Protein AF-A0A1F5Z1W3-F1 (afdb_monomer_lite)

Radius of gyration: 27.32 Å; chains: 1; bounding box: 65×61×73 Å

Secondary structure (DSSP, 8-state):
--HHHHHHHHHHHHHHHHHHHHHHGGG---S--EE-S--TTEEE-S---EEEEESPPTT-EEEEEEEEEE-SSS-EEEEEEEEEEEESSS-GGGEEEEEEETTEEE--SSS-S-----EESS-SS--EEEEEE-TT-EEEEEEEEEE-TT--S--TT-EEEEEEEEEEEEPPPTTGGGS---SPPEE--SS--EEE--SS--EEE--SSS-EEE--SSS-EEE--SS--EEE--BS--EEE--SS--EEEEEESS-EEEEEES--EEEEEESS-EEEEEES--EEEEEESS-EEEEEES--EEEEEESS-EEE--SS--EEEEEEES-EEEEEES--EEEEEEE--EEEEEES--EEEEEEE--EEE-SSTTSEE-

Foldseek 3Di:
DDPVVVVVVVVVVVVVVVVVCVVVQVPDDDFFFAFFFADDQKDWPDDQPKDKDALDDQFDKDKDKTKIWGQAQFKFWKWKAKEWPDWDPPQLQQKAKWKDWPPDIFDFDPDDSGPSPRHDPQFGGGIGTGDIAGHGDMTMMMIMITGHNPDDPPRHPIITIMTMRMGTGGTDDVVLVVFDTGHHAAEAGQEAEEEEADQEEHEYENAHYAYEYERHHYAYEYADYHYAYEHEYEAYAYEEHQAHEAYEEELHHEAYEYHNYADAYEYADAYYAYEYELAHEAYEEEQHAEAYEEENHPYAYEYACAYYAYEYEYEQEEYEEANHHDAYEYEQEHEEYEYEQHAEEYEEENYHYNYAYEPPHYNYHYHDPDVVRYDD

Sequence (376 aa):
MSGNFKKLVLIIIFLLLIQFLKSSLFRASKTVRAVGDLSVDWGVEEGKPVFEINNFAPGDADSRYVRIKNNASNIRPVGFRGILRKDSGSLSERLLLTVSSEGVDYYGGSGDKTLVQFFTDGTGPDGIPLFNLASGEEKTVVFKVVFDPDAGNDYQNTSVVFDLNIGIAITVPEECLSVNFKSDPIFGTQNNDRIRGTNGNDLIFAFEGDDRVDSGNGNDCVVGGPGNDKLYNSNGNDLIYGNEGNDILSGSNGSDIIYAGPGNDRITASNGNDKVYGQEGNDFIHGGNGEDELTGGSGSDEILGSNGNDLITGDGHNDILEGGNGNDRIYGGPSDDILEGGNGRDYLDGGDGTDTISGNLGLDTCFSEIKSGCEL

pLDDT: mean 80.74, std 19.12, range [31.02, 98.94]

Organism: NCBI:txid1798376

Structure (mmCIF, N/CA/C/O backbone):
data_AF-A0A1F5Z1W3-F1
#
_entry.id   AF-A0A1F5Z1W3-F1
#
loop_
_atom_site.group_PDB
_atom_site.id
_atom_site.type_symbol
_atom_site.label_atom_id
_atom_site.label_alt_id
_atom_site.label_comp_id
_atom_site.label_asym_id
_atom_site.label_entity_id
_atom_site.label_seq_id
_atom_site.pdbx_PDB_ins_code
_atom_site.Cartn_x
_atom_site.Cartn_y
_atom_site.Cartn_z
_atom_site.occupancy
_atom_site.B_iso_or_equiv
_atom_site.auth_seq_id
_atom_site.auth_comp_id
_atom_site.auth_asym_id
_atom_site.auth_atom_id
_atom_site.pdbx_PDB_model_num
ATOM 1 N N . MET A 1 1 ? -37.051 46.522 29.891 1.00 49.16 1 MET A N 1
ATOM 2 C CA . MET A 1 1 ? -36.671 45.716 28.709 1.00 49.16 1 MET A CA 1
ATOM 3 C C . MET A 1 1 ? -36.479 44.287 29.182 1.00 49.16 1 MET A C 1
ATOM 5 O O . MET A 1 1 ? -35.626 44.045 30.026 1.00 49.16 1 MET A O 1
ATOM 9 N N . SER A 1 2 ? -37.412 43.414 28.806 1.00 44.69 2 SER A N 1
ATOM 10 C CA . SER A 1 2 ? -37.693 42.134 29.466 1.00 44.69 2 SER A CA 1
ATOM 11 C C . SER A 1 2 ? -36.597 41.089 29.236 1.00 44.69 2 SER A C 1
ATOM 13 O O . SER A 1 2 ? -35.924 41.094 28.206 1.00 44.69 2 SER A O 1
ATOM 15 N N . GLY A 1 3 ? -36.441 40.161 30.189 1.00 47.22 3 GLY A N 1
ATOM 16 C CA . GLY A 1 3 ? -35.460 39.067 30.141 1.00 47.22 3 GLY A CA 1
ATOM 17 C C . GLY A 1 3 ? -35.534 38.184 28.886 1.00 47.22 3 GLY A C 1
ATOM 18 O O . GLY A 1 3 ? -34.550 37.532 28.546 1.00 47.22 3 GLY A O 1
ATOM 19 N N . ASN A 1 4 ? -36.642 38.240 28.141 1.00 50.62 4 ASN A N 1
ATOM 20 C CA . ASN A 1 4 ? -36.797 37.563 26.854 1.00 50.62 4 ASN A CA 1
ATOM 21 C C . ASN A 1 4 ? -35.903 38.151 25.753 1.00 50.62 4 ASN A C 1
ATOM 23 O O . ASN A 1 4 ? -35.425 37.400 24.911 1.00 50.62 4 ASN A O 1
ATOM 27 N N . PHE A 1 5 ? -35.601 39.454 25.781 1.00 49.78 5 PHE A N 1
ATOM 28 C CA . PHE A 1 5 ? -34.716 40.067 24.783 1.00 49.78 5 PHE A CA 1
ATOM 29 C C . PHE A 1 5 ? -33.251 39.659 25.001 1.00 49.78 5 PHE A C 1
ATOM 31 O O . PHE A 1 5 ? -32.537 39.386 24.045 1.00 49.78 5 PHE A O 1
ATOM 38 N N . LYS A 1 6 ? -32.818 39.518 26.264 1.00 52.41 6 LYS A N 1
ATOM 39 C CA . LYS A 1 6 ? -31.478 38.996 26.590 1.00 52.41 6 LYS A CA 1
ATOM 40 C C . LYS A 1 6 ? -31.324 37.519 26.214 1.00 52.41 6 LYS A C 1
ATOM 42 O O . LYS A 1 6 ? -30.287 37.160 25.673 1.00 52.41 6 LYS A O 1
ATOM 47 N N . LYS A 1 7 ? -32.352 36.686 26.440 1.00 48.47 7 LYS A N 1
ATOM 48 C CA . LYS A 1 7 ? -32.355 35.279 25.995 1.00 48.47 7 LYS A CA 1
ATOM 49 C C . LYS A 1 7 ? -32.294 35.157 24.471 1.00 48.47 7 LYS A C 1
ATOM 51 O O . LYS A 1 7 ? -31.506 34.370 23.967 1.00 48.47 7 LYS A O 1
ATOM 56 N N . LEU A 1 8 ? -33.067 35.966 23.745 1.00 51.88 8 LEU A N 1
ATOM 57 C CA . LEU A 1 8 ? -33.081 35.938 22.281 1.00 51.88 8 LEU A CA 1
ATOM 58 C C . LEU A 1 8 ? -31.732 36.368 21.680 1.00 51.88 8 LEU A C 1
ATOM 60 O O . LEU A 1 8 ? -31.246 35.734 20.751 1.00 51.88 8 LEU A O 1
ATOM 64 N N . VAL A 1 9 ? -31.092 37.396 22.248 1.00 60.84 9 VAL A N 1
ATOM 65 C CA . VAL A 1 9 ? -29.753 37.842 21.823 1.00 60.84 9 VAL A CA 1
ATOM 66 C C . VAL A 1 9 ? -28.691 36.776 22.111 1.00 60.84 9 VAL A C 1
ATOM 68 O O . VAL A 1 9 ? -27.834 36.541 21.265 1.00 60.84 9 VAL A O 1
ATOM 71 N N . LEU A 1 10 ? -28.771 36.080 23.250 1.00 50.66 10 LEU A N 1
ATOM 72 C CA . LEU A 1 10 ? -27.841 34.996 23.580 1.00 50.66 10 LEU A CA 1
ATOM 73 C C . LEU A 1 10 ? -28.002 33.790 22.637 1.00 50.66 10 LEU A C 1
ATOM 75 O O . LEU A 1 10 ? -27.006 33.233 22.193 1.00 50.66 10 LEU A O 1
ATOM 79 N N . ILE A 1 11 ? -29.242 33.443 22.270 1.00 51.66 11 ILE A N 1
ATOM 80 C CA . ILE A 1 11 ? -29.548 32.364 21.315 1.00 51.66 11 ILE A CA 1
ATOM 81 C C . ILE A 1 11 ? -29.044 32.707 19.909 1.00 51.66 11 ILE A C 1
ATOM 83 O O . ILE A 1 11 ? -28.482 31.849 19.238 1.00 51.66 11 ILE A O 1
ATOM 87 N N . ILE A 1 12 ? -29.193 33.958 19.462 1.00 55.19 12 ILE A N 1
ATOM 88 C CA . ILE A 1 12 ? -28.692 34.395 18.149 1.00 55.19 12 ILE A CA 1
ATOM 89 C C . ILE A 1 12 ? -27.158 34.380 18.116 1.00 55.19 12 ILE A C 1
ATOM 91 O O . ILE A 1 12 ? -26.582 33.926 17.131 1.00 55.19 12 ILE A O 1
ATOM 95 N N . ILE A 1 13 ? -26.493 34.813 19.193 1.00 52.12 13 ILE A N 1
ATOM 96 C CA . ILE A 1 13 ? -25.028 34.735 19.313 1.00 52.12 13 ILE A CA 1
ATOM 97 C C . ILE A 1 13 ? -24.566 33.272 19.320 1.00 52.12 13 ILE A C 1
ATOM 99 O O . ILE A 1 13 ? -23.600 32.950 18.640 1.00 52.12 13 ILE A O 1
ATOM 103 N N . PHE A 1 14 ? -25.279 32.382 20.015 1.00 48.31 14 PHE A N 1
ATOM 104 C CA . PHE A 1 14 ? -24.984 30.948 20.059 1.00 48.31 14 PHE A CA 1
ATOM 105 C C . PHE A 1 14 ? -25.177 30.263 18.695 1.00 48.31 14 PHE A C 1
ATOM 107 O O . PHE A 1 14 ? -24.308 29.522 18.249 1.00 48.31 14 PHE A O 1
ATOM 114 N N . LEU A 1 15 ? -26.260 30.574 17.976 1.00 46.16 15 LEU A N 1
ATOM 115 C CA . LEU A 1 15 ? -26.515 30.055 16.627 1.00 46.16 15 LEU A CA 1
ATOM 116 C C . LEU A 1 15 ? -25.493 30.566 15.604 1.00 46.16 15 LEU A C 1
ATOM 118 O O . LEU A 1 15 ? -25.040 29.790 14.766 1.00 46.16 15 LEU A O 1
ATOM 122 N N . LEU A 1 16 ? -25.089 31.838 15.691 1.00 42.97 16 LEU A N 1
ATOM 123 C CA . LEU A 1 16 ? -24.018 32.394 14.858 1.00 42.97 16 LEU A CA 1
ATOM 124 C C . LEU A 1 16 ? -22.660 31.766 15.189 1.00 42.97 16 LEU A C 1
ATOM 126 O O . LEU A 1 16 ? -21.883 31.522 14.271 1.00 42.97 16 LEU A O 1
ATOM 130 N N . LEU A 1 17 ? -22.396 31.443 16.461 1.00 43.19 17 LEU A N 1
ATOM 131 C CA . LEU A 1 17 ? -21.196 30.712 16.872 1.00 43.19 17 LEU A CA 1
ATOM 132 C C . LEU A 1 17 ? -21.183 29.298 16.278 1.00 43.19 17 LEU A C 1
ATOM 134 O O . LEU A 1 17 ? -20.173 28.902 15.714 1.00 43.19 17 LEU A O 1
ATOM 138 N N . ILE A 1 18 ? -22.311 28.579 16.310 1.00 46.28 18 ILE A N 1
ATOM 139 C CA . ILE A 1 18 ? -22.461 27.253 15.683 1.00 46.28 18 ILE A CA 1
ATOM 140 C C . ILE A 1 18 ? -22.257 27.335 14.167 1.00 46.28 18 ILE A C 1
ATOM 142 O O . ILE A 1 18 ? -21.617 26.467 13.578 1.00 46.28 18 ILE A O 1
ATOM 146 N N . GLN A 1 19 ? -22.788 28.369 13.512 1.00 43.06 19 GLN A N 1
ATOM 147 C CA . GLN A 1 19 ? -22.653 28.543 12.065 1.00 43.06 19 GLN A CA 1
ATOM 148 C C . GLN A 1 19 ? -21.209 28.896 11.668 1.00 43.06 19 GLN A C 1
ATOM 150 O O . GLN A 1 19 ? -20.708 28.391 10.664 1.00 43.06 19 GLN A O 1
ATOM 155 N N . PHE A 1 20 ? -20.521 29.692 12.493 1.00 35.94 20 PHE A N 1
ATOM 156 C CA . PHE A 1 20 ? -19.106 30.023 12.325 1.00 35.94 20 PHE A CA 1
ATOM 157 C C . PHE A 1 20 ? -18.206 28.806 12.603 1.00 35.94 20 PHE A C 1
ATOM 159 O O . PHE A 1 20 ? -17.330 28.509 11.793 1.00 35.94 20 PHE A O 1
ATOM 166 N N . LEU A 1 21 ? -18.499 28.031 13.656 1.00 40.66 21 LEU A N 1
ATOM 167 C CA . LEU A 1 21 ? -17.835 26.765 13.985 1.00 40.66 21 LEU A CA 1
ATOM 168 C C . LEU A 1 21 ? -18.012 25.733 12.866 1.00 40.66 21 LEU A C 1
ATOM 170 O O . LEU A 1 21 ? -17.027 25.148 12.431 1.00 40.66 21 LEU A O 1
ATOM 174 N N . LYS A 1 22 ? -19.224 25.573 12.310 1.00 36.84 22 LYS A N 1
ATOM 175 C CA . LYS A 1 22 ? -19.475 24.701 11.143 1.00 36.84 22 LYS A CA 1
ATOM 176 C C . LYS A 1 22 ? -18.624 25.078 9.929 1.00 36.84 22 LYS A C 1
ATOM 178 O O . LYS A 1 22 ? -18.205 24.192 9.195 1.00 36.84 22 LYS A O 1
ATOM 183 N N . SER A 1 23 ? -18.356 26.370 9.722 1.00 36.53 23 SER A N 1
ATOM 184 C CA . SER A 1 23 ? -17.522 26.841 8.607 1.00 36.53 23 SER A CA 1
ATOM 185 C C . SER A 1 23 ? -16.013 26.712 8.863 1.00 36.53 23 SER A C 1
ATOM 187 O O . SER A 1 23 ? -15.255 26.539 7.911 1.00 36.53 23 SER A O 1
ATOM 189 N N . SER A 1 24 ? -15.567 26.737 10.127 1.00 31.02 24 SER A N 1
ATOM 190 C CA . SER A 1 24 ? -14.160 26.529 10.507 1.00 31.02 24 SER A CA 1
ATOM 191 C C . SER A 1 24 ? -13.788 25.058 10.743 1.00 31.02 24 SER A C 1
ATOM 193 O O . SER A 1 24 ? -12.611 24.714 10.676 1.00 31.02 24 SER A O 1
ATOM 195 N N . LEU A 1 25 ? -14.776 24.188 10.982 1.00 36.56 25 LEU A N 1
ATOM 196 C CA . LEU A 1 25 ? -14.629 22.742 11.211 1.00 36.56 25 LEU A CA 1
ATOM 197 C C . LEU A 1 25 ? -14.168 21.959 9.974 1.00 36.56 25 LEU A C 1
ATOM 199 O O . LEU A 1 25 ? -13.672 20.847 10.105 1.00 36.56 25 LEU A O 1
ATOM 203 N N . PHE A 1 26 ? -14.251 22.545 8.778 1.00 34.34 26 PHE A N 1
ATOM 204 C CA . PHE A 1 26 ? -13.816 21.892 7.539 1.00 34.34 26 PHE A CA 1
ATOM 205 C C . PHE A 1 26 ? -12.289 21.904 7.324 1.00 34.34 26 PHE A C 1
ATOM 207 O O . PHE A 1 26 ? -11.817 21.543 6.249 1.00 34.34 26 PHE A O 1
ATOM 214 N N . ARG A 1 27 ? -11.498 22.350 8.314 1.00 31.77 27 ARG A N 1
ATOM 215 C CA . ARG A 1 27 ? -10.037 22.517 8.184 1.00 31.77 27 ARG A CA 1
ATOM 216 C C . ARG A 1 27 ? -9.165 21.769 9.197 1.00 31.77 27 ARG A C 1
ATOM 218 O O . ARG A 1 27 ? -7.957 21.970 9.176 1.00 31.77 27 ARG A O 1
ATOM 225 N N . ALA A 1 28 ? -9.719 20.877 10.017 1.00 31.80 28 ALA A N 1
ATOM 226 C CA . ALA A 1 28 ? -8.924 19.957 10.838 1.00 31.80 28 ALA A CA 1
ATOM 227 C C . ALA A 1 28 ? -8.952 18.547 10.222 1.00 31.80 28 ALA A C 1
ATOM 229 O O . ALA A 1 28 ? -9.679 17.671 10.679 1.00 31.80 28 ALA A O 1
ATOM 230 N N . SER A 1 29 ? -8.207 18.357 9.130 1.00 38.69 29 SER A N 1
ATOM 231 C CA . SER A 1 29 ? -7.931 17.027 8.578 1.00 38.69 29 SER A CA 1
ATOM 232 C C . SER A 1 29 ? -6.686 16.429 9.243 1.00 38.69 29 SER A C 1
ATOM 234 O O . SER A 1 29 ? -5.698 17.141 9.424 1.00 38.69 29 SER A O 1
ATOM 236 N N . LYS A 1 30 ? -6.756 15.108 9.470 1.00 43.78 30 LYS A N 1
ATOM 237 C CA . LYS A 1 30 ? -5.705 14.140 9.854 1.00 43.78 30 LYS A CA 1
ATOM 238 C C . LYS A 1 30 ? -5.378 14.127 11.359 1.00 43.78 30 LYS A C 1
ATOM 240 O O . LYS A 1 30 ? -5.184 15.170 11.962 1.00 43.78 30 LYS A O 1
ATOM 245 N N . THR A 1 31 ? -5.353 12.984 12.048 1.00 49.66 31 THR A N 1
ATOM 246 C CA . THR A 1 31 ? -4.465 11.856 11.710 1.00 49.66 31 THR A CA 1
ATOM 247 C C . THR A 1 31 ? -4.848 10.498 12.316 1.00 49.66 31 THR A C 1
ATOM 249 O O . THR A 1 31 ? -4.054 9.591 12.200 1.00 49.66 31 THR A O 1
ATOM 252 N N . VAL A 1 32 ? -6.013 10.262 12.921 1.00 50.72 32 VAL A N 1
ATOM 253 C CA . VAL A 1 32 ? -6.391 8.878 13.297 1.00 50.72 32 VAL A CA 1
ATOM 254 C C . VAL A 1 32 ? -7.818 8.620 12.882 1.00 50.72 32 VAL A C 1
ATOM 256 O O . VAL A 1 32 ? -8.718 9.369 13.256 1.00 50.72 32 VAL A O 1
ATOM 259 N N . ARG A 1 33 ? -7.992 7.596 12.050 1.00 62.53 33 ARG A N 1
ATOM 260 C CA . ARG A 1 33 ? -9.279 7.266 11.440 1.00 62.53 33 ARG A CA 1
ATOM 261 C C . ARG A 1 33 ? -9.605 5.789 11.475 1.00 62.53 33 ARG A C 1
ATOM 263 O O . ARG A 1 33 ? -10.687 5.483 11.029 1.00 62.53 33 ARG A O 1
ATOM 270 N N . ALA A 1 34 ? -8.736 4.915 11.986 1.00 60.06 34 ALA A N 1
ATOM 271 C CA . ALA A 1 34 ? -9.057 3.504 12.193 1.00 60.06 34 ALA A CA 1
ATOM 272 C C . ALA A 1 34 ? -8.856 3.100 13.659 1.00 60.06 34 ALA A C 1
ATOM 274 O O . ALA A 1 34 ? -7.758 3.251 14.196 1.00 60.06 34 ALA A O 1
ATOM 275 N N . VAL A 1 35 ? -9.911 2.574 14.289 1.00 62.81 35 VAL A N 1
ATOM 276 C CA . VAL A 1 35 ? -9.838 1.792 15.532 1.00 62.81 35 VAL A CA 1
ATOM 277 C C . VAL A 1 35 ? -10.519 0.450 15.280 1.00 62.81 35 VAL A C 1
ATOM 279 O O . VAL A 1 35 ? -11.744 0.352 15.266 1.00 62.81 35 VAL A O 1
ATOM 282 N N . GLY A 1 36 ? -9.709 -0.577 15.050 1.00 60.19 36 GLY A N 1
ATOM 283 C CA . GLY A 1 36 ? -10.170 -1.959 14.909 1.00 60.19 36 GLY A CA 1
ATOM 284 C C . GLY A 1 36 ? -10.469 -2.620 16.255 1.00 60.19 36 GLY A C 1
ATOM 285 O O . GLY A 1 36 ? -10.078 -2.127 17.319 1.00 60.19 36 GLY A O 1
ATOM 286 N N . ASP A 1 37 ? -11.183 -3.743 16.198 1.00 58.16 37 ASP A N 1
ATOM 287 C CA . ASP A 1 37 ? -11.401 -4.601 17.362 1.00 58.16 37 ASP A CA 1
ATOM 288 C C . ASP A 1 37 ? -10.051 -5.112 17.888 1.00 58.16 37 ASP A C 1
ATOM 290 O O . ASP A 1 37 ? -9.154 -5.409 17.103 1.00 58.16 37 ASP A O 1
ATOM 294 N N . LEU A 1 38 ? -9.916 -5.185 19.219 1.00 54.84 38 LEU A N 1
ATOM 295 C CA . LEU A 1 38 ? -8.720 -5.637 19.942 1.00 54.84 38 LEU A CA 1
ATOM 296 C C . LEU A 1 38 ? -8.054 -6.852 19.268 1.00 54.84 38 LEU A C 1
ATOM 298 O O . LEU A 1 38 ? -8.466 -7.994 19.485 1.00 54.84 38 LEU A O 1
ATOM 302 N N . SER A 1 39 ? -7.025 -6.592 18.456 1.00 51.41 39 SER A N 1
ATOM 303 C CA . SER A 1 39 ? -6.182 -7.621 17.861 1.00 51.41 39 SER A CA 1
ATOM 304 C C . SER A 1 39 ? -5.153 -8.111 18.883 1.00 51.41 39 SER A C 1
ATOM 306 O O . SER A 1 39 ? -4.924 -7.514 19.937 1.00 51.41 39 SER A O 1
ATOM 308 N N . VAL A 1 40 ? -4.595 -9.275 18.586 1.00 52.38 40 VAL A N 1
ATOM 309 C CA . VAL A 1 40 ? -4.032 -10.289 19.490 1.00 52.38 40 VAL A CA 1
ATOM 310 C C . VAL A 1 40 ? -2.828 -9.820 20.338 1.00 52.38 40 VAL A C 1
ATOM 312 O O . VAL A 1 40 ? -2.505 -10.456 21.341 1.00 52.38 40 VAL A O 1
ATOM 315 N N . ASP A 1 41 ? -2.227 -8.668 20.022 1.00 55.44 41 ASP A N 1
ATOM 316 C CA . ASP A 1 41 ? -1.130 -8.041 20.784 1.00 55.44 41 ASP A CA 1
ATOM 317 C C . ASP A 1 41 ? -1.587 -7.192 21.985 1.00 55.44 41 ASP A C 1
ATOM 319 O O . ASP A 1 41 ? -0.773 -6.597 22.697 1.00 55.44 41 ASP A O 1
ATOM 323 N N . TRP A 1 42 ? -2.886 -7.153 22.267 1.00 60.25 42 TRP A N 1
ATOM 324 C CA . TRP A 1 42 ? -3.448 -6.401 23.384 1.00 60.25 42 TRP A CA 1
ATOM 325 C C . TRP A 1 42 ? -4.040 -7.323 24.444 1.00 60.25 42 TRP A C 1
ATOM 327 O O . TRP A 1 42 ? -4.917 -8.144 24.180 1.00 60.25 42 TRP A O 1
ATOM 337 N N . GLY A 1 43 ? -3.589 -7.153 25.686 1.00 51.81 43 GLY A N 1
ATOM 338 C CA . GLY A 1 43 ? -4.249 -7.741 26.846 1.00 51.81 43 GLY A CA 1
ATOM 339 C C . GLY A 1 43 ? -5.268 -6.752 27.401 1.00 51.81 43 GLY A C 1
ATOM 340 O O . GLY A 1 43 ? -4.869 -5.763 28.012 1.00 51.81 43 GLY A O 1
ATOM 341 N N . VAL A 1 44 ? -6.566 -7.007 27.216 1.00 52.88 44 VAL A N 1
ATOM 342 C CA . VAL A 1 44 ? -7.602 -6.416 28.079 1.00 52.88 44 VAL A CA 1
ATOM 343 C C . VAL A 1 44 ? -7.965 -7.455 29.120 1.00 52.88 44 VAL A C 1
ATOM 345 O O . VAL A 1 44 ? -8.603 -8.462 28.820 1.00 52.88 44 VAL A O 1
ATOM 348 N N . GLU A 1 45 ? -7.518 -7.222 30.351 1.00 52.06 45 GLU A N 1
ATOM 349 C CA . GLU A 1 45 ? -7.747 -8.156 31.455 1.00 52.06 45 GLU A CA 1
ATOM 350 C C . GLU A 1 45 ? -9.184 -8.075 32.005 1.00 52.06 45 GLU A C 1
ATOM 352 O O . GLU A 1 45 ? -9.640 -9.031 32.628 1.00 52.06 45 GLU A O 1
ATOM 357 N N . GLU A 1 46 ? -9.939 -6.995 31.739 1.00 49.59 46 GLU A N 1
ATOM 358 C CA . GLU A 1 46 ? -11.322 -6.848 32.222 1.00 49.59 46 GLU A CA 1
ATOM 359 C C . GLU A 1 46 ? -12.231 -6.001 31.306 1.00 49.59 46 GLU A C 1
ATOM 361 O O . GLU A 1 46 ? -11.966 -4.826 31.064 1.00 49.59 46 GLU A O 1
ATOM 366 N N . GLY A 1 47 ? -13.339 -6.627 30.869 1.00 53.47 47 GLY A N 1
ATOM 367 C CA . GLY A 1 47 ? -14.597 -6.025 30.401 1.00 53.47 47 GLY A CA 1
ATOM 368 C C . GLY A 1 47 ? -14.555 -5.213 29.102 1.00 53.47 47 GLY A C 1
ATOM 369 O O . GLY A 1 47 ? -14.056 -4.095 29.084 1.00 53.47 47 GLY A O 1
ATOM 370 N N . LYS A 1 48 ? -15.224 -5.690 28.035 1.00 61.84 48 LYS A N 1
ATOM 371 C CA . LYS A 1 48 ? -15.678 -4.776 26.971 1.00 61.84 48 LYS A CA 1
ATOM 372 C C . LYS A 1 48 ? -16.568 -3.716 27.646 1.00 61.84 48 LYS A C 1
ATOM 374 O O . LYS A 1 48 ? -17.541 -4.114 28.294 1.00 61.84 48 LYS A O 1
ATOM 379 N N . PRO A 1 49 ? -16.245 -2.414 27.584 1.00 67.94 49 PRO A N 1
ATOM 380 C CA . PRO A 1 49 ? -17.024 -1.364 28.243 1.00 67.94 49 PRO A CA 1
ATOM 381 C C . PRO A 1 49 ? -18.378 -1.181 27.539 1.00 67.94 49 PRO A C 1
ATOM 383 O O . PRO A 1 49 ? -18.567 -0.288 26.715 1.00 67.94 49 PRO A O 1
ATOM 386 N N . VAL A 1 50 ? -19.321 -2.064 27.864 1.00 74.69 50 VAL A N 1
ATOM 387 C CA . VAL A 1 50 ? -20.720 -1.977 27.447 1.00 74.69 50 VAL A CA 1
ATOM 388 C C . VAL A 1 50 ? -21.464 -1.107 28.454 1.00 74.69 50 VAL A C 1
ATOM 390 O O . VAL A 1 50 ? -21.397 -1.325 29.675 1.00 74.69 50 VAL A O 1
ATOM 393 N N . PHE A 1 51 ? -22.182 -0.116 27.938 1.00 72.94 51 PHE A N 1
ATOM 394 C CA . PHE A 1 51 ? -23.046 0.758 28.717 1.00 72.94 51 PHE A CA 1
ATOM 395 C C . PHE A 1 51 ? -24.502 0.453 28.389 1.00 72.94 51 PHE A C 1
ATOM 397 O O . PHE A 1 51 ? -24.929 0.575 27.244 1.00 72.94 51 PHE A O 1
ATOM 404 N N . GLU A 1 52 ? -25.269 0.092 29.416 1.00 78.81 52 GLU A N 1
ATOM 405 C CA . GLU A 1 52 ? -26.722 -0.043 29.351 1.00 78.81 52 GLU A CA 1
ATOM 406 C C . GLU A 1 52 ? -27.351 1.035 30.234 1.00 78.81 52 GLU A C 1
ATOM 408 O O . GLU A 1 52 ? -27.452 0.900 31.455 1.00 78.81 52 GLU A O 1
ATOM 413 N N . ILE A 1 53 ? -27.747 2.140 29.612 1.00 71.94 53 ILE A N 1
ATOM 414 C CA . ILE A 1 53 ? -28.260 3.324 30.296 1.00 71.94 53 ILE A CA 1
ATOM 415 C C . ILE A 1 53 ? -29.778 3.291 30.222 1.00 71.94 53 ILE A C 1
ATOM 417 O O . ILE A 1 53 ? -30.353 3.432 29.144 1.00 71.94 53 ILE A O 1
ATOM 421 N N . ASN A 1 54 ? -30.429 3.117 31.372 1.00 73.50 54 ASN A N 1
ATOM 422 C CA . ASN A 1 54 ? -31.883 3.042 31.483 1.00 73.50 54 ASN A CA 1
ATOM 423 C C . ASN A 1 54 ? -32.390 4.116 32.449 1.00 73.50 54 ASN A C 1
ATOM 425 O O . ASN A 1 54 ? -32.074 4.064 33.635 1.00 73.50 54 ASN A O 1
ATOM 429 N N . ASN A 1 55 ? -33.222 5.039 31.956 1.00 67.69 55 ASN A N 1
ATOM 430 C CA . ASN A 1 55 ? -33.887 6.073 32.764 1.00 67.69 55 ASN A CA 1
ATOM 431 C C . ASN A 1 55 ? -32.941 6.943 33.627 1.00 67.69 55 ASN A C 1
ATOM 433 O O . ASN A 1 55 ? -33.285 7.248 34.769 1.00 67.69 55 ASN A O 1
ATOM 437 N N . PHE A 1 56 ? -31.765 7.334 33.117 1.00 69.88 56 PHE A N 1
ATOM 438 C CA . PHE A 1 56 ? -30.890 8.276 33.833 1.00 69.88 56 PHE A CA 1
ATOM 439 C C . PHE A 1 56 ? -31.610 9.610 34.056 1.00 69.88 56 PHE A C 1
ATOM 441 O O . PHE A 1 56 ? -32.234 10.157 33.144 1.00 69.88 56 PHE A O 1
ATOM 448 N N . ALA A 1 57 ? -31.514 10.134 35.273 1.00 72.38 57 ALA A N 1
ATOM 449 C CA . ALA A 1 57 ? -31.891 11.496 35.601 1.00 72.38 57 ALA A CA 1
ATOM 450 C C . ALA A 1 57 ? -30.765 12.477 35.209 1.00 72.38 57 ALA A C 1
ATOM 452 O O . ALA A 1 57 ? -29.603 12.076 35.099 1.00 72.38 57 ALA A O 1
ATOM 453 N N . PRO A 1 58 ? -31.071 13.773 35.006 1.00 72.06 58 PRO A N 1
ATOM 454 C CA . PRO A 1 58 ? -30.059 14.793 34.740 1.00 72.06 58 PRO A CA 1
ATOM 455 C C . PRO A 1 58 ? -28.936 14.770 35.785 1.00 72.06 58 PRO A C 1
ATOM 457 O O . PRO A 1 58 ? -29.191 14.892 36.984 1.00 72.06 58 PRO A O 1
ATOM 460 N N . GLY A 1 59 ? -27.693 14.613 35.321 1.00 69.19 59 GLY A N 1
ATOM 461 C CA . GLY A 1 59 ? -26.503 14.519 36.168 1.00 69.19 59 GLY A CA 1
ATOM 462 C C . GLY A 1 59 ? -26.143 13.113 36.662 1.00 69.19 59 GLY A C 1
ATOM 463 O O . GLY A 1 59 ? -25.073 12.963 37.260 1.00 69.19 59 GLY A O 1
ATOM 464 N N . ASP A 1 60 ? -26.964 12.091 36.401 1.00 78.56 60 ASP A N 1
ATOM 465 C CA . ASP A 1 60 ? -26.586 10.701 36.665 1.00 78.56 60 ASP A CA 1
ATOM 466 C C . ASP A 1 60 ? -25.349 10.323 35.848 1.00 78.56 60 ASP A C 1
ATOM 468 O O . ASP A 1 60 ? -25.152 10.778 34.716 1.00 78.56 60 ASP A O 1
ATOM 472 N N . ALA A 1 61 ? -24.502 9.478 36.432 1.00 80.25 61 ALA A N 1
ATOM 473 C CA . ALA A 1 61 ? -23.271 9.042 35.804 1.00 80.25 61 ALA A CA 1
ATOM 474 C C . ALA A 1 61 ? -23.014 7.555 36.033 1.00 80.25 61 ALA A C 1
ATOM 476 O O . ALA A 1 61 ? -23.298 7.022 37.105 1.00 80.25 61 ALA A O 1
ATOM 477 N N . ASP A 1 62 ? -22.399 6.919 35.044 1.00 81.75 62 ASP A N 1
ATOM 478 C CA . ASP A 1 62 ? -21.903 5.549 35.129 1.00 81.75 62 ASP A CA 1
ATOM 479 C C . ASP A 1 62 ? -20.462 5.495 34.620 1.00 81.75 62 ASP A C 1
ATOM 481 O O . ASP A 1 62 ? -20.013 6.361 33.865 1.00 81.75 62 ASP A O 1
ATOM 485 N N . SER A 1 63 ? -19.681 4.534 35.099 1.00 84.38 63 SER A N 1
ATOM 486 C CA . SER A 1 63 ? -18.265 4.424 34.758 1.00 84.38 63 SER A CA 1
ATOM 487 C C . SER A 1 63 ? -17.831 2.981 34.555 1.00 84.38 63 SER A C 1
ATOM 489 O O . SER A 1 63 ? -18.274 2.062 35.248 1.00 84.38 63 SER A O 1
ATOM 491 N N . ARG A 1 64 ? -16.931 2.784 33.596 1.00 84.12 64 ARG A N 1
ATOM 492 C CA . ARG A 1 64 ? -16.236 1.521 33.346 1.00 84.12 64 ARG A CA 1
ATOM 493 C C . ARG A 1 64 ? -14.740 1.760 33.434 1.00 84.12 64 ARG A C 1
ATOM 495 O O . ARG A 1 64 ? -14.246 2.795 32.994 1.00 84.12 64 ARG A O 1
ATOM 502 N N . TYR A 1 65 ? -14.043 0.793 34.008 1.00 82.69 65 TYR A N 1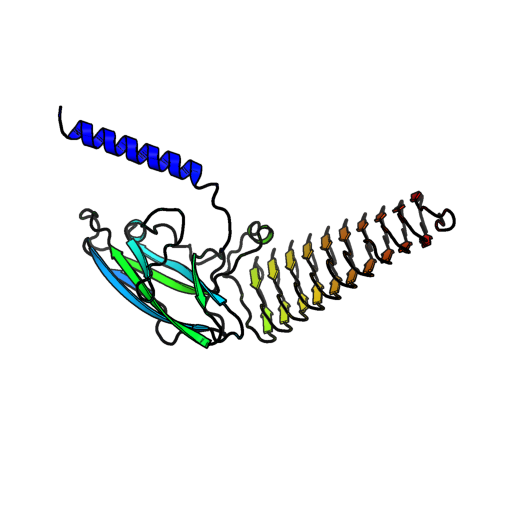
ATOM 503 C CA . TYR A 1 65 ? -12.593 0.781 34.118 1.00 82.69 65 TYR A CA 1
ATOM 504 C C . TYR A 1 65 ? -12.094 -0.302 33.182 1.00 82.69 65 TYR A C 1
ATOM 506 O O . TYR A 1 65 ? -12.547 -1.439 33.280 1.00 82.69 65 TYR A O 1
ATOM 514 N N . VAL A 1 66 ? -11.197 0.058 32.275 1.00 81.12 66 VAL A N 1
ATOM 515 C CA . VAL A 1 66 ? -10.605 -0.881 31.329 1.00 81.12 66 VAL A CA 1
ATOM 516 C C . VAL A 1 66 ? -9.104 -0.828 31.505 1.00 81.12 66 VAL A C 1
ATOM 518 O O . VAL A 1 66 ? -8.491 0.235 31.385 1.00 81.12 66 VAL A O 1
ATOM 521 N N . ARG A 1 67 ? -8.512 -1.978 31.813 1.00 80.00 67 ARG A N 1
ATOM 522 C CA . ARG A 1 67 ? -7.063 -2.125 31.850 1.00 80.00 67 ARG A CA 1
ATOM 523 C C . ARG A 1 67 ? -6.573 -2.540 30.472 1.00 80.00 67 ARG A C 1
ATOM 525 O O . ARG A 1 67 ? -7.102 -3.486 29.895 1.00 80.00 67 ARG A O 1
ATOM 532 N N . ILE A 1 68 ? -5.599 -1.804 29.958 1.00 81.62 68 ILE A N 1
ATOM 533 C CA . ILE A 1 68 ? -5.049 -1.975 28.619 1.00 81.62 68 ILE A CA 1
ATOM 534 C C . ILE A 1 68 ? -3.548 -2.180 28.763 1.00 81.62 68 ILE A C 1
ATOM 536 O O . ILE A 1 68 ? -2.868 -1.337 29.352 1.00 81.62 68 ILE A O 1
ATOM 540 N N . LYS A 1 69 ? -3.037 -3.268 28.192 1.00 82.81 69 LYS A N 1
ATOM 541 C CA . LYS A 1 69 ? -1.607 -3.555 28.119 1.00 82.81 69 LYS A CA 1
ATOM 542 C C . LYS A 1 69 ? -1.155 -3.707 26.675 1.00 82.81 69 LYS A C 1
ATOM 544 O O . LYS A 1 69 ? -1.783 -4.441 25.911 1.00 82.81 69 LYS A O 1
ATOM 549 N N . ASN A 1 70 ? -0.042 -3.061 26.341 1.00 84.81 70 ASN A N 1
ATOM 550 C CA . ASN A 1 70 ? 0.630 -3.242 25.062 1.00 84.81 70 ASN A CA 1
ATOM 551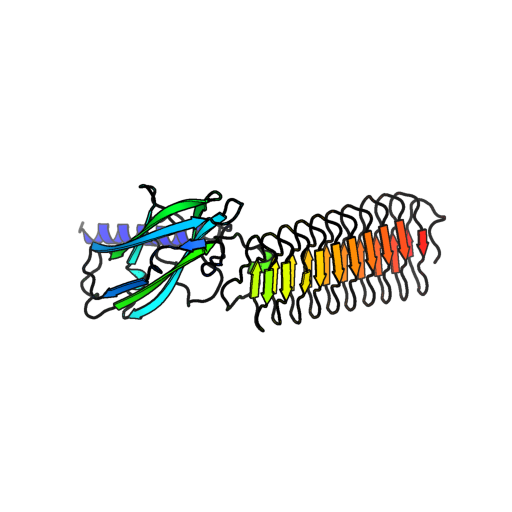 C C . ASN A 1 70 ? 1.583 -4.451 25.141 1.00 84.81 70 ASN A C 1
ATOM 553 O O . ASN A 1 70 ? 2.618 -4.373 25.806 1.00 84.81 70 ASN A O 1
ATOM 557 N N . ASN A 1 71 ? 1.242 -5.570 24.491 1.00 80.75 71 ASN A N 1
ATOM 558 C CA . ASN A 1 71 ? 2.137 -6.732 24.384 1.00 80.75 71 ASN A CA 1
ATOM 559 C C . ASN A 1 71 ? 3.007 -6.706 23.114 1.00 80.75 71 ASN A C 1
ATOM 561 O O . ASN A 1 71 ? 3.825 -7.611 22.934 1.00 80.75 71 ASN A O 1
ATOM 565 N N . ALA A 1 72 ? 2.871 -5.687 22.262 1.00 78.88 72 ALA A N 1
ATOM 566 C CA . ALA A 1 72 ? 3.784 -5.478 21.149 1.00 78.88 72 ALA A CA 1
ATOM 567 C C . ALA A 1 72 ? 5.169 -5.037 21.654 1.00 78.88 72 ALA A C 1
ATOM 569 O O . ALA A 1 72 ? 5.328 -4.457 22.734 1.00 78.88 72 ALA A O 1
ATOM 570 N N . SER A 1 73 ? 6.188 -5.303 20.850 1.00 81.88 73 SER A N 1
ATOM 571 C CA . SER A 1 73 ? 7.5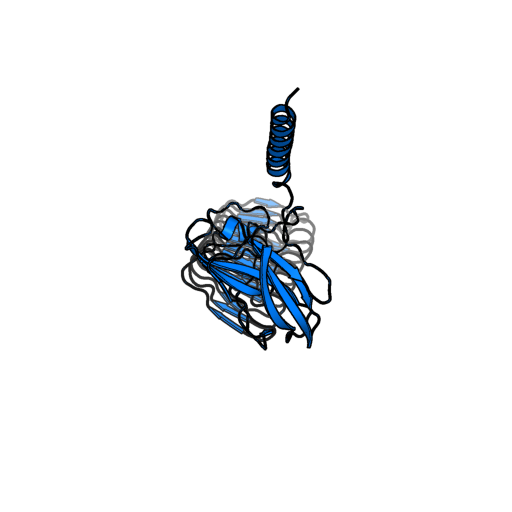84 -4.912 21.067 1.00 81.88 73 SER A CA 1
ATOM 572 C C . SER A 1 73 ? 7.824 -3.410 20.881 1.00 81.88 73 SER A C 1
ATOM 574 O O . SER A 1 73 ? 8.807 -2.877 21.397 1.00 81.88 73 SER A O 1
ATOM 576 N N . ASN A 1 74 ? 6.887 -2.716 20.233 1.00 82.12 74 ASN A N 1
ATOM 577 C CA . ASN A 1 74 ? 6.965 -1.298 19.899 1.00 82.12 74 ASN A CA 1
ATOM 578 C C . ASN A 1 74 ? 5.901 -0.459 20.616 1.00 82.12 74 ASN A C 1
ATOM 580 O O . ASN A 1 74 ? 4.971 -0.975 21.237 1.00 82.12 74 ASN A O 1
ATOM 584 N N . ILE A 1 75 ? 6.040 0.866 20.534 1.00 84.25 75 ILE A N 1
ATOM 585 C CA . ILE A 1 75 ? 5.032 1.807 21.032 1.00 84.25 75 ILE A CA 1
ATOM 586 C C . ILE A 1 75 ? 3.771 1.684 20.174 1.00 84.25 75 ILE A C 1
ATOM 588 O O . ILE A 1 75 ? 3.856 1.770 18.951 1.00 84.25 75 ILE A O 1
ATOM 592 N N . ARG A 1 76 ? 2.597 1.557 20.803 1.00 81.25 76 ARG A N 1
ATOM 593 C CA . ARG A 1 76 ? 1.319 1.495 20.087 1.00 81.25 76 ARG A CA 1
ATOM 594 C C . ARG A 1 76 ? 0.351 2.602 20.524 1.00 81.25 76 ARG A C 1
ATOM 596 O O . ARG A 1 76 ? 0.135 2.786 21.726 1.00 81.25 76 ARG A O 1
ATOM 603 N N . PRO A 1 77 ? -0.240 3.345 19.574 1.00 80.56 77 PRO A N 1
ATOM 604 C CA . PRO A 1 77 ? -1.318 4.285 19.857 1.00 80.56 77 PRO A CA 1
ATOM 605 C C . PRO A 1 77 ? -2.598 3.540 20.245 1.00 80.56 77 PRO A C 1
ATOM 607 O O . PRO A 1 77 ? -3.042 2.628 19.551 1.00 80.56 77 PRO A O 1
ATOM 610 N N . VAL A 1 78 ? -3.214 3.959 21.344 1.00 78.88 78 VAL A N 1
ATOM 611 C CA . VAL A 1 78 ? -4.513 3.478 21.819 1.00 78.88 78 VAL A CA 1
ATOM 612 C C . VAL A 1 78 ? -5.591 4.432 21.345 1.00 78.88 78 VAL A C 1
ATOM 614 O O . VAL A 1 78 ? -5.480 5.648 21.525 1.00 78.88 78 VAL A O 1
ATOM 617 N N . GLY A 1 79 ? -6.667 3.877 20.807 1.00 78.31 79 GLY A N 1
ATOM 618 C CA . GLY A 1 79 ? -7.881 4.613 20.512 1.00 78.31 79 GLY A CA 1
ATOM 619 C C . GLY A 1 79 ? -9.135 3.894 20.960 1.00 78.31 79 GLY A C 1
ATOM 620 O O . GLY A 1 79 ? -9.099 2.765 21.451 1.00 78.31 79 GLY A O 1
ATOM 621 N N . PHE A 1 80 ? -10.258 4.577 20.782 1.00 77.00 80 PHE A N 1
ATOM 622 C CA . PHE A 1 80 ? -11.571 3.997 21.008 1.00 77.00 80 PHE A CA 1
ATOM 623 C C . PHE A 1 80 ? -12.592 4.448 19.962 1.00 77.00 80 PHE A C 1
ATOM 625 O O . PHE A 1 80 ? -12.461 5.514 19.358 1.00 77.00 80 PHE A O 1
ATOM 632 N N . ARG A 1 81 ? -13.638 3.643 19.788 1.00 76.94 81 ARG A N 1
ATOM 633 C CA . ARG A 1 81 ? -14.790 3.897 18.919 1.00 76.94 81 ARG A CA 1
ATOM 634 C C . ARG A 1 81 ? -16.075 3.507 19.642 1.00 76.94 81 ARG A C 1
ATOM 636 O O . ARG A 1 81 ? -16.132 2.452 20.268 1.00 76.94 81 ARG A O 1
ATOM 643 N N . GLY A 1 82 ? -17.105 4.347 19.560 1.00 74.38 82 GLY A N 1
ATOM 644 C CA . GLY A 1 82 ? -18.426 4.039 20.102 1.00 74.38 82 GLY A CA 1
ATOM 645 C C . GLY A 1 82 ? -19.302 3.334 19.071 1.00 74.38 82 GLY A C 1
ATOM 646 O O . GLY A 1 82 ? -19.460 3.812 17.954 1.00 74.38 82 GLY A O 1
ATOM 647 N N . ILE A 1 83 ? -19.919 2.219 19.446 1.00 72.75 83 ILE A N 1
ATOM 648 C CA . ILE A 1 83 ? -20.876 1.502 18.600 1.00 72.75 83 ILE A CA 1
ATOM 649 C C . ILE A 1 83 ? -22.239 1.561 19.264 1.00 72.75 83 ILE A C 1
ATOM 651 O O . ILE A 1 83 ? -22.469 0.945 20.307 1.00 72.75 83 ILE A O 1
ATOM 655 N N . LEU A 1 84 ? -23.165 2.292 18.650 1.00 72.94 84 LEU A N 1
ATOM 656 C CA . LEU A 1 84 ? -24.525 2.400 19.155 1.00 72.94 84 LEU A CA 1
ATOM 657 C C . LEU A 1 84 ? -25.319 1.150 18.775 1.00 72.94 84 LEU A C 1
ATOM 659 O O . LEU A 1 84 ? -25.561 0.876 17.604 1.00 72.94 84 LEU A O 1
ATOM 663 N N . ARG A 1 85 ? -25.748 0.383 19.778 1.00 75.88 85 ARG A N 1
ATOM 664 C CA . ARG A 1 85 ? -26.552 -0.836 19.586 1.00 75.88 85 ARG A CA 1
ATOM 665 C C . ARG A 1 85 ? -28.040 -0.544 19.607 1.00 75.88 85 ARG A C 1
ATOM 667 O O . ARG A 1 85 ? -28.820 -1.185 18.906 1.00 75.88 85 ARG A O 1
ATOM 674 N N . LYS A 1 86 ? -28.442 0.399 20.454 1.00 73.56 86 LYS A N 1
ATOM 675 C CA . LYS A 1 86 ? -29.832 0.795 20.631 1.00 73.56 86 LYS A CA 1
ATOM 676 C C . LYS A 1 86 ? -29.887 2.234 21.104 1.00 73.56 86 LYS A C 1
ATOM 678 O O . LYS A 1 86 ? -29.244 2.576 22.090 1.00 73.56 86 LYS A O 1
ATOM 683 N N . ASP A 1 87 ? -30.739 3.025 20.471 1.00 69.62 87 ASP A N 1
ATOM 684 C CA . ASP A 1 87 ? -31.154 4.323 20.987 1.00 69.62 87 ASP A CA 1
ATOM 685 C C . ASP A 1 87 ? -32.664 4.461 20.833 1.00 69.62 87 ASP A C 1
ATOM 687 O O . ASP A 1 87 ? -33.202 4.478 19.724 1.00 69.62 87 ASP A O 1
ATOM 691 N N . SER A 1 88 ? -33.370 4.505 21.958 1.00 67.38 88 SER A N 1
ATOM 692 C CA . SER A 1 88 ? -34.790 4.834 21.971 1.00 67.38 88 SER A CA 1
ATOM 693 C C . SER A 1 88 ? -34.968 6.276 22.431 1.00 67.38 88 SER A C 1
ATOM 695 O O . SER A 1 88 ? -34.692 6.574 23.590 1.00 67.38 88 SER A O 1
ATOM 697 N N . GLY A 1 89 ? -35.506 7.136 21.565 1.00 61.97 89 GLY A N 1
ATOM 698 C CA . GLY A 1 89 ? -35.818 8.524 21.923 1.00 61.97 89 GLY A CA 1
ATOM 699 C C . GLY A 1 89 ? -34.666 9.522 21.754 1.00 61.97 89 GLY A C 1
ATOM 700 O O . GLY A 1 89 ? -34.739 10.593 22.348 1.00 61.97 89 GLY A O 1
ATOM 701 N N . SER A 1 90 ? -33.644 9.199 20.948 1.00 63.22 90 SER A N 1
ATOM 702 C CA . SER A 1 90 ? -32.514 10.091 20.614 1.00 63.22 90 SER A CA 1
ATOM 703 C C . SER A 1 90 ? -31.703 10.545 21.834 1.00 63.22 90 SER A C 1
ATOM 705 O O . SER A 1 90 ? -31.282 11.696 21.937 1.00 63.22 90 SER A O 1
ATOM 707 N N . LEU A 1 91 ? -31.499 9.650 22.799 1.00 62.28 91 LEU A N 1
ATOM 708 C CA . LEU A 1 91 ? -30.735 9.955 24.011 1.00 62.28 91 LEU A CA 1
ATOM 709 C C . LEU A 1 91 ? -29.238 9.941 23.802 1.00 62.28 91 LEU A C 1
ATOM 711 O O . LEU A 1 91 ? -28.536 10.555 24.602 1.00 62.28 91 LEU A O 1
ATOM 715 N N . SER A 1 92 ? -28.748 9.275 22.757 1.00 57.91 92 SER A N 1
ATOM 716 C CA . SER A 1 92 ? -27.323 9.303 22.421 1.00 57.91 92 SER A CA 1
ATOM 717 C C . SER A 1 92 ? -26.807 10.735 22.228 1.00 57.91 92 SER A C 1
ATOM 719 O O . SER A 1 92 ? -25.689 11.033 22.636 1.00 57.91 92 SER A O 1
ATOM 721 N N . GLU A 1 93 ? -27.650 11.651 21.738 1.00 63.94 93 GLU A N 1
ATOM 722 C CA . GLU A 1 93 ? -27.336 13.079 21.567 1.00 63.94 93 GLU A CA 1
ATOM 723 C C . GLU A 1 93 ? -27.202 13.857 22.892 1.00 63.94 93 GLU A C 1
ATOM 725 O O . GLU A 1 93 ? -26.751 15.001 22.896 1.00 63.94 93 GLU A O 1
ATOM 730 N N . ARG A 1 94 ? -27.612 13.263 24.021 1.00 62.38 94 ARG A N 1
ATOM 731 C CA . ARG A 1 94 ? -27.644 13.885 25.360 1.00 62.38 94 ARG A CA 1
ATOM 732 C C . ARG A 1 94 ? -26.684 13.233 26.355 1.00 62.38 94 ARG A C 1
ATOM 734 O O . ARG A 1 94 ? -26.734 13.523 27.552 1.00 62.38 94 ARG A O 1
ATOM 741 N N . LEU A 1 95 ? -25.839 12.322 25.883 1.00 64.31 95 LEU A N 1
ATOM 742 C CA . LEU A 1 95 ? -24.808 11.694 26.695 1.00 64.31 95 LEU A CA 1
ATOM 743 C C . LEU A 1 95 ? -23.499 12.459 26.543 1.00 64.31 95 LEU A C 1
ATOM 745 O O . LEU A 1 95 ? -23.040 12.727 25.436 1.00 64.31 95 LEU A O 1
ATOM 749 N N . LEU A 1 96 ? -22.879 12.771 27.676 1.00 67.75 96 LEU A N 1
ATOM 750 C CA . LEU A 1 96 ? -21.517 13.267 27.726 1.00 67.75 96 LEU A CA 1
ATOM 751 C C . LEU A 1 96 ? -20.585 12.114 28.097 1.00 67.75 96 LEU A C 1
ATOM 753 O O . LEU A 1 96 ? -20.642 11.608 29.218 1.00 67.75 96 LEU A O 1
ATOM 757 N N . LEU A 1 97 ? -19.705 11.722 27.177 1.00 70.56 97 LEU A N 1
ATOM 758 C CA . LEU A 1 97 ? -18.626 10.777 27.460 1.00 70.56 97 LEU A CA 1
ATOM 759 C C . LEU A 1 97 ? -17.344 11.537 27.820 1.00 70.56 97 LEU A C 1
ATOM 761 O O . LEU A 1 97 ? -16.905 12.428 27.096 1.00 70.56 97 LEU A O 1
ATOM 765 N N . THR A 1 98 ? -16.725 11.161 28.933 1.00 71.25 98 THR A N 1
ATOM 766 C CA . THR A 1 98 ? -15.373 11.572 29.318 1.00 71.25 98 THR A CA 1
ATOM 767 C C . THR A 1 98 ? -14.502 10.332 29.442 1.00 71.25 98 THR A C 1
ATOM 769 O O . THR A 1 98 ? -14.907 9.343 30.055 1.00 71.25 98 THR A O 1
ATOM 772 N N . VAL A 1 99 ? -13.302 10.390 28.872 1.00 72.88 99 VAL A N 1
ATOM 773 C CA . VAL A 1 99 ? -12.297 9.331 28.980 1.00 72.88 99 VAL A CA 1
ATOM 774 C C . VAL A 1 99 ? -11.130 9.884 29.774 1.00 72.88 99 VAL A C 1
ATOM 776 O O . VAL A 1 99 ? -10.651 10.967 29.459 1.00 72.88 99 VAL A O 1
ATOM 779 N N . SER A 1 100 ? -10.665 9.186 30.804 1.00 75.38 100 SER A N 1
ATOM 780 C CA . SER A 1 100 ? -9.532 9.657 31.600 1.00 75.38 100 SER A CA 1
ATOM 781 C C . SER A 1 100 ? -8.616 8.532 32.056 1.00 75.38 100 SER A C 1
ATOM 783 O O . SER A 1 100 ? -9.026 7.385 32.198 1.00 75.38 100 SER A O 1
ATOM 785 N N . SER A 1 101 ? -7.346 8.853 32.281 1.00 77.69 101 SER A N 1
ATOM 786 C CA . SER A 1 101 ? -6.376 7.948 32.898 1.00 77.69 101 SER A CA 1
ATOM 787 C C . SER A 1 101 ? -5.469 8.743 33.817 1.00 77.69 101 SER A C 1
ATOM 789 O O . SER A 1 101 ? -4.951 9.780 33.418 1.00 77.69 101 SER A O 1
ATOM 791 N N . GLU A 1 102 ? -5.250 8.250 35.038 1.00 78.00 102 GLU A N 1
ATOM 792 C CA . GLU A 1 102 ? -4.338 8.876 36.017 1.00 78.00 102 GLU A CA 1
ATOM 793 C C . GLU A 1 102 ? -4.630 10.371 36.276 1.00 78.00 102 GLU A C 1
ATOM 795 O O . GLU A 1 102 ? -3.742 11.152 36.606 1.00 78.00 102 GLU A O 1
ATOM 800 N N . GLY A 1 103 ? -5.894 10.784 36.128 1.00 67.00 103 GLY A N 1
ATOM 801 C CA . GLY A 1 103 ? -6.321 12.177 36.290 1.00 67.00 103 GLY A CA 1
ATOM 802 C C . GLY A 1 103 ? -6.098 13.074 35.066 1.00 67.00 103 GLY A C 1
ATOM 803 O O . GLY A 1 103 ? -6.371 14.269 35.149 1.00 67.00 103 GLY A O 1
ATOM 804 N N . VAL A 1 104 ? -5.631 12.522 33.943 1.00 69.12 104 VAL A N 1
ATOM 805 C CA . VAL A 1 104 ? -5.601 13.197 32.640 1.00 69.12 104 VAL A CA 1
ATOM 806 C C . VAL A 1 104 ? -6.869 12.839 31.877 1.00 69.12 104 VAL A C 1
ATOM 808 O O . VAL A 1 104 ? -7.118 11.663 31.615 1.00 69.12 104 VAL A O 1
ATOM 811 N N . ASP A 1 105 ? -7.657 13.848 31.518 1.00 67.38 105 ASP A N 1
ATOM 812 C CA . ASP A 1 105 ? -8.814 13.680 30.644 1.00 67.38 105 ASP A CA 1
ATOM 813 C C . ASP A 1 105 ? -8.374 13.725 29.175 1.00 67.38 105 ASP A C 1
ATOM 815 O O . ASP A 1 105 ? -7.668 14.641 28.744 1.00 67.38 105 ASP A O 1
ATOM 819 N N . TYR A 1 106 ? -8.824 12.744 28.404 1.00 63.25 106 TYR A N 1
ATOM 820 C CA . TYR A 1 106 ? -8.627 12.638 26.969 1.00 63.25 106 TYR A CA 1
ATOM 821 C C . TYR A 1 106 ? -9.908 13.077 26.258 1.00 63.25 106 TYR A C 1
ATOM 823 O O . TYR A 1 106 ? -10.987 12.523 26.478 1.00 63.25 106 TYR A O 1
ATOM 831 N N . TYR A 1 107 ? -9.779 14.083 25.398 1.00 57.16 107 TYR A N 1
ATOM 832 C CA . TYR A 1 107 ? -10.882 14.645 24.623 1.00 57.16 107 TYR A CA 1
ATOM 833 C C . TYR A 1 107 ? -10.639 14.363 23.136 1.00 57.16 107 TYR A C 1
ATOM 835 O O . TYR A 1 107 ? -9.623 14.784 22.586 1.00 57.16 107 TYR A O 1
ATOM 843 N N . GLY A 1 108 ? -11.559 13.644 22.490 1.00 41.72 108 GLY A N 1
ATOM 844 C CA . GLY A 1 108 ? -11.544 13.410 21.046 1.00 41.72 108 GLY A CA 1
ATOM 845 C C . GLY A 1 108 ? -12.312 14.483 20.279 1.00 41.72 108 GLY A C 1
ATOM 846 O O . GLY A 1 108 ? -13.493 14.691 20.538 1.00 41.72 108 GLY A O 1
ATOM 847 N N . GLY A 1 109 ? -11.668 15.126 19.303 1.00 37.22 109 GLY A N 1
ATOM 848 C CA . GLY A 1 109 ? -12.318 16.021 18.338 1.00 37.22 109 GLY A CA 1
ATOM 849 C C . GLY A 1 109 ? -12.348 17.515 18.698 1.00 37.22 109 GLY A C 1
ATOM 850 O O . GLY A 1 109 ? -12.049 17.937 19.810 1.00 37.22 109 GLY A O 1
ATOM 851 N N . SER A 1 110 ? -12.665 18.326 17.682 1.00 31.33 110 SER A N 1
ATOM 852 C CA . SER A 1 110 ? -12.592 19.794 17.640 1.00 31.33 110 SER A CA 1
ATOM 853 C C . SER A 1 110 ? -13.264 20.507 18.826 1.00 31.33 110 SER A C 1
ATOM 855 O O . SER A 1 110 ? -14.450 20.824 18.783 1.00 31.33 110 SER A O 1
ATOM 857 N N . GLY A 1 111 ? -12.466 20.884 19.823 1.00 31.53 111 GLY A N 1
ATOM 858 C CA . GLY A 1 111 ? -12.625 22.132 20.578 1.00 31.53 111 GLY A CA 1
ATOM 859 C C . GLY A 1 111 ? -13.797 22.265 21.555 1.00 31.53 111 GLY A C 1
ATOM 860 O O . GLY A 1 111 ? -13.760 23.196 22.356 1.00 31.53 111 GLY A O 1
ATOM 861 N N . ASP A 1 112 ? -14.777 21.362 21.564 1.00 33.50 112 ASP A N 1
ATOM 862 C CA . ASP A 1 112 ? -15.871 21.384 22.535 1.00 33.50 112 ASP A CA 1
ATOM 863 C C . ASP A 1 112 ? -15.730 20.267 23.572 1.00 33.50 112 ASP A C 1
ATOM 865 O O . ASP A 1 112 ? -15.435 19.113 23.270 1.00 33.50 112 ASP A O 1
ATOM 869 N N . LYS A 1 113 ? -15.981 20.628 24.835 1.00 37.25 113 LYS A N 1
ATOM 870 C CA . LYS A 1 113 ? -15.946 19.759 26.026 1.00 37.25 113 LYS A CA 1
ATOM 871 C C . LYS A 1 113 ? -17.090 18.730 26.050 1.00 37.25 113 LYS A C 1
ATOM 873 O O . LYS A 1 113 ? -17.530 18.325 27.124 1.00 37.25 113 LYS A O 1
ATOM 878 N N . THR A 1 114 ? -17.635 18.376 24.890 1.00 38.06 114 THR A N 1
ATOM 879 C CA . THR A 1 114 ? -18.872 17.611 24.737 1.00 38.06 114 THR A CA 1
ATOM 880 C C . THR A 1 114 ? -18.754 16.722 23.502 1.00 38.06 114 THR A C 1
ATOM 882 O O . THR A 1 114 ? -18.964 17.158 22.374 1.00 38.06 114 THR A O 1
ATOM 885 N N . LEU A 1 115 ? -18.356 15.467 23.719 1.00 48.88 115 LEU A N 1
ATOM 886 C CA . LEU A 1 115 ? -18.200 14.464 22.668 1.00 48.88 115 LEU A CA 1
ATOM 887 C C . LEU A 1 115 ? -19.580 13.898 22.272 1.00 48.88 115 LEU A C 1
ATOM 889 O O . LEU A 1 115 ? -20.052 12.955 22.897 1.00 48.88 115 LEU A O 1
ATOM 893 N N . VAL A 1 116 ? -20.229 14.467 21.249 1.00 42.16 116 VAL A N 1
ATOM 894 C CA . VAL A 1 116 ? -21.577 14.049 20.782 1.00 42.16 116 VAL A CA 1
ATOM 895 C C . VAL A 1 116 ? -21.525 13.124 19.543 1.00 42.16 116 VAL A C 1
ATOM 897 O O . VAL A 1 116 ? -22.536 12.553 19.154 1.00 42.16 116 VAL A O 1
ATOM 900 N N . GLN A 1 117 ? -20.359 12.917 18.914 1.00 48.97 117 GLN A N 1
ATOM 901 C CA . GLN A 1 117 ? -20.282 12.402 17.533 1.00 48.97 117 GLN A CA 1
ATOM 902 C C . GLN A 1 117 ? -19.360 11.176 17.344 1.00 48.97 117 GLN A C 1
ATOM 904 O O . GLN A 1 117 ? -18.535 11.166 16.438 1.00 48.97 117 GLN A O 1
ATOM 909 N N . PHE A 1 118 ? -19.486 10.145 18.193 1.00 57.31 118 PHE A N 1
ATOM 910 C CA . PHE A 1 118 ? -18.618 8.939 18.143 1.00 57.31 118 PHE A CA 1
ATOM 911 C C . PHE A 1 118 ? -19.342 7.625 17.922 1.00 57.31 118 PHE A C 1
ATOM 913 O O . PHE A 1 118 ? -18.698 6.581 17.883 1.00 57.31 118 PHE A O 1
ATOM 920 N N . PHE A 1 119 ? -20.664 7.673 17.812 1.00 55.47 119 PHE A N 1
ATOM 921 C CA . PHE A 1 119 ? -21.468 6.506 17.517 1.00 55.47 119 PHE A CA 1
ATOM 922 C C . PHE A 1 119 ? -21.527 6.307 16.007 1.00 55.47 119 PHE A C 1
ATOM 924 O O . PHE A 1 119 ? -22.184 7.080 15.310 1.00 55.47 119 PHE A O 1
ATOM 931 N N . THR A 1 120 ? -20.827 5.290 15.512 1.00 60.91 120 THR A N 1
ATOM 932 C CA . THR A 1 120 ? -20.962 4.847 14.121 1.00 60.91 120 THR A CA 1
ATOM 933 C C . THR A 1 120 ? -22.104 3.837 14.005 1.00 60.91 120 THR A C 1
ATOM 935 O O . THR A 1 120 ? -22.643 3.360 15.011 1.00 60.91 120 THR A O 1
ATOM 938 N N . ASP A 1 121 ? -22.481 3.486 12.777 1.00 56.41 121 ASP A N 1
ATOM 939 C CA . ASP A 1 121 ? -23.450 2.417 12.492 1.00 56.41 121 ASP A CA 1
ATOM 940 C C . ASP A 1 121 ? -22.913 1.003 12.810 1.00 56.41 121 ASP A C 1
ATOM 942 O O . ASP A 1 121 ? -23.579 0.003 12.538 1.00 56.41 121 ASP A O 1
ATOM 946 N N . GLY A 1 122 ? -21.731 0.922 13.430 1.00 56.56 122 GLY A N 1
ATOM 947 C CA . GLY A 1 122 ? -21.013 -0.314 13.707 1.00 56.56 122 GLY A CA 1
ATOM 948 C C . GLY A 1 122 ? -20.107 -0.764 12.566 1.00 56.56 122 GLY A C 1
ATOM 949 O O . GLY A 1 122 ? -19.598 -1.876 12.643 1.00 56.56 122 GLY A O 1
ATOM 950 N N . THR A 1 123 ? -19.913 0.067 11.538 1.00 56.47 123 THR A N 1
ATOM 951 C CA . THR A 1 123 ? -19.000 -0.189 10.423 1.00 56.47 123 THR A CA 1
ATOM 952 C C . THR A 1 123 ? -18.082 1.004 10.157 1.00 56.47 123 THR A C 1
ATOM 954 O O . THR A 1 123 ? -18.360 2.126 10.589 1.00 56.47 123 THR A O 1
ATOM 957 N N . GLY A 1 124 ? -16.970 0.756 9.463 1.00 60.50 124 GLY A N 1
ATOM 958 C CA . GLY A 1 124 ? -16.037 1.790 9.027 1.00 60.50 124 GLY A CA 1
ATOM 959 C C . GLY A 1 124 ? -14.957 2.130 10.060 1.00 60.50 124 GLY A C 1
ATOM 960 O O . GLY A 1 124 ? -15.092 1.844 11.250 1.00 60.50 124 GLY A O 1
ATOM 961 N N . PRO A 1 125 ? -13.845 2.735 9.624 1.00 66.06 125 PRO A N 1
ATOM 962 C CA . PRO A 1 125 ? -12.638 2.781 10.437 1.00 66.06 125 PRO A CA 1
ATOM 963 C C . PRO A 1 125 ? -12.750 3.780 11.615 1.00 66.06 125 PRO A C 1
ATOM 965 O O . PRO A 1 125 ? -12.110 3.584 12.647 1.00 66.06 125 PRO A O 1
ATOM 968 N N . ASP A 1 126 ? -13.587 4.818 11.520 1.00 70.31 126 ASP A N 1
ATOM 969 C CA . ASP A 1 126 ? -13.498 6.027 12.355 1.00 70.31 126 ASP A CA 1
ATOM 970 C C . ASP A 1 126 ? -13.395 5.784 13.876 1.00 70.31 126 ASP A C 1
ATOM 972 O O . ASP A 1 126 ? -14.247 5.146 14.496 1.00 70.31 126 ASP A O 1
ATOM 976 N N . GLY A 1 127 ? -12.379 6.377 14.512 1.00 70.62 127 GLY A N 1
ATOM 977 C CA . GLY A 1 127 ? -12.182 6.320 15.961 1.00 70.62 127 GLY A CA 1
ATOM 978 C C . GLY A 1 127 ? -11.356 7.487 16.508 1.00 70.62 127 GLY A C 1
ATOM 979 O O . GLY A 1 127 ? -10.845 8.318 15.760 1.00 70.62 127 GLY A O 1
ATOM 980 N N . ILE A 1 128 ? -11.251 7.574 17.835 1.00 73.31 128 ILE A N 1
ATOM 981 C CA . ILE A 1 128 ? -10.530 8.639 18.544 1.00 73.31 128 ILE A CA 1
ATOM 982 C C . ILE A 1 128 ? -9.202 8.111 19.088 1.00 73.31 128 ILE A C 1
ATOM 984 O O . ILE A 1 128 ? -9.229 7.149 19.857 1.00 73.31 128 ILE A O 1
ATOM 988 N N . PRO A 1 129 ? -8.067 8.783 18.828 1.00 72.81 129 PRO A N 1
ATOM 989 C CA . PRO A 1 129 ? -6.821 8.508 19.530 1.00 72.81 129 PRO A CA 1
ATOM 990 C C . PRO A 1 129 ? -6.842 9.072 20.953 1.00 72.81 129 PRO A C 1
ATOM 992 O O . PRO A 1 129 ? -7.311 10.184 21.197 1.00 72.81 129 PRO A O 1
ATOM 995 N N . LEU A 1 130 ? -6.278 8.321 21.893 1.00 74.94 130 LEU A N 1
ATOM 996 C CA . LEU A 1 130 ? -6.169 8.707 23.296 1.00 74.94 130 LEU A CA 1
ATOM 997 C C . LEU A 1 130 ? -4.719 9.026 23.670 1.00 74.94 130 LEU A C 1
ATOM 999 O O . LEU A 1 130 ? -4.387 10.163 24.000 1.00 74.94 130 LEU A O 1
ATOM 1003 N N . PHE A 1 131 ? -3.857 8.013 23.643 1.00 77.81 131 PHE A N 1
ATOM 1004 C CA . PHE A 1 131 ? -2.460 8.089 24.070 1.00 77.81 131 PHE A CA 1
ATOM 1005 C C . PHE A 1 131 ? -1.652 6.939 23.471 1.00 77.81 131 PHE A C 1
ATOM 1007 O O . PHE A 1 131 ? -2.217 5.968 22.980 1.00 77.81 131 PHE A O 1
ATOM 1014 N N . ASN A 1 132 ? -0.329 7.030 23.561 1.00 83.56 132 ASN A N 1
ATOM 1015 C CA . ASN A 1 132 ? 0.578 5.947 23.193 1.00 83.56 132 ASN A CA 1
ATOM 1016 C C . ASN A 1 132 ? 0.953 5.125 24.430 1.00 83.56 132 ASN A C 1
ATOM 1018 O O . ASN A 1 132 ? 1.139 5.701 25.502 1.00 83.56 132 ASN A O 1
ATOM 1022 N N . LEU A 1 133 ? 1.100 3.811 24.263 1.00 84.50 133 LEU A N 1
ATOM 1023 C CA . LEU A 1 133 ? 1.656 2.906 25.271 1.00 84.50 133 LEU A CA 1
ATOM 1024 C C . LEU A 1 133 ? 2.976 2.322 24.789 1.00 84.50 133 LEU A C 1
ATOM 1026 O O . LEU A 1 133 ? 3.049 1.787 23.683 1.00 84.50 133 LEU A O 1
ATOM 1030 N N . ALA A 1 134 ? 4.012 2.397 25.621 1.00 88.88 134 ALA A N 1
ATOM 1031 C CA . ALA A 1 134 ? 5.278 1.719 25.375 1.00 88.88 134 ALA A CA 1
ATOM 1032 C C . ALA A 1 134 ? 5.136 0.192 25.482 1.00 88.88 134 ALA A C 1
ATOM 1034 O O . ALA A 1 134 ? 4.154 -0.321 26.021 1.00 88.88 134 ALA A O 1
ATOM 1035 N N . SER A 1 135 ? 6.119 -0.546 24.961 1.00 88.06 135 SER A N 1
ATOM 1036 C CA . SER A 1 135 ? 6.125 -2.010 25.038 1.00 88.06 135 SER A CA 1
ATOM 1037 C C . SER A 1 135 ? 6.062 -2.495 26.488 1.00 88.06 135 SER A C 1
ATOM 1039 O O . SER A 1 135 ? 6.817 -2.031 27.347 1.00 88.06 135 SER A O 1
ATOM 1041 N N . GLY A 1 136 ? 5.142 -3.418 26.767 1.00 85.62 136 GLY A N 1
ATOM 1042 C CA . GLY A 1 136 ? 4.911 -3.972 28.099 1.00 85.62 136 GLY A CA 1
ATOM 1043 C C . GLY A 1 136 ? 4.237 -3.014 29.085 1.00 85.62 136 GLY A C 1
ATOM 1044 O O . GLY A 1 136 ? 3.935 -3.440 30.202 1.00 85.62 136 GLY A O 1
ATOM 1045 N N . GLU A 1 137 ? 3.993 -1.756 28.700 1.00 88.94 137 GLU A N 1
ATOM 1046 C CA . GLU A 1 137 ? 3.290 -0.778 29.526 1.00 88.94 137 GLU A CA 1
ATOM 1047 C C . GLU A 1 137 ? 1.817 -1.165 29.672 1.00 88.94 137 GLU A C 1
ATOM 1049 O O . GLU A 1 137 ? 1.173 -1.665 28.745 1.00 88.94 137 GLU A O 1
ATOM 1054 N N . GLU A 1 138 ? 1.284 -0.906 30.861 1.00 87.44 138 GLU A N 1
ATOM 1055 C CA . GLU A 1 138 ? -0.098 -1.169 31.214 1.00 87.44 138 GLU A CA 1
ATOM 1056 C C . GLU A 1 138 ? -0.722 0.069 31.850 1.00 87.44 138 GLU A C 1
ATOM 1058 O O . GLU A 1 138 ? -0.120 0.717 32.709 1.00 87.44 138 GLU A O 1
ATOM 1063 N N . LYS A 1 139 ? -1.951 0.387 31.441 1.00 85.69 139 LYS A N 1
ATOM 1064 C CA . LYS A 1 139 ? -2.668 1.571 31.903 1.00 85.69 139 LYS A CA 1
ATOM 1065 C C . LYS A 1 139 ? -4.145 1.275 32.126 1.00 85.69 139 LYS A C 1
ATOM 1067 O O . LYS A 1 139 ? -4.767 0.534 31.371 1.00 85.69 139 LYS A O 1
ATOM 1072 N N . THR A 1 140 ? -4.721 1.853 33.180 1.00 85.50 140 THR A N 1
ATOM 1073 C CA . THR A 1 140 ? -6.165 1.757 33.453 1.00 85.50 140 THR A CA 1
ATOM 1074 C C . THR A 1 140 ? -6.866 3.024 32.984 1.00 85.50 140 THR A C 1
ATOM 1076 O O . THR A 1 140 ? -6.629 4.103 33.526 1.00 85.50 140 THR A O 1
ATOM 1079 N N . VAL A 1 141 ? -7.762 2.876 32.012 1.00 82.44 141 VAL A N 1
ATOM 1080 C CA . VAL A 1 141 ? -8.590 3.948 31.457 1.00 82.44 141 VAL A CA 1
ATOM 1081 C C . VAL A 1 141 ? -9.980 3.898 32.077 1.00 82.44 141 VAL A C 1
ATOM 1083 O O . VAL A 1 141 ? -10.581 2.833 32.216 1.00 82.44 141 VAL A O 1
ATOM 1086 N N . VAL A 1 142 ? -10.501 5.062 32.445 1.00 83.31 142 VAL A N 1
ATOM 1087 C CA . VAL A 1 142 ? -11.849 5.247 32.970 1.00 83.31 142 VAL A CA 1
ATOM 1088 C C . VAL A 1 142 ? -12.710 5.877 31.888 1.00 83.31 142 VAL A C 1
ATOM 1090 O O . VAL A 1 142 ? -12.468 7.004 31.462 1.00 83.31 142 VAL A O 1
ATOM 1093 N N . PHE A 1 143 ? -13.746 5.161 31.473 1.00 80.62 143 PHE A N 1
ATOM 1094 C CA . PHE A 1 143 ? -14.804 5.686 30.621 1.00 80.62 143 PHE A CA 1
ATOM 1095 C C . PHE A 1 143 ? -15.961 6.087 31.518 1.00 80.62 143 PHE A C 1
ATOM 1097 O O . PHE A 1 143 ? -16.579 5.227 32.145 1.00 80.62 143 PHE A O 1
ATOM 1104 N N . LYS A 1 144 ? -16.242 7.385 31.608 1.00 79.94 144 LYS A N 1
ATOM 1105 C CA . LYS A 1 144 ? -17.337 7.933 32.402 1.00 79.94 144 LYS A CA 1
ATOM 1106 C C . LYS A 1 144 ? -18.377 8.550 31.487 1.00 79.94 144 LYS A C 1
ATOM 1108 O O . LYS A 1 144 ? -18.070 9.452 30.714 1.00 79.94 144 LYS A O 1
ATOM 1113 N N . VAL A 1 145 ? -19.614 8.110 31.636 1.00 76.50 145 VAL A N 1
ATOM 1114 C CA . VAL A 1 145 ? -20.763 8.671 30.931 1.00 76.50 145 VAL A CA 1
ATOM 1115 C C . VAL A 1 145 ? -21.576 9.472 31.926 1.00 76.50 145 VAL A C 1
ATOM 1117 O O . VAL A 1 145 ? -21.852 8.986 33.020 1.00 76.50 145 VAL A O 1
ATOM 1120 N N . VAL A 1 146 ? -21.942 10.693 31.559 1.00 71.75 146 VAL A N 1
ATOM 1121 C CA . VAL A 1 146 ? -22.803 11.577 32.346 1.00 71.75 146 VAL A CA 1
ATOM 1122 C C . VAL A 1 146 ? -24.003 11.954 31.492 1.00 71.75 146 VAL A C 1
ATOM 1124 O O . VAL A 1 146 ? -23.843 12.327 30.330 1.00 71.75 146 VAL A O 1
ATOM 1127 N N . PHE A 1 147 ? -25.204 11.856 32.051 1.00 68.50 147 PHE A N 1
ATOM 1128 C CA . PHE A 1 147 ? -26.400 12.352 31.384 1.00 68.50 147 PHE A CA 1
ATOM 1129 C C . PHE A 1 147 ? -26.486 13.871 31.513 1.00 68.50 147 PHE A C 1
ATOM 1131 O O . PHE A 1 147 ? -26.266 14.396 32.609 1.00 68.50 147 PHE A O 1
ATOM 1138 N N . ASP A 1 148 ? -26.795 14.555 30.406 1.00 67.00 148 ASP A N 1
ATOM 1139 C CA . ASP A 1 148 ? -26.859 16.017 30.337 1.00 67.00 148 ASP A CA 1
ATOM 1140 C C . ASP A 1 148 ? -27.612 16.600 31.555 1.00 67.00 148 ASP A C 1
ATOM 1142 O O . ASP A 1 148 ? -28.811 16.346 31.727 1.00 67.00 148 ASP A O 1
ATOM 1146 N N . PRO A 1 149 ? -26.921 17.355 32.434 1.00 64.25 149 PRO A N 1
ATOM 1147 C CA . PRO A 1 149 ? -27.517 17.897 33.650 1.00 64.25 149 PRO A CA 1
ATOM 1148 C C . PRO A 1 149 ? -28.592 18.955 33.369 1.00 64.25 149 PRO A C 1
ATOM 1150 O O . PRO A 1 149 ? -29.403 19.233 34.253 1.00 64.25 149 PRO A O 1
ATOM 1153 N N . ASP A 1 150 ? -28.628 19.514 32.157 1.00 64.50 150 ASP A N 1
ATOM 1154 C CA . ASP A 1 150 ? -29.612 20.507 31.728 1.00 64.50 150 ASP A CA 1
ATOM 1155 C C . ASP A 1 150 ? -30.783 19.883 30.936 1.00 64.50 150 ASP A C 1
ATOM 1157 O O . ASP A 1 150 ? -31.679 20.600 30.470 1.00 64.50 150 ASP A O 1
ATOM 1161 N N . ALA A 1 151 ? -30.834 18.550 30.807 1.00 62.34 151 ALA A N 1
ATOM 1162 C CA . ALA A 1 151 ? -31.907 17.860 30.098 1.00 62.34 151 ALA A CA 1
ATOM 1163 C C . ALA A 1 151 ? -33.280 18.044 30.786 1.00 62.34 151 ALA A C 1
ATOM 1165 O O . ALA A 1 151 ? -33.470 17.752 31.967 1.00 62.34 151 ALA A O 1
ATOM 1166 N N . GLY A 1 152 ? -34.287 18.491 30.022 1.00 61.69 152 GLY A N 1
ATOM 1167 C CA . GLY A 1 152 ? -35.694 18.529 30.461 1.00 61.69 152 GLY A CA 1
ATOM 1168 C C . GLY A 1 152 ? -36.338 17.133 30.535 1.00 61.69 152 GLY A C 1
ATOM 1169 O O . GLY A 1 152 ? -35.777 16.187 30.002 1.00 61.69 152 GLY A O 1
ATOM 1170 N N . ASN A 1 153 ? -37.528 17.006 31.143 1.00 60.50 153 ASN A N 1
ATOM 1171 C CA . ASN A 1 153 ? -38.200 15.752 31.577 1.00 60.50 153 ASN A CA 1
ATOM 1172 C C . ASN A 1 153 ? -38.554 14.673 30.511 1.00 60.50 153 ASN A C 1
ATOM 1174 O O . ASN A 1 153 ? -39.301 13.746 30.823 1.00 60.50 153 ASN A O 1
ATOM 1178 N N . ASP A 1 154 ? -38.038 14.742 29.284 1.00 57.22 154 ASP A N 1
ATOM 1179 C CA . ASP A 1 154 ? -38.386 13.843 28.165 1.00 57.22 154 ASP A CA 1
ATOM 1180 C C . ASP A 1 154 ? -37.632 12.486 28.170 1.00 57.22 154 ASP A C 1
ATOM 1182 O O . ASP A 1 154 ? -37.603 11.788 27.162 1.00 57.22 154 ASP A O 1
ATOM 1186 N N . TYR A 1 155 ? -37.009 12.094 29.288 1.00 58.66 155 TYR A N 1
ATOM 1187 C CA . TYR A 1 155 ? -36.114 10.923 29.426 1.00 58.66 155 TYR A CA 1
ATOM 1188 C C . TYR A 1 155 ? -36.744 9.723 30.166 1.00 58.66 155 TYR A C 1
ATOM 1190 O O . TYR A 1 155 ? -36.045 8.838 30.661 1.00 58.66 155 TYR A O 1
ATOM 1198 N N . GLN A 1 156 ? -38.074 9.691 30.303 1.00 59.34 156 GLN A N 1
ATOM 1199 C CA . GLN A 1 156 ? -38.769 8.561 30.928 1.00 59.34 156 GLN A CA 1
ATOM 1200 C C . GLN A 1 156 ? -39.102 7.467 29.904 1.00 59.34 156 GLN A C 1
ATOM 1202 O O . GLN A 1 156 ? -39.659 7.758 28.848 1.00 59.34 156 GLN A O 1
ATOM 1207 N N . ASN A 1 157 ? -38.848 6.201 30.261 1.00 62.25 157 ASN A N 1
ATOM 1208 C CA . ASN A 1 157 ? -39.043 4.995 29.433 1.00 62.25 157 ASN A CA 1
ATOM 1209 C C . ASN A 1 157 ? -38.085 4.869 28.254 1.00 62.25 157 ASN A C 1
ATOM 1211 O O . ASN A 1 157 ? -38.451 4.395 27.176 1.00 62.25 157 ASN A O 1
ATOM 1215 N N . THR A 1 158 ? -36.847 5.275 28.470 1.00 63.06 158 THR A N 1
ATOM 1216 C CA . THR A 1 158 ? -35.870 5.332 27.405 1.00 63.06 158 THR A CA 1
ATOM 1217 C C . THR A 1 158 ? -34.565 4.649 27.792 1.00 63.06 158 THR A C 1
ATOM 1219 O O . THR A 1 158 ? -34.129 4.702 28.945 1.00 63.06 158 THR A O 1
ATOM 1222 N N . SER A 1 159 ? -33.952 3.995 26.811 1.00 68.88 159 SER A N 1
ATOM 1223 C CA . SER A 1 159 ? -32.738 3.203 26.957 1.00 68.88 159 SER A CA 1
ATOM 1224 C C . SER A 1 159 ? -31.742 3.507 25.842 1.00 68.88 159 SER A C 1
ATOM 1226 O O . SER A 1 159 ? -32.135 3.514 24.670 1.00 68.88 159 SER A O 1
ATOM 1228 N N . VAL A 1 160 ? -30.467 3.641 26.196 1.00 68.88 160 VAL A N 1
ATOM 1229 C CA . VAL A 1 160 ? -29.353 3.619 25.242 1.00 68.88 160 VAL A CA 1
ATOM 1230 C C . VAL A 1 160 ? -28.443 2.455 25.590 1.00 68.88 160 VAL A C 1
ATOM 1232 O O . VAL A 1 160 ? -28.090 2.270 26.755 1.00 68.88 160 VAL A O 1
ATOM 1235 N N . VAL A 1 161 ? -28.075 1.674 24.579 1.00 73.25 161 VAL A N 1
ATOM 1236 C CA . VAL A 1 161 ? -27.054 0.633 24.699 1.00 73.25 161 VAL A CA 1
ATOM 1237 C C . VAL A 1 161 ? -25.969 0.915 23.682 1.00 73.25 161 VAL A C 1
ATOM 1239 O O . VAL A 1 161 ? -26.260 1.039 22.489 1.00 73.25 161 VAL A O 1
ATOM 1242 N N . PHE A 1 162 ? -24.730 1.008 24.147 1.00 71.19 162 PHE A N 1
ATOM 1243 C CA . PHE A 1 162 ? -23.575 1.143 23.276 1.00 71.19 162 PHE A CA 1
ATOM 1244 C C . PHE A 1 162 ? -22.362 0.405 23.827 1.00 71.19 162 PHE A C 1
ATOM 1246 O O . PHE A 1 162 ? -22.199 0.253 25.040 1.00 71.19 162 PHE A O 1
ATOM 1253 N N . ASP A 1 163 ? -21.502 -0.002 22.903 1.00 75.62 163 ASP A N 1
ATOM 1254 C CA . ASP A 1 163 ? -20.205 -0.593 23.196 1.00 75.62 163 ASP A CA 1
ATOM 1255 C C . ASP A 1 163 ? -19.124 0.454 22.935 1.00 75.62 163 ASP A C 1
ATOM 1257 O O . ASP A 1 163 ? -19.229 1.217 21.972 1.00 75.62 163 ASP A O 1
ATOM 1261 N N . LEU A 1 164 ? -18.074 0.493 23.756 1.00 75.88 164 LEU A N 1
ATOM 1262 C CA . LEU A 1 164 ? -16.829 1.141 23.345 1.00 75.88 164 LEU A CA 1
ATOM 1263 C C . LEU A 1 164 ? -15.838 0.063 22.916 1.00 75.88 164 LEU A C 1
ATOM 1265 O O . LEU A 1 164 ? -15.354 -0.727 23.728 1.00 75.88 164 LEU A O 1
ATOM 1269 N N . ASN A 1 165 ? -15.537 0.050 21.625 1.00 75.00 165 ASN A N 1
ATOM 1270 C CA . ASN A 1 165 ? -14.408 -0.694 21.107 1.00 75.00 165 ASN A CA 1
ATOM 1271 C C . ASN A 1 165 ? -13.147 0.089 21.441 1.00 75.00 165 ASN A C 1
ATOM 1273 O O . ASN A 1 165 ? -13.078 1.292 21.208 1.00 75.00 165 ASN A O 1
ATOM 1277 N N . ILE A 1 166 ? -12.165 -0.595 22.004 1.00 75.25 166 ILE A N 1
ATOM 1278 C CA . ILE A 1 166 ? -10.846 -0.048 22.300 1.00 75.25 166 ILE A CA 1
ATOM 1279 C C . ILE A 1 166 ? -9.872 -0.843 21.448 1.00 75.25 166 ILE A C 1
ATOM 1281 O O . ILE A 1 166 ? -10.040 -2.050 21.311 1.00 75.25 166 ILE A O 1
ATOM 1285 N N . GLY A 1 167 ? -8.876 -0.188 20.875 1.00 74.62 167 GLY A N 1
ATOM 1286 C CA . GLY A 1 167 ? -7.933 -0.868 20.002 1.00 74.62 167 GLY A CA 1
ATOM 1287 C C . GLY A 1 167 ? -6.778 0.023 19.595 1.00 74.62 167 GLY A C 1
ATOM 1288 O O . GLY A 1 167 ? -6.544 1.079 20.192 1.00 74.62 167 GLY A O 1
ATOM 1289 N N . ILE A 1 168 ? -6.066 -0.413 18.561 1.00 75.06 168 ILE A N 1
ATOM 1290 C CA . ILE A 1 168 ? -4.982 0.365 17.968 1.00 75.06 168 ILE A CA 1
ATOM 1291 C C . ILE A 1 168 ? -5.595 1.538 17.209 1.00 75.06 168 ILE A C 1
ATOM 1293 O O . ILE A 1 168 ? -6.461 1.347 16.359 1.00 75.06 168 ILE A O 1
ATOM 1297 N N . ALA A 1 169 ? -5.134 2.744 17.527 1.00 75.94 169 ALA A N 1
ATOM 1298 C CA . ALA A 1 169 ? -5.475 3.969 16.818 1.00 75.94 169 ALA A CA 1
ATOM 1299 C C . ALA A 1 169 ? -4.462 4.224 15.704 1.00 75.94 169 ALA A C 1
ATOM 1301 O O . ALA A 1 169 ? -3.376 4.731 15.961 1.00 75.94 169 ALA A O 1
ATOM 1302 N N . ILE A 1 170 ? -4.816 3.931 14.462 1.00 76.38 170 ILE A N 1
ATOM 1303 C CA . ILE A 1 170 ? -3.902 4.128 13.334 1.00 76.38 170 ILE A CA 1
ATOM 1304 C C . ILE A 1 170 ? -4.269 5.341 12.475 1.00 76.38 170 ILE A C 1
ATOM 1306 O O . ILE A 1 170 ? -5.440 5.705 12.284 1.00 76.38 170 ILE A O 1
ATOM 1310 N N . THR A 1 171 ? -3.223 5.951 11.925 1.00 79.50 171 THR A N 1
ATOM 1311 C CA . THR A 1 171 ? -3.336 6.891 10.816 1.00 79.50 171 THR A CA 1
ATOM 1312 C C . THR A 1 171 ? -3.576 6.099 9.543 1.00 79.50 171 THR A C 1
ATOM 1314 O O . THR A 1 171 ? -2.746 5.284 9.161 1.00 79.50 171 THR A O 1
ATOM 1317 N N . VAL A 1 172 ? -4.703 6.350 8.887 1.00 81.81 172 VAL A N 1
ATOM 1318 C CA . VAL A 1 172 ? -5.005 5.762 7.580 1.00 81.81 172 VAL A CA 1
ATOM 1319 C C . VAL A 1 172 ? -4.419 6.675 6.495 1.00 81.81 172 VAL A C 1
ATOM 1321 O O . VAL A 1 172 ? -4.652 7.890 6.591 1.00 81.81 172 VAL A O 1
ATOM 1324 N N . PRO A 1 173 ? -3.679 6.144 5.499 1.00 85.00 173 PRO A N 1
ATOM 1325 C CA . PRO A 1 173 ? -3.229 6.921 4.342 1.00 85.00 173 PRO A CA 1
ATOM 1326 C C . PRO A 1 173 ? -4.403 7.656 3.686 1.00 85.00 173 PRO A C 1
ATOM 1328 O O . PRO A 1 173 ? -5.526 7.148 3.666 1.00 85.00 173 PRO A O 1
ATOM 1331 N N . GLU A 1 174 ? -4.193 8.879 3.194 1.00 83.94 174 GLU A N 1
ATOM 1332 C CA . GLU A 1 174 ? -5.317 9.679 2.687 1.00 83.94 174 GLU A CA 1
ATOM 1333 C C . GLU A 1 174 ? -5.961 9.071 1.448 1.00 83.94 174 GLU A C 1
ATOM 1335 O O . GLU A 1 174 ? -7.174 9.189 1.273 1.00 83.94 174 GLU A O 1
ATOM 1340 N N . GLU A 1 175 ? -5.169 8.393 0.629 1.00 86.88 175 GLU A N 1
ATOM 1341 C CA . GLU A 1 175 ? -5.612 7.695 -0.565 1.00 86.88 175 GLU A CA 1
ATOM 1342 C C . GLU A 1 175 ? -6.580 6.560 -0.194 1.00 86.88 175 GLU A C 1
ATOM 1344 O O . GLU A 1 175 ? -7.644 6.436 -0.807 1.00 86.88 175 GLU A O 1
ATOM 1349 N N . CYS A 1 176 ? -6.318 5.837 0.902 1.00 86.06 176 CYS A N 1
ATOM 1350 C CA . CYS A 1 176 ? -7.226 4.809 1.417 1.00 86.06 176 CYS A CA 1
ATOM 1351 C C . CYS A 1 176 ? -8.576 5.389 1.852 1.00 86.06 176 CYS A C 1
ATOM 1353 O O . CYS A 1 176 ? -9.599 4.724 1.741 1.00 86.06 176 CYS A O 1
ATOM 1355 N N . LEU A 1 177 ? -8.633 6.647 2.303 1.00 80.81 177 LEU A N 1
ATOM 1356 C CA . LEU A 1 177 ? -9.891 7.281 2.732 1.00 80.81 177 LEU A CA 1
ATOM 1357 C C . LEU A 1 177 ? -10.841 7.612 1.577 1.00 80.81 177 LEU A C 1
ATOM 1359 O O . LEU A 1 177 ? -11.989 7.989 1.823 1.00 80.81 177 LEU A O 1
ATOM 1363 N N . SER A 1 178 ? -10.377 7.509 0.331 1.00 81.69 178 SER A N 1
ATOM 1364 C CA . SER A 1 178 ? -11.244 7.618 -0.843 1.00 81.69 178 SER A CA 1
ATOM 1365 C C . SER A 1 178 ? -12.124 6.377 -1.041 1.00 81.69 178 SER A C 1
ATOM 1367 O O . SER A 1 178 ? -13.154 6.447 -1.718 1.00 81.69 178 SER A O 1
ATOM 1369 N N . VAL A 1 179 ? -11.760 5.261 -0.404 1.00 83.75 179 VAL A N 1
ATOM 1370 C CA . VAL A 1 179 ? -12.478 3.992 -0.457 1.00 83.75 179 VAL A CA 1
ATOM 1371 C C . VAL A 1 179 ? -13.555 3.943 0.627 1.00 83.75 179 VAL A C 1
ATOM 1373 O O . VAL A 1 179 ? -13.359 4.326 1.779 1.00 83.75 179 VAL A O 1
ATOM 1376 N N . ASN A 1 180 ? -14.736 3.446 0.257 1.00 85.62 180 ASN A N 1
ATOM 1377 C CA . ASN A 1 180 ? -15.833 3.234 1.197 1.00 85.62 180 ASN A CA 1
ATOM 1378 C C . ASN A 1 180 ? -15.733 1.842 1.837 1.00 85.62 180 ASN A C 1
ATOM 1380 O O . ASN A 1 180 ? -16.202 0.865 1.244 1.00 85.62 180 ASN A O 1
ATOM 1384 N N . PHE A 1 181 ? -15.143 1.762 3.028 1.00 84.00 181 PHE A N 1
ATOM 1385 C CA . PHE A 1 181 ? -15.053 0.530 3.815 1.00 84.00 181 PHE A CA 1
ATOM 1386 C C . PHE A 1 181 ? -16.341 0.290 4.607 1.00 84.00 181 PHE A C 1
ATOM 1388 O O . PHE A 1 181 ? -16.770 1.135 5.394 1.00 84.00 181 PHE A O 1
ATOM 1395 N N . LYS A 1 182 ? -16.958 -0.879 4.407 1.00 79.94 182 LYS A N 1
ATOM 1396 C CA . LYS A 1 182 ? -18.158 -1.317 5.150 1.00 79.94 182 LYS A CA 1
ATOM 1397 C C . LYS A 1 182 ? -17.840 -2.306 6.270 1.00 79.94 182 LYS A C 1
ATOM 1399 O O . LYS A 1 182 ? -18.732 -2.669 7.031 1.00 79.94 182 LYS A O 1
ATOM 1404 N N . SER A 1 183 ? -16.609 -2.787 6.327 1.00 79.38 183 SER A N 1
ATOM 1405 C CA . SER A 1 183 ? -16.069 -3.658 7.365 1.00 79.38 183 SER A CA 1
ATOM 1406 C C . SER A 1 183 ? -15.222 -2.841 8.339 1.00 79.38 183 SER A C 1
ATOM 1408 O O . SER A 1 183 ? -14.822 -1.707 8.063 1.00 79.38 183 SER A O 1
ATOM 1410 N N . ASP A 1 184 ? -14.986 -3.422 9.511 1.00 77.94 184 ASP A N 1
ATOM 1411 C CA . ASP A 1 184 ? -13.950 -2.930 10.409 1.00 77.94 184 ASP A CA 1
ATOM 1412 C C . ASP A 1 184 ? -12.563 -3.204 9.813 1.00 77.94 184 ASP A C 1
ATOM 1414 O O . ASP A 1 184 ? -12.409 -4.186 9.082 1.00 77.94 184 ASP A O 1
ATOM 1418 N N . PRO A 1 185 ? -11.548 -2.384 10.144 1.00 84.00 185 PRO A N 1
ATOM 1419 C CA . PRO A 1 185 ? -10.179 -2.658 9.737 1.00 84.00 185 PRO A CA 1
ATOM 1420 C C . PRO A 1 185 ? -9.711 -4.035 10.216 1.00 84.00 185 PRO A C 1
ATOM 1422 O O . PRO A 1 185 ? -10.002 -4.443 11.345 1.00 84.00 185 PRO A O 1
ATOM 1425 N N . ILE A 1 186 ? -8.944 -4.720 9.375 1.00 87.94 186 ILE A N 1
ATOM 1426 C CA . ILE A 1 186 ? -8.300 -5.990 9.698 1.00 87.94 186 ILE A CA 1
ATOM 1427 C C . ILE A 1 186 ? -6.864 -5.696 10.115 1.00 87.94 186 ILE A C 1
ATOM 1429 O O . ILE A 1 186 ? -6.119 -5.041 9.391 1.00 87.94 186 ILE A O 1
ATOM 1433 N N . PHE A 1 187 ? -6.476 -6.193 11.284 1.00 87.88 187 PHE A N 1
ATOM 1434 C CA . PHE A 1 187 ? -5.155 -5.964 11.852 1.00 87.88 187 PHE A CA 1
ATOM 1435 C C . PHE A 1 187 ? -4.415 -7.274 12.086 1.00 87.88 187 PHE A C 1
ATOM 1437 O O . PHE A 1 187 ? -4.975 -8.193 12.692 1.00 87.88 187 PHE A O 1
ATOM 1444 N N . GLY A 1 188 ? -3.159 -7.321 11.652 1.00 88.62 188 GLY A N 1
ATOM 1445 C CA . GLY A 1 188 ? -2.188 -8.313 12.084 1.00 88.62 188 GLY A CA 1
ATOM 1446 C C . GLY A 1 188 ? -1.624 -8.006 13.472 1.00 88.62 188 GLY A C 1
ATOM 1447 O O . GLY A 1 188 ? -2.242 -7.325 14.309 1.00 88.62 188 GLY A O 1
ATOM 1448 N N . THR A 1 189 ? -0.452 -8.560 13.715 1.00 86.31 189 THR A N 1
ATOM 1449 C CA . THR A 1 189 ? 0.332 -8.546 14.943 1.00 86.31 189 THR A CA 1
ATOM 1450 C C . THR A 1 189 ? 1.770 -8.153 14.615 1.00 86.31 189 THR A C 1
ATOM 1452 O O . THR A 1 189 ? 2.101 -7.808 13.494 1.00 86.31 189 THR A O 1
ATOM 1455 N N . GLN A 1 190 ? 2.645 -8.172 15.609 1.00 87.31 190 GLN A N 1
ATOM 1456 C CA . GLN A 1 190 ? 4.089 -8.009 15.408 1.00 87.31 190 GLN A CA 1
ATOM 1457 C C . GLN A 1 190 ? 4.815 -9.261 14.867 1.00 87.31 190 GLN A C 1
ATOM 1459 O O . GLN A 1 190 ? 6.048 -9.295 14.845 1.00 87.31 190 GLN A O 1
ATOM 1464 N N . ASN A 1 191 ? 4.091 -10.356 14.626 1.00 90.50 191 ASN A N 1
ATOM 1465 C CA . ASN A 1 191 ? 4.657 -11.617 14.153 1.00 90.50 191 ASN A CA 1
ATOM 1466 C C . ASN A 1 191 ? 4.171 -11.879 12.736 1.00 90.50 191 ASN A C 1
ATOM 1468 O O . ASN A 1 191 ? 3.097 -11.441 12.377 1.00 90.50 191 ASN A O 1
ATOM 1472 N N . ASN A 1 192 ? 4.870 -12.766 12.034 1.00 95.31 192 ASN A N 1
ATOM 1473 C CA . ASN A 1 192 ? 4.474 -13.239 10.713 1.00 95.31 192 ASN A CA 1
ATOM 1474 C C . ASN A 1 192 ? 3.039 -13.795 10.704 1.00 95.31 192 ASN A C 1
ATOM 1476 O O . ASN A 1 192 ? 2.768 -14.910 11.180 1.00 95.31 192 ASN A O 1
ATOM 1480 N N . ASP A 1 193 ? 2.139 -13.038 10.102 1.00 94.19 193 ASP A N 1
ATOM 1481 C CA . ASP A 1 193 ? 0.718 -13.286 10.057 1.00 94.19 193 ASP A CA 1
ATOM 1482 C C . ASP A 1 193 ? 0.262 -13.836 8.710 1.00 94.19 193 ASP A C 1
ATOM 1484 O O . ASP A 1 193 ? 0.893 -13.725 7.656 1.00 94.19 193 ASP A O 1
ATOM 1488 N N . ARG A 1 194 ? -0.905 -14.478 8.748 1.00 97.19 194 ARG A N 1
ATOM 1489 C CA . ARG A 1 194 ? -1.642 -14.846 7.544 1.00 97.19 194 ARG A CA 1
ATOM 1490 C C . ARG A 1 194 ? -3.014 -14.204 7.595 1.00 97.19 194 ARG A C 1
ATOM 1492 O O . ARG A 1 194 ? -3.921 -14.725 8.246 1.00 97.19 194 ARG A O 1
ATOM 1499 N N . ILE A 1 195 ? -3.164 -13.119 6.855 1.00 96.00 195 ILE A N 1
ATOM 1500 C CA . ILE A 1 195 ? -4.366 -12.297 6.834 1.00 96.00 195 ILE A CA 1
ATOM 1501 C C . ILE A 1 195 ? -5.162 -12.607 5.571 1.00 96.00 195 ILE A C 1
ATOM 1503 O O . ILE A 1 195 ? -4.608 -12.798 4.488 1.00 96.00 195 ILE A O 1
ATOM 1507 N N . ARG A 1 196 ? -6.482 -12.695 5.722 1.00 96.44 196 ARG A N 1
ATOM 1508 C CA . ARG A 1 196 ? -7.411 -12.808 4.603 1.00 96.44 196 ARG A CA 1
ATOM 1509 C C . ARG A 1 196 ? -8.546 -11.809 4.788 1.00 96.44 196 ARG A C 1
ATOM 1511 O O . ARG A 1 196 ? -9.218 -11.866 5.819 1.00 96.44 196 ARG A O 1
ATOM 1518 N N . GLY A 1 197 ? -8.746 -10.952 3.795 1.00 94.38 197 GLY A N 1
ATOM 1519 C CA . GLY A 1 197 ? -9.898 -10.068 3.704 1.00 94.38 197 GLY A CA 1
ATOM 1520 C C . GLY A 1 197 ? -11.135 -10.777 3.154 1.00 94.38 197 GLY A C 1
ATOM 1521 O O . GLY A 1 197 ? -11.288 -12.005 3.230 1.00 94.38 197 GLY A O 1
ATOM 1522 N N . THR A 1 198 ? -12.081 -9.989 2.678 1.00 94.12 198 THR A N 1
ATOM 1523 C CA . THR A 1 198 ? -13.438 -10.387 2.328 1.00 94.12 198 THR A CA 1
ATOM 1524 C C . THR A 1 198 ? -13.674 -10.259 0.818 1.00 94.12 198 THR A C 1
ATOM 1526 O O . THR A 1 198 ? -12.775 -10.441 0.011 1.00 94.12 198 THR A O 1
ATOM 1529 N N . ASN A 1 199 ? -14.930 -10.101 0.398 1.00 94.31 199 ASN A N 1
ATOM 1530 C CA . ASN A 1 199 ? -15.265 -9.819 -1.005 1.00 94.31 199 ASN A CA 1
ATOM 1531 C C . ASN A 1 199 ? -15.741 -8.372 -1.197 1.00 94.31 199 ASN A C 1
ATOM 1533 O O . ASN A 1 199 ? -16.327 -8.055 -2.233 1.00 94.31 199 ASN A O 1
ATOM 1537 N N . GLY A 1 200 ? -15.634 -7.544 -0.163 1.00 94.50 200 GLY A N 1
ATOM 1538 C CA . GLY A 1 200 ? -15.872 -6.115 -0.258 1.00 94.50 200 GLY A CA 1
ATOM 1539 C C . GLY A 1 200 ? -14.633 -5.371 0.204 1.00 94.50 200 GLY A C 1
ATOM 1540 O O . GLY A 1 200 ? -13.763 -5.968 0.808 1.00 94.50 200 GLY A O 1
ATOM 1541 N N . ASN A 1 201 ? -14.632 -4.065 -0.037 1.00 94.06 201 ASN A N 1
ATOM 1542 C CA . ASN A 1 201 ? -13.532 -3.173 0.301 1.00 94.06 201 ASN A CA 1
ATOM 1543 C C . ASN A 1 201 ? -13.070 -3.340 1.754 1.00 94.06 201 ASN A C 1
ATOM 1545 O O . ASN A 1 201 ? -13.830 -3.012 2.679 1.00 94.06 201 ASN A O 1
ATOM 1549 N N . ASP A 1 202 ? -11.825 -3.754 1.934 1.00 93.25 202 ASP A N 1
ATOM 1550 C CA . ASP A 1 202 ? -11.196 -3.963 3.226 1.00 93.25 202 ASP A CA 1
ATOM 1551 C C . ASP A 1 202 ? -10.024 -3.009 3.453 1.00 93.25 202 ASP A C 1
ATOM 1553 O O . ASP A 1 202 ? -9.280 -2.641 2.546 1.00 93.25 202 ASP A O 1
ATOM 1557 N N . LEU A 1 203 ? -9.871 -2.597 4.710 1.00 92.31 203 LEU A N 1
ATOM 1558 C CA . LEU A 1 203 ? -8.737 -1.813 5.177 1.00 92.31 203 LEU A CA 1
ATOM 1559 C C . LEU A 1 203 ? -7.866 -2.714 6.051 1.00 92.31 203 LEU A C 1
ATOM 1561 O O . LEU A 1 203 ? -8.289 -3.094 7.144 1.00 92.31 203 LEU A O 1
ATOM 1565 N N . ILE A 1 204 ? -6.673 -3.059 5.580 1.00 93.62 204 ILE A N 1
ATOM 1566 C CA . ILE A 1 204 ? -5.806 -4.064 6.196 1.00 93.62 204 ILE A CA 1
ATOM 1567 C C . ILE A 1 204 ? -4.478 -3.432 6.615 1.00 93.62 204 ILE A C 1
ATOM 1569 O O . ILE A 1 204 ? -3.836 -2.761 5.815 1.00 93.62 204 ILE A O 1
ATOM 1573 N N . PHE A 1 205 ? -4.056 -3.683 7.855 1.00 92.88 205 PHE A N 1
ATOM 1574 C CA . PHE A 1 205 ? -2.710 -3.367 8.344 1.00 92.88 205 PHE A CA 1
ATOM 1575 C C . PHE A 1 205 ? -2.077 -4.637 8.902 1.00 92.88 205 PHE A C 1
ATOM 1577 O O . PHE A 1 205 ? -2.577 -5.167 9.897 1.00 92.88 205 PHE A O 1
ATOM 1584 N N . ALA A 1 206 ? -1.017 -5.129 8.268 1.00 94.19 206 ALA A N 1
ATOM 1585 C CA . ALA A 1 206 ? -0.347 -6.359 8.679 1.00 94.19 206 ALA A CA 1
ATOM 1586 C C . ALA A 1 206 ? 0.579 -6.124 9.891 1.00 94.19 206 ALA A C 1
ATOM 1588 O O . ALA A 1 206 ? 0.481 -6.856 10.870 1.00 94.19 206 ALA A O 1
ATOM 1589 N N . PHE A 1 207 ? 1.207 -4.946 9.937 1.00 91.56 207 PHE A N 1
ATOM 1590 C CA . PHE A 1 207 ? 2.126 -4.460 10.968 1.00 91.56 207 PHE A CA 1
ATOM 1591 C C . PHE A 1 207 ? 3.548 -4.986 10.814 1.00 91.56 207 PHE A C 1
ATOM 1593 O O . PHE A 1 207 ? 4.191 -4.596 9.857 1.00 91.56 207 PHE A O 1
ATOM 1600 N N . GLU A 1 208 ? 4.107 -5.647 11.827 1.00 91.69 208 GLU A N 1
ATOM 1601 C CA . GLU A 1 208 ? 5.510 -6.053 11.790 1.00 91.69 208 GLU A CA 1
ATOM 1602 C C . GLU A 1 208 ? 5.602 -7.561 11.583 1.00 91.69 208 GLU A C 1
ATOM 1604 O O . GLU A 1 208 ? 4.780 -8.307 12.106 1.00 91.69 208 GLU A O 1
ATOM 1609 N N . GLY A 1 209 ? 6.688 -8.012 10.964 1.00 94.50 209 GLY A N 1
ATOM 1610 C CA . GLY A 1 209 ? 6.906 -9.427 10.672 1.00 94.50 209 GLY A CA 1
ATOM 1611 C C . GLY A 1 209 ? 6.784 -9.693 9.180 1.00 94.50 209 GLY A C 1
ATOM 1612 O O . GLY A 1 209 ? 6.387 -8.823 8.430 1.00 94.50 209 GLY A O 1
ATOM 1613 N N . ASP A 1 210 ? 7.190 -10.884 8.735 1.00 98.19 210 ASP A N 1
ATOM 1614 C CA . ASP A 1 210 ? 7.049 -11.238 7.317 1.00 98.19 210 ASP A CA 1
ATOM 1615 C C . ASP A 1 210 ? 5.641 -11.805 7.079 1.00 98.19 210 ASP A C 1
ATOM 1617 O O . ASP A 1 210 ? 5.380 -12.998 7.322 1.00 98.19 210 ASP A O 1
ATOM 1621 N N . ASP A 1 211 ? 4.732 -10.957 6.620 1.00 98.31 211 ASP A N 1
ATOM 1622 C CA . ASP A 1 211 ? 3.310 -11.237 6.555 1.00 98.31 211 ASP A CA 1
ATOM 1623 C C . ASP A 1 211 ? 2.875 -11.804 5.208 1.00 98.31 211 ASP A C 1
ATOM 1625 O O . ASP A 1 211 ? 3.500 -11.665 4.154 1.00 98.31 211 ASP A O 1
ATOM 1629 N N . ARG A 1 212 ? 1.741 -12.504 5.224 1.00 98.56 212 ARG A N 1
ATOM 1630 C CA . ARG A 1 212 ? 1.036 -12.897 4.007 1.00 98.56 212 ARG A CA 1
ATOM 1631 C C . ARG A 1 212 ? -0.391 -12.388 4.049 1.00 98.56 212 ARG A C 1
ATOM 1633 O O . ARG A 1 212 ? -1.210 -12.930 4.795 1.00 98.56 212 ARG A O 1
ATOM 1640 N N . VAL A 1 213 ? -0.714 -11.476 3.142 1.00 98.50 213 VAL A N 1
ATOM 1641 C CA . VAL A 1 213 ? -2.053 -10.904 2.994 1.00 98.50 213 VAL A CA 1
ATOM 1642 C C . VAL A 1 213 ? -2.698 -11.380 1.692 1.00 98.50 213 VAL A C 1
ATOM 1644 O O . VAL A 1 213 ? -2.063 -11.436 0.642 1.00 98.50 213 VAL A O 1
ATOM 1647 N N . ASP A 1 214 ? -3.958 -11.793 1.790 1.00 97.94 214 ASP A N 1
ATOM 1648 C CA . ASP A 1 214 ? -4.871 -12.075 0.676 1.00 97.94 214 ASP A CA 1
ATOM 1649 C C . ASP A 1 214 ? -6.087 -11.159 0.865 1.00 97.94 214 ASP A C 1
ATOM 1651 O O . ASP A 1 214 ? -6.948 -11.478 1.690 1.00 97.94 214 ASP A O 1
ATOM 1655 N N . SER A 1 215 ? -6.111 -9.989 0.219 1.00 96.31 215 SER A N 1
ATOM 1656 C CA . SER A 1 215 ? -7.129 -8.957 0.496 1.00 96.31 215 SER A CA 1
ATOM 1657 C C . SER A 1 215 ? -8.531 -9.392 0.059 1.00 96.31 215 SER A C 1
ATOM 1659 O O . SER A 1 215 ? -9.510 -9.111 0.742 1.00 96.31 215 SER A O 1
ATOM 1661 N N . GLY A 1 216 ? -8.606 -10.223 -0.982 1.00 95.94 216 GLY A N 1
ATOM 1662 C CA . GLY A 1 216 ? -9.857 -10.684 -1.558 1.00 95.94 216 GLY A CA 1
ATOM 1663 C C . GLY A 1 216 ? -10.357 -9.750 -2.658 1.00 95.94 216 GLY A C 1
ATOM 1664 O O . GLY A 1 216 ? -9.561 -9.208 -3.411 1.00 95.94 216 GLY A O 1
ATOM 1665 N N . ASN A 1 217 ? -11.678 -9.684 -2.849 1.00 95.88 217 ASN A N 1
ATOM 1666 C CA . ASN A 1 217 ? -12.275 -8.811 -3.871 1.00 95.88 217 ASN A CA 1
ATOM 1667 C C . ASN A 1 217 ? -12.755 -7.504 -3.243 1.00 95.88 217 ASN A C 1
ATOM 1669 O O . ASN A 1 217 ? -13.132 -7.491 -2.077 1.00 95.88 217 ASN A O 1
ATOM 1673 N N . GLY A 1 218 ? -12.993 -6.504 -4.083 1.00 96.12 218 GLY A N 1
ATOM 1674 C CA . GLY A 1 218 ? -13.365 -5.165 -3.644 1.00 96.12 218 GLY A CA 1
ATOM 1675 C C . GLY A 1 218 ? -12.180 -4.238 -3.832 1.00 96.12 218 GLY A C 1
ATOM 1676 O O . GLY A 1 218 ? -11.104 -4.699 -4.152 1.00 96.12 218 GLY A O 1
ATOM 1677 N N . ASN A 1 219 ? -12.407 -2.937 -3.687 1.00 96.56 219 ASN A N 1
ATOM 1678 C CA . ASN A 1 219 ? -11.321 -1.967 -3.698 1.00 96.56 219 ASN A CA 1
ATOM 1679 C C . ASN A 1 219 ? -10.714 -1.949 -2.298 1.00 96.56 219 ASN A C 1
ATOM 1681 O O . ASN A 1 219 ? -11.325 -1.393 -1.380 1.00 96.56 219 ASN A O 1
ATOM 1685 N N . ASP A 1 220 ? -9.563 -2.567 -2.129 1.00 96.88 220 ASP A N 1
ATOM 1686 C CA . ASP A 1 220 ? -8.909 -2.768 -0.849 1.00 96.88 220 ASP A CA 1
ATOM 1687 C C . ASP A 1 220 ? -7.801 -1.735 -0.624 1.00 96.88 220 ASP A C 1
ATOM 1689 O O . ASP A 1 220 ? -7.195 -1.208 -1.554 1.00 96.88 220 ASP A O 1
ATOM 1693 N N . CYS A 1 221 ? -7.527 -1.430 0.641 1.00 96.06 221 CYS A N 1
ATOM 1694 C CA . CYS A 1 221 ? -6.314 -0.732 1.049 1.00 96.06 221 CYS A CA 1
ATOM 1695 C C . CYS A 1 221 ? -5.523 -1.648 1.973 1.00 96.06 221 CYS A C 1
ATOM 1697 O O . CYS A 1 221 ? -5.986 -1.981 3.068 1.00 96.06 221 CYS A O 1
ATOM 1699 N N . VAL A 1 222 ? -4.329 -2.035 1.539 1.00 97.75 222 VAL A N 1
ATOM 1700 C CA . VAL A 1 222 ? -3.453 -2.958 2.255 1.00 97.75 222 VAL A CA 1
ATOM 1701 C C . VAL A 1 222 ? -2.154 -2.252 2.606 1.00 97.75 222 VAL A C 1
ATOM 1703 O O . VAL A 1 222 ? -1.482 -1.699 1.742 1.00 97.75 222 VAL A O 1
ATOM 1706 N N . VAL A 1 223 ? -1.798 -2.296 3.884 1.00 96.62 223 VAL A N 1
ATOM 1707 C CA . VAL A 1 223 ? -0.525 -1.813 4.416 1.00 96.62 223 VAL A CA 1
ATOM 1708 C C . VAL A 1 223 ? 0.199 -3.012 5.020 1.00 96.62 223 VAL A C 1
ATOM 1710 O O . VAL A 1 223 ? -0.294 -3.562 6.006 1.00 96.62 223 VAL A O 1
ATOM 1713 N N . GLY A 1 224 ? 1.319 -3.423 4.423 1.00 96.88 224 GLY A N 1
ATOM 1714 C CA . GLY A 1 224 ? 2.197 -4.478 4.941 1.00 96.88 224 GLY A CA 1
ATOM 1715 C C . GLY A 1 224 ? 2.815 -4.030 6.258 1.00 96.88 224 GLY A C 1
ATOM 1716 O O . GLY A 1 224 ? 2.274 -4.297 7.330 1.00 96.88 224 GLY A O 1
ATOM 1717 N N . GLY A 1 225 ? 3.802 -3.149 6.163 1.00 95.31 225 GLY A N 1
ATOM 1718 C CA . GLY A 1 225 ? 4.505 -2.574 7.303 1.00 95.31 225 GLY A CA 1
ATOM 1719 C C . GLY A 1 225 ? 5.961 -3.030 7.270 1.00 95.31 225 GLY A C 1
ATOM 1720 O O . GLY A 1 225 ? 6.485 -3.248 6.187 1.00 95.31 225 GLY A O 1
ATOM 1721 N N . PRO A 1 226 ? 6.683 -3.060 8.400 1.00 95.94 226 PRO A N 1
ATOM 1722 C CA . PRO A 1 226 ? 8.054 -3.558 8.398 1.00 95.94 226 PRO A CA 1
ATOM 1723 C C . PRO A 1 226 ? 8.133 -5.091 8.328 1.00 95.94 226 PRO A C 1
ATOM 1725 O O . PRO A 1 226 ? 7.662 -5.775 9.239 1.00 95.94 226 PRO A O 1
ATOM 1728 N N . GLY A 1 227 ? 8.871 -5.623 7.360 1.00 97.88 227 GLY A N 1
ATOM 1729 C CA . GLY A 1 227 ? 9.060 -7.059 7.147 1.00 97.88 227 GLY A CA 1
ATOM 1730 C C . GLY A 1 227 ? 9.077 -7.398 5.661 1.00 97.88 227 GLY A C 1
ATOM 1731 O O . GLY A 1 227 ? 8.814 -6.545 4.838 1.00 97.88 227 GLY A O 1
ATOM 1732 N N . ASN A 1 228 ? 9.450 -8.626 5.294 1.00 98.69 228 ASN A N 1
ATOM 1733 C CA . ASN A 1 228 ? 9.416 -9.053 3.889 1.00 98.69 228 ASN A CA 1
ATOM 1734 C C . ASN A 1 228 ? 8.045 -9.6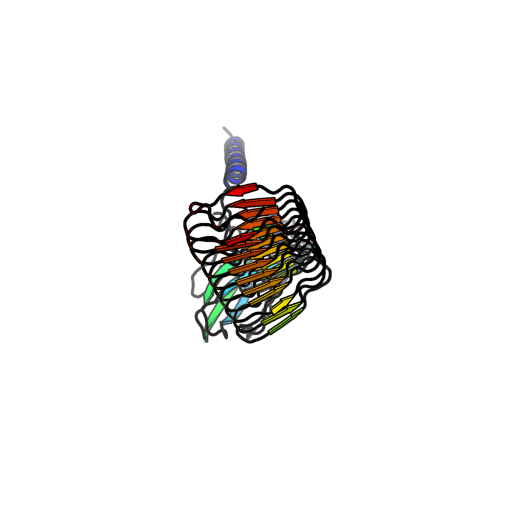58 3.582 1.00 98.69 228 ASN A C 1
ATOM 1736 O O . ASN A 1 228 ? 7.830 -10.874 3.717 1.00 98.69 228 ASN A O 1
ATOM 1740 N N . ASP A 1 229 ? 7.120 -8.808 3.181 1.00 98.81 229 ASP A N 1
ATOM 1741 C CA . ASP A 1 229 ? 5.712 -9.120 3.080 1.00 98.81 229 ASP A CA 1
ATOM 1742 C C . ASP A 1 229 ? 5.335 -9.733 1.736 1.00 98.81 229 ASP A C 1
ATOM 1744 O O . ASP A 1 229 ? 5.996 -9.613 0.703 1.00 98.81 229 ASP A O 1
ATOM 1748 N N . LYS A 1 230 ? 4.222 -10.464 1.741 1.00 98.81 230 LYS A N 1
ATOM 1749 C CA . LYS A 1 230 ? 3.599 -10.994 0.530 1.00 98.81 230 LYS A CA 1
ATOM 1750 C C . LYS A 1 230 ? 2.156 -10.544 0.466 1.00 98.81 230 LYS A C 1
ATOM 1752 O O . LYS A 1 230 ? 1.284 -11.177 1.076 1.00 98.81 230 LYS A O 1
ATOM 1757 N N . LEU A 1 231 ? 1.915 -9.492 -0.301 1.00 98.62 231 LEU A N 1
ATOM 1758 C CA . LEU A 1 231 ? 0.621 -8.837 -0.426 1.00 98.62 231 LEU A CA 1
ATOM 1759 C C . LEU A 1 231 ? -0.005 -9.226 -1.768 1.00 98.62 231 LEU A C 1
ATOM 1761 O O . LEU A 1 231 ? 0.485 -8.854 -2.833 1.00 98.62 231 LEU A O 1
ATOM 1765 N N . TYR A 1 232 ? -1.062 -10.036 -1.713 1.00 97.56 232 TYR A N 1
ATOM 1766 C CA . TYR A 1 232 ? -1.808 -10.463 -2.893 1.00 97.56 232 TYR A CA 1
ATOM 1767 C C . TYR A 1 232 ? -3.220 -9.910 -2.842 1.00 97.56 232 TYR A C 1
ATOM 1769 O O . TYR A 1 232 ? -4.026 -10.347 -2.014 1.00 97.56 232 TYR A O 1
ATOM 1777 N N . ASN A 1 233 ? -3.529 -9.030 -3.780 1.00 94.00 233 ASN A N 1
ATOM 1778 C CA . ASN A 1 233 ? -4.887 -8.563 -3.982 1.00 94.00 233 ASN A CA 1
ATOM 1779 C C . ASN A 1 233 ? -5.584 -9.362 -5.090 1.00 94.00 233 ASN A C 1
ATOM 1781 O O . ASN A 1 233 ? -4.989 -10.279 -5.679 1.00 94.00 233 ASN A O 1
ATOM 1785 N N . SER A 1 234 ? -6.875 -9.101 -5.325 1.00 95.56 234 SER A N 1
ATOM 1786 C CA . SER A 1 234 ? -7.669 -9.840 -6.314 1.00 95.56 234 SER A CA 1
ATOM 1787 C C . SER A 1 234 ? -8.354 -8.950 -7.347 1.00 95.56 234 SER A C 1
ATOM 1789 O O . SER A 1 234 ? -7.721 -8.575 -8.318 1.00 95.56 234 SER A O 1
ATOM 1791 N N . ASN A 1 235 ? -9.666 -8.743 -7.262 1.00 95.81 235 ASN A N 1
ATOM 1792 C CA . ASN A 1 235 ? -10.371 -7.884 -8.207 1.00 95.81 235 ASN A CA 1
ATOM 1793 C C . ASN A 1 235 ? -10.771 -6.614 -7.481 1.00 95.81 235 ASN A C 1
ATOM 1795 O O . ASN A 1 235 ? -11.459 -6.717 -6.467 1.00 95.81 235 ASN A O 1
ATOM 1799 N N . GLY A 1 236 ? -10.516 -5.467 -8.081 1.00 96.94 236 GLY A N 1
ATOM 1800 C CA . GLY A 1 236 ? -10.784 -4.182 -7.464 1.00 96.94 236 GLY A CA 1
ATOM 1801 C C . GLY A 1 236 ? -9.780 -3.161 -7.947 1.00 96.94 236 GLY A C 1
ATOM 1802 O O . GLY A 1 236 ? -8.799 -3.509 -8.574 1.00 96.94 236 GLY A O 1
ATOM 1803 N N . ASN A 1 237 ? -10.066 -1.889 -7.708 1.00 97.50 237 ASN A N 1
ATOM 1804 C CA . ASN A 1 237 ? -9.033 -0.870 -7.831 1.00 97.50 237 ASN A CA 1
ATOM 1805 C C . ASN A 1 237 ? -8.418 -0.706 -6.449 1.00 97.50 237 ASN A C 1
ATOM 1807 O O . ASN A 1 237 ? -9.028 -0.055 -5.587 1.00 97.50 237 ASN A O 1
ATOM 1811 N N . ASP A 1 238 ? -7.268 -1.323 -6.249 1.00 98.00 238 ASP A N 1
ATOM 1812 C CA . ASP A 1 238 ? -6.673 -1.502 -4.943 1.00 98.00 238 ASP A CA 1
ATOM 1813 C C . ASP A 1 238 ? -5.528 -0.527 -4.686 1.00 98.00 238 ASP A C 1
ATOM 1815 O O . ASP A 1 238 ? -4.952 0.088 -5.584 1.00 98.00 238 ASP A O 1
ATOM 1819 N N . LEU A 1 239 ? -5.210 -0.365 -3.409 1.00 97.81 239 LEU A N 1
ATOM 1820 C CA . LEU A 1 239 ? -4.125 0.470 -2.935 1.00 97.81 239 LEU A CA 1
ATOM 1821 C C . LEU A 1 239 ? -3.223 -0.349 -2.014 1.00 97.81 239 LEU A C 1
ATOM 1823 O O . LEU A 1 239 ? -3.656 -0.814 -0.958 1.00 97.81 239 LEU A O 1
ATOM 1827 N N . ILE A 1 240 ? -1.969 -0.521 -2.415 1.00 98.50 240 ILE A N 1
ATOM 1828 C CA . ILE A 1 240 ? -0.996 -1.376 -1.735 1.00 98.50 240 ILE A CA 1
ATOM 1829 C C . ILE A 1 240 ? 0.173 -0.521 -1.251 1.00 98.50 240 ILE A C 1
ATOM 1831 O O . ILE A 1 240 ? 0.749 0.237 -2.025 1.00 98.50 240 ILE A O 1
ATOM 1835 N N . TYR A 1 241 ? 0.533 -0.680 0.021 1.00 98.50 241 TYR A N 1
ATOM 1836 C CA . TYR A 1 241 ? 1.765 -0.165 0.613 1.00 98.50 241 TYR A CA 1
ATOM 1837 C C . TYR A 1 241 ? 2.570 -1.342 1.168 1.00 98.50 241 TYR A C 1
ATOM 1839 O O . TYR A 1 241 ? 2.131 -1.936 2.156 1.00 98.50 241 TYR A O 1
ATOM 1847 N N . GLY A 1 242 ? 3.715 -1.668 0.565 1.00 98.19 242 GLY A N 1
ATOM 1848 C CA . GLY A 1 242 ? 4.664 -2.651 1.111 1.00 98.19 242 GLY A CA 1
ATOM 1849 C C . GLY A 1 242 ? 5.285 -2.137 2.411 1.00 98.19 242 GLY A C 1
ATOM 1850 O O . GLY A 1 242 ? 4.963 -2.616 3.497 1.00 98.19 242 GLY A O 1
ATOM 1851 N N . ASN A 1 243 ? 5.906 -0.959 2.322 1.00 98.00 243 ASN A N 1
ATOM 1852 C CA . ASN A 1 243 ? 6.716 -0.285 3.341 1.00 98.00 243 ASN A CA 1
ATOM 1853 C C . ASN A 1 243 ? 8.133 -0.867 3.436 1.00 98.00 243 ASN A C 1
ATOM 1855 O O . ASN A 1 243 ? 8.817 -0.900 2.430 1.00 98.00 243 ASN A O 1
ATOM 1859 N N . GLU A 1 244 ? 8.655 -1.125 4.637 1.00 98.12 244 GLU A N 1
ATOM 1860 C CA . GLU A 1 244 ? 10.069 -1.480 4.803 1.00 98.12 244 GLU A CA 1
ATOM 1861 C C . GLU A 1 244 ? 10.260 -2.989 4.644 1.00 98.12 244 GLU A C 1
ATOM 1863 O O . GLU A 1 244 ? 9.755 -3.741 5.470 1.00 98.12 244 GLU A O 1
ATOM 1868 N N . GLY A 1 245 ? 11.114 -3.428 3.727 1.00 98.62 245 GLY A N 1
ATOM 1869 C CA . GLY A 1 245 ? 11.440 -4.838 3.528 1.00 98.62 245 GLY A CA 1
ATOM 1870 C C . GLY A 1 245 ? 11.489 -5.204 2.054 1.00 98.62 245 GLY A C 1
ATOM 1871 O O . GLY A 1 245 ? 11.205 -4.384 1.205 1.00 98.62 245 GLY A O 1
ATOM 1872 N N . ASN A 1 246 ? 11.927 -6.426 1.745 1.00 98.81 246 ASN A N 1
ATOM 1873 C CA . ASN A 1 246 ? 11.918 -6.921 0.368 1.00 98.81 246 ASN A CA 1
ATOM 1874 C C . ASN A 1 246 ? 10.594 -7.650 0.116 1.00 98.81 246 ASN A C 1
ATOM 1876 O O . ASN A 1 246 ? 10.459 -8.844 0.433 1.00 98.81 246 ASN A O 1
ATOM 1880 N N . ASP A 1 247 ? 9.636 -6.951 -0.461 1.00 98.88 247 ASP A N 1
ATOM 1881 C CA . ASP A 1 247 ? 8.253 -7.374 -0.562 1.00 98.88 247 ASP A CA 1
ATOM 1882 C C . ASP A 1 247 ? 7.932 -8.077 -1.883 1.00 98.88 247 ASP A C 1
ATOM 1884 O O . ASP A 1 247 ? 8.609 -7.968 -2.908 1.00 98.88 247 ASP A O 1
ATOM 1888 N N . ILE A 1 248 ? 6.851 -8.855 -1.865 1.00 98.88 248 ILE A N 1
ATOM 1889 C CA . ILE A 1 248 ? 6.218 -9.406 -3.064 1.00 98.88 248 ILE A CA 1
ATOM 1890 C C . ILE A 1 248 ? 4.795 -8.868 -3.139 1.00 98.88 248 ILE A C 1
ATOM 1892 O O . ILE A 1 248 ? 3.929 -9.286 -2.365 1.00 98.88 248 ILE A O 1
ATOM 1896 N N . LEU A 1 249 ? 4.549 -8.005 -4.121 1.00 98.81 249 LEU A N 1
ATOM 1897 C CA . LEU A 1 249 ? 3.318 -7.233 -4.262 1.00 98.81 249 LEU A CA 1
ATOM 1898 C C . LEU A 1 249 ? 2.586 -7.608 -5.555 1.00 98.81 249 LEU A C 1
ATOM 1900 O O . LEU A 1 249 ? 3.199 -7.710 -6.620 1.00 98.81 249 LEU A O 1
ATOM 1904 N N . SER A 1 250 ? 1.273 -7.829 -5.475 1.00 98.38 250 SER A N 1
ATOM 1905 C CA . SER A 1 250 ? 0.441 -8.202 -6.625 1.00 98.38 250 SER A CA 1
ATOM 1906 C C . SER A 1 250 ? -0.892 -7.456 -6.621 1.00 98.38 250 SER A C 1
ATOM 1908 O O . SER A 1 250 ? -1.710 -7.718 -5.737 1.00 98.38 250 SER A O 1
ATOM 1910 N N . GLY A 1 251 ? -1.117 -6.608 -7.632 1.00 96.81 251 GLY A N 1
ATOM 1911 C CA . GLY A 1 251 ? -2.371 -5.861 -7.845 1.00 96.81 251 GLY A CA 1
ATOM 1912 C C . GLY A 1 251 ? -3.515 -6.741 -8.363 1.00 96.81 251 GLY A C 1
ATOM 1913 O O . GLY A 1 251 ? -4.584 -6.807 -7.769 1.00 96.81 251 GLY A O 1
ATOM 1914 N N . SER A 1 252 ? -3.208 -7.605 -9.336 1.00 97.31 252 SER A N 1
ATOM 1915 C CA . SER A 1 252 ? -4.126 -8.565 -9.969 1.00 97.31 252 SER A CA 1
ATOM 1916 C C . SER A 1 252 ? -5.079 -7.952 -11.009 1.00 97.31 252 SER A C 1
ATOM 1918 O O . SER A 1 252 ? -4.741 -7.950 -12.188 1.00 97.31 252 SER A O 1
ATOM 1920 N N . ASN A 1 253 ? -6.319 -7.598 -10.677 1.00 97.44 253 ASN A N 1
ATOM 1921 C CA . ASN A 1 253 ? -7.288 -7.116 -11.667 1.00 97.44 253 ASN A CA 1
ATOM 1922 C C . ASN A 1 253 ? -7.920 -5.807 -11.210 1.00 97.44 253 ASN A C 1
ATOM 1924 O O . ASN A 1 253 ? -8.684 -5.819 -10.252 1.00 97.44 253 ASN A O 1
ATOM 1928 N N . GLY A 1 254 ? -7.831 -4.786 -12.047 1.00 98.00 254 GLY A N 1
ATOM 1929 C CA . GLY A 1 254 ? -8.386 -3.459 -11.819 1.00 98.00 254 GLY A CA 1
ATOM 1930 C C . GLY A 1 254 ? -7.271 -2.427 -11.881 1.00 98.00 254 GLY A C 1
ATOM 1931 O O . GLY A 1 254 ? -6.137 -2.774 -12.135 1.00 98.00 254 GLY A O 1
ATOM 1932 N N . SER A 1 255 ? -7.618 -1.147 -11.775 1.00 98.19 255 SER A N 1
ATOM 1933 C CA . SER A 1 255 ? -6.609 -0.083 -11.807 1.00 98.19 255 SER A CA 1
ATOM 1934 C C . SER A 1 255 ? -6.062 0.139 -10.408 1.00 98.19 255 SER A C 1
ATOM 1936 O O . SER A 1 255 ? -6.725 0.800 -9.597 1.00 98.19 255 SER A O 1
ATOM 1938 N N . ASP A 1 256 ? -4.873 -0.384 -10.162 1.00 98.56 256 ASP A N 1
ATOM 1939 C CA . ASP A 1 256 ? -4.238 -0.434 -8.855 1.00 98.56 256 ASP A CA 1
ATOM 1940 C C . ASP A 1 256 ? -3.219 0.692 -8.662 1.00 98.56 256 ASP A C 1
ATOM 1942 O O . ASP A 1 256 ? -2.673 1.266 -9.608 1.00 98.56 256 ASP A O 1
ATOM 1946 N N . ILE A 1 257 ? -2.961 1.029 -7.401 1.00 98.50 257 ILE A N 1
ATOM 1947 C CA . ILE A 1 257 ? -1.864 1.910 -7.001 1.00 98.50 257 ILE A CA 1
ATOM 1948 C C . ILE A 1 257 ? -0.984 1.152 -6.011 1.00 98.50 257 ILE A C 1
ATOM 1950 O O . ILE A 1 257 ? -1.444 0.756 -4.940 1.00 98.50 257 ILE A O 1
ATOM 1954 N N . ILE A 1 258 ? 0.289 0.981 -6.352 1.00 98.81 258 ILE A N 1
ATOM 1955 C CA . ILE A 1 258 ? 1.251 0.210 -5.567 1.00 98.81 258 ILE A CA 1
ATOM 1956 C C . ILE A 1 258 ? 2.424 1.109 -5.180 1.00 98.81 258 ILE A C 1
ATOM 1958 O O . ILE A 1 258 ? 3.099 1.673 -6.039 1.00 98.81 258 ILE A O 1
ATOM 1962 N N . TYR A 1 259 ? 2.658 1.216 -3.878 1.00 98.75 259 TYR A N 1
ATOM 1963 C CA . TYR A 1 259 ? 3.829 1.829 -3.263 1.00 98.75 259 TYR A CA 1
ATOM 1964 C C . TYR A 1 259 ? 4.640 0.716 -2.607 1.00 98.75 259 TYR A C 1
ATOM 1966 O O . TYR A 1 259 ? 4.164 0.121 -1.636 1.00 98.75 259 TYR A O 1
ATOM 1974 N N . ALA A 1 260 ? 5.806 0.388 -3.155 1.00 98.62 260 ALA A N 1
ATOM 1975 C CA . ALA A 1 260 ? 6.596 -0.732 -2.659 1.00 98.62 260 ALA A CA 1
ATOM 1976 C C . ALA A 1 260 ? 7.309 -0.348 -1.361 1.00 98.62 260 ALA A C 1
ATOM 1978 O O . ALA A 1 260 ? 6.919 -0.833 -0.302 1.00 98.62 260 ALA A O 1
ATOM 1979 N N . GLY A 1 261 ? 8.127 0.702 -1.399 1.00 98.56 261 GLY A N 1
ATOM 1980 C CA . GLY A 1 261 ? 8.725 1.300 -0.210 1.00 98.56 261 GLY A CA 1
ATOM 1981 C C . GLY A 1 261 ? 10.230 1.063 -0.181 1.00 98.56 261 GLY A C 1
ATOM 1982 O O . GLY A 1 261 ? 10.850 1.000 -1.235 1.00 98.56 261 GLY A O 1
ATOM 1983 N N . PRO A 1 262 ? 10.867 1.087 1.000 1.00 98.50 262 PRO A N 1
ATOM 1984 C CA . PRO A 1 262 ? 12.278 0.744 1.098 1.00 98.50 262 PRO A CA 1
ATOM 1985 C C . PRO A 1 262 ? 12.541 -0.764 1.114 1.00 98.50 262 PRO A C 1
ATOM 1987 O O . PRO A 1 262 ? 12.204 -1.440 2.081 1.00 98.50 262 PRO A O 1
ATOM 1990 N N . GLY A 1 263 ? 13.309 -1.245 0.147 1.00 98.62 263 GLY A N 1
ATOM 1991 C CA . GLY A 1 263 ? 13.774 -2.616 -0.000 1.00 98.62 263 GLY A CA 1
ATOM 1992 C C . GLY A 1 263 ? 13.888 -2.996 -1.472 1.00 98.62 263 GLY A C 1
ATOM 1993 O O . GLY A 1 263 ? 13.638 -2.196 -2.351 1.00 98.62 263 GLY A O 1
ATOM 1994 N N . ASN A 1 264 ? 14.353 -4.210 -1.750 1.00 98.81 264 ASN A N 1
ATOM 1995 C CA . ASN A 1 264 ? 14.385 -4.734 -3.113 1.00 98.81 264 ASN A CA 1
ATOM 1996 C C . ASN A 1 264 ? 13.090 -5.506 -3.365 1.00 98.81 264 ASN A C 1
ATOM 1998 O O . ASN A 1 264 ? 12.983 -6.681 -2.978 1.00 98.81 264 ASN A O 1
ATOM 2002 N N . ASP A 1 265 ? 12.135 -4.864 -4.015 1.00 98.94 265 ASP A N 1
ATOM 2003 C CA . ASP A 1 265 ? 10.774 -5.352 -4.134 1.00 98.94 265 ASP A CA 1
ATOM 2004 C C . ASP A 1 265 ? 10.527 -6.111 -5.435 1.00 98.94 265 ASP A C 1
ATOM 2006 O O . ASP A 1 265 ? 11.193 -5.953 -6.461 1.00 98.94 265 ASP A O 1
ATOM 2010 N N . ARG A 1 266 ? 9.533 -7.001 -5.401 1.00 98.88 266 ARG A N 1
ATOM 2011 C CA . ARG A 1 266 ? 9.028 -7.695 -6.585 1.00 98.88 266 ARG A CA 1
ATOM 2012 C C . ARG A 1 266 ? 7.550 -7.402 -6.767 1.00 98.88 266 ARG A C 1
ATOM 2014 O O . ARG A 1 266 ? 6.707 -7.951 -6.056 1.00 98.88 266 ARG A O 1
ATOM 2021 N N . ILE A 1 267 ? 7.237 -6.646 -7.807 1.00 98.88 267 ILE A N 1
ATOM 2022 C CA . ILE A 1 267 ? 5.904 -6.115 -8.061 1.00 98.88 267 ILE A CA 1
ATOM 2023 C C . ILE A 1 267 ? 5.325 -6.721 -9.339 1.00 98.88 267 ILE A C 1
ATOM 2025 O O . ILE A 1 267 ? 6.011 -6.931 -10.340 1.00 98.88 267 ILE A O 1
ATOM 2029 N N . THR A 1 268 ? 4.040 -7.058 -9.312 1.00 98.75 268 THR A N 1
ATOM 2030 C CA . THR A 1 268 ? 3.287 -7.478 -10.499 1.00 98.75 268 THR A CA 1
ATOM 2031 C C . THR A 1 268 ? 1.902 -6.837 -10.472 1.00 98.75 268 THR A C 1
ATOM 2033 O O . THR A 1 268 ? 1.028 -7.297 -9.737 1.00 98.75 268 THR A O 1
ATOM 2036 N N . ALA A 1 269 ? 1.692 -5.790 -11.269 1.00 98.44 269 ALA A N 1
ATOM 2037 C CA . ALA A 1 269 ? 0.434 -5.039 -11.273 1.00 98.44 269 ALA A CA 1
ATOM 2038 C C . ALA A 1 269 ? -0.698 -5.843 -11.946 1.00 98.44 269 ALA A C 1
ATOM 2040 O O . ALA A 1 269 ? -1.719 -6.104 -11.318 1.00 98.44 269 ALA A O 1
ATOM 2041 N N . SER A 1 270 ? -0.380 -6.522 -13.054 1.00 98.31 270 SER A N 1
ATOM 2042 C CA . SER A 1 270 ? -1.201 -7.505 -13.781 1.00 98.31 270 SER A CA 1
ATOM 2043 C C . SER A 1 270 ? -2.197 -6.923 -14.787 1.00 98.31 270 SER A C 1
ATOM 2045 O O . SER A 1 270 ? -1.815 -6.796 -15.938 1.00 98.31 270 SER A O 1
ATOM 2047 N N . ASN A 1 271 ? -3.487 -6.758 -14.483 1.00 98.31 271 ASN A N 1
ATOM 2048 C CA . ASN A 1 271 ? -4.468 -6.267 -15.460 1.00 98.31 271 ASN A CA 1
ATOM 2049 C C . ASN A 1 271 ? -5.121 -4.990 -14.959 1.00 98.31 271 ASN A C 1
ATOM 2051 O O . ASN A 1 271 ? -5.785 -5.034 -13.933 1.00 98.31 271 ASN A O 1
ATOM 2055 N N . GLY A 1 272 ? -5.172 -3.970 -15.801 1.00 98.50 272 GLY A N 1
ATOM 2056 C CA . GLY A 1 272 ? -5.747 -2.676 -15.479 1.00 98.50 272 GLY A CA 1
ATOM 2057 C C . GLY A 1 272 ? -4.765 -1.582 -15.846 1.00 98.50 272 GLY A C 1
ATOM 2058 O O . GLY A 1 272 ? -3.667 -1.864 -16.283 1.00 98.50 272 GLY A O 1
ATOM 2059 N N . ASN A 1 273 ? -5.201 -0.329 -15.757 1.00 98.75 273 ASN A N 1
ATOM 2060 C CA . ASN A 1 273 ? -4.270 0.784 -15.917 1.00 98.75 273 ASN A CA 1
ATOM 2061 C C . ASN A 1 273 ? -3.709 1.102 -14.535 1.00 98.75 273 ASN A C 1
ATOM 2063 O O . ASN A 1 273 ? -4.432 1.715 -13.734 1.00 98.75 273 ASN A O 1
ATOM 2067 N N . ASP A 1 274 ? -2.485 0.672 -14.272 1.00 98.88 274 ASP A N 1
ATOM 2068 C CA . ASP A 1 274 ? -1.898 0.643 -12.940 1.00 98.88 274 ASP A CA 1
ATOM 2069 C C . ASP A 1 274 ? -0.915 1.793 -12.713 1.00 98.88 274 ASP A C 1
ATOM 2071 O O . ASP A 1 274 ? -0.369 2.393 -13.641 1.00 98.88 274 ASP A O 1
ATOM 2075 N N . LYS A 1 275 ? -0.696 2.136 -11.443 1.00 98.88 275 LYS A N 1
ATOM 2076 C CA . LYS A 1 275 ? 0.370 3.045 -11.013 1.00 98.88 275 LYS A CA 1
ATOM 2077 C C . LYS A 1 275 ? 1.278 2.333 -10.035 1.00 98.88 275 LYS A C 1
ATOM 2079 O O . LYS A 1 275 ? 0.829 1.946 -8.958 1.00 98.88 275 LYS A O 1
ATOM 2084 N N . VAL A 1 276 ? 2.553 2.214 -10.373 1.00 98.88 276 VAL A N 1
ATOM 2085 C CA . VAL A 1 276 ? 3.531 1.513 -9.543 1.00 98.88 276 VAL A CA 1
ATOM 2086 C C . VAL A 1 276 ? 4.713 2.417 -9.242 1.00 98.88 276 VAL A C 1
ATOM 2088 O O . VAL A 1 276 ? 5.297 3.020 -10.141 1.00 98.88 276 VAL A O 1
ATOM 2091 N N . TYR A 1 277 ? 5.071 2.472 -7.965 1.00 98.88 277 TYR A N 1
ATOM 2092 C CA . TYR A 1 277 ? 6.243 3.158 -7.446 1.00 98.88 277 TYR A CA 1
ATOM 2093 C C . TYR A 1 277 ? 7.091 2.137 -6.676 1.00 98.88 277 TYR A C 1
ATOM 2095 O O . TYR A 1 277 ? 6.646 1.687 -5.618 1.00 98.88 277 TYR A O 1
ATOM 2103 N N . GLY A 1 278 ? 8.270 1.776 -7.192 1.00 98.69 278 GLY A N 1
ATOM 2104 C CA . GLY A 1 278 ? 9.234 0.911 -6.490 1.00 98.69 278 GLY A CA 1
ATOM 2105 C C . GLY A 1 278 ? 9.804 1.594 -5.243 1.00 98.69 278 GLY A C 1
ATOM 2106 O O . GLY A 1 278 ? 9.637 1.123 -4.129 1.00 98.69 278 GLY A O 1
ATOM 2107 N N . GLN A 1 279 ? 10.200 2.857 -5.386 1.00 98.62 279 GLN A N 1
ATOM 2108 C CA . GLN A 1 279 ? 10.729 3.715 -4.322 1.00 98.62 279 GLN A CA 1
ATOM 2109 C C . GLN A 1 279 ? 12.202 3.464 -3.991 1.00 98.62 279 GLN A C 1
ATOM 2111 O O . GLN A 1 279 ? 13.018 3.985 -4.729 1.00 98.62 279 GLN A O 1
ATOM 2116 N N . GLU A 1 280 ? 12.587 2.889 -2.850 1.00 98.56 280 GLU A N 1
ATOM 2117 C CA . GLU A 1 280 ? 14.011 2.800 -2.477 1.00 98.56 280 GLU A CA 1
ATOM 2118 C C . GLU A 1 280 ? 14.505 1.358 -2.542 1.00 98.56 280 GLU A C 1
ATOM 2120 O O . GLU A 1 280 ? 14.185 0.585 -1.659 1.00 98.56 280 GLU A O 1
ATOM 2125 N N . GLY A 1 281 ? 15.423 1.035 -3.442 1.00 98.69 281 GLY A N 1
ATOM 2126 C CA . GLY A 1 281 ? 16.055 -0.273 -3.555 1.00 98.69 281 GLY A CA 1
ATOM 2127 C C . GLY A 1 281 ? 16.126 -0.708 -5.009 1.00 98.69 281 GLY A C 1
ATOM 2128 O O . GLY A 1 281 ? 15.826 0.065 -5.900 1.00 98.69 281 GLY A O 1
ATOM 2129 N N . ASN A 1 282 ? 16.631 -1.916 -5.248 1.00 98.81 282 ASN A N 1
ATOM 2130 C CA . ASN A 1 282 ? 16.693 -2.473 -6.596 1.00 98.81 282 ASN A CA 1
ATOM 2131 C C . ASN A 1 282 ? 15.433 -3.302 -6.838 1.00 98.81 282 ASN A C 1
ATOM 2133 O O . ASN A 1 282 ? 15.362 -4.460 -6.394 1.00 98.81 282 ASN A O 1
ATOM 2137 N N . ASP A 1 283 ? 14.481 -2.727 -7.552 1.00 98.88 283 ASP A N 1
ATOM 2138 C CA . ASP A 1 283 ? 13.142 -3.263 -7.709 1.00 98.88 283 ASP A CA 1
ATOM 2139 C C . ASP A 1 283 ? 12.964 -4.012 -9.027 1.00 98.88 283 ASP A C 1
ATOM 2141 O O . ASP A 1 283 ? 13.568 -3.717 -10.058 1.00 98.88 283 ASP A O 1
ATOM 2145 N N . PHE A 1 284 ? 12.090 -5.015 -8.999 1.00 98.94 284 PHE A N 1
ATOM 2146 C CA . PHE A 1 284 ? 11.558 -5.649 -10.198 1.00 98.94 284 PHE A CA 1
ATOM 2147 C C . PHE A 1 284 ? 10.080 -5.295 -10.339 1.00 98.94 284 PHE A C 1
ATOM 2149 O O . PHE A 1 284 ? 9.260 -5.706 -9.511 1.00 98.94 284 PHE A O 1
ATOM 2156 N N . ILE A 1 285 ? 9.720 -4.618 -11.426 1.00 98.94 285 ILE A N 1
ATOM 2157 C CA . ILE A 1 285 ? 8.363 -4.150 -11.704 1.00 98.94 285 ILE A CA 1
ATOM 2158 C C . ILE A 1 285 ? 7.857 -4.767 -13.007 1.00 98.94 285 ILE A C 1
ATOM 2160 O O . ILE A 1 285 ? 8.488 -4.666 -14.052 1.00 98.94 285 ILE A O 1
ATOM 2164 N N . HIS A 1 286 ? 6.677 -5.383 -12.960 1.00 98.88 286 HIS A N 1
ATOM 2165 C CA . HIS A 1 286 ? 5.972 -5.877 -14.143 1.00 98.88 286 HIS A CA 1
ATOM 2166 C C . HIS A 1 286 ? 4.559 -5.281 -14.182 1.00 98.88 286 HIS A C 1
ATOM 2168 O O . HIS A 1 286 ? 3.735 -5.638 -13.333 1.00 98.88 286 HIS A O 1
ATOM 2174 N N . GLY A 1 287 ? 4.308 -4.379 -15.139 1.00 98.62 287 GLY A N 1
ATOM 2175 C CA . GLY A 1 287 ? 3.030 -3.681 -15.347 1.00 98.62 287 GLY A CA 1
ATOM 2176 C C . GLY A 1 287 ? 1.936 -4.656 -15.760 1.00 98.62 287 GLY A C 1
ATOM 2177 O O . GLY A 1 287 ? 1.089 -5.027 -14.954 1.00 98.62 287 GLY A O 1
ATOM 2178 N N . GLY A 1 288 ? 2.072 -5.256 -16.940 1.00 98.69 288 GLY A N 1
ATOM 2179 C CA . GLY A 1 288 ? 1.217 -6.354 -17.377 1.00 98.69 288 GLY A CA 1
ATOM 2180 C C . GLY A 1 288 ? 0.316 -5.955 -18.537 1.00 98.69 288 GLY A C 1
ATOM 2181 O O . GLY A 1 288 ? 0.764 -5.956 -19.675 1.00 98.69 288 GLY A O 1
ATOM 2182 N N . ASN A 1 289 ? -0.982 -5.778 -18.309 1.00 98.56 289 ASN A N 1
ATOM 2183 C CA . ASN A 1 289 ? -1.961 -5.416 -19.329 1.00 98.56 289 ASN A CA 1
ATOM 2184 C C . ASN A 1 289 ? -2.681 -4.130 -18.937 1.00 98.56 289 ASN A C 1
ATOM 2186 O O . ASN A 1 289 ? -3.493 -4.171 -18.021 1.00 98.56 289 ASN A O 1
ATOM 2190 N N . GLY A 1 290 ? -2.596 -3.102 -19.765 1.00 98.62 290 GLY A N 1
ATOM 2191 C CA . GLY A 1 290 ? -3.278 -1.826 -19.576 1.00 98.62 290 GLY A CA 1
ATOM 2192 C C . GLY A 1 290 ? -2.301 -0.683 -19.791 1.00 98.62 290 GLY A C 1
ATOM 2193 O O . GLY A 1 290 ? -1.148 -0.917 -20.087 1.00 98.62 290 GLY A O 1
ATOM 2194 N N . GLU A 1 291 ? -2.780 0.557 -19.771 1.00 98.81 291 GLU A N 1
ATOM 2195 C CA . GLU A 1 291 ? -1.877 1.711 -19.888 1.00 98.81 291 GLU A CA 1
ATOM 2196 C C . GLU A 1 291 ? -1.318 2.045 -18.502 1.00 98.81 291 GLU A C 1
ATOM 2198 O O . GLU A 1 291 ? -2.022 2.684 -17.707 1.00 98.81 291 GLU A O 1
ATOM 2203 N N . ASP A 1 292 ? -0.087 1.616 -18.232 1.00 98.94 292 ASP A N 1
ATOM 2204 C CA . ASP A 1 292 ? 0.523 1.663 -16.904 1.00 98.94 292 ASP A CA 1
ATOM 2205 C C . ASP A 1 292 ? 1.457 2.871 -16.715 1.00 98.94 292 ASP A C 1
ATOM 2207 O O . ASP A 1 292 ? 2.081 3.378 -17.649 1.00 98.94 292 ASP A O 1
ATOM 2211 N N . GLU A 1 293 ? 1.567 3.355 -15.478 1.00 98.94 293 GLU A N 1
ATOM 2212 C CA . GLU A 1 293 ? 2.559 4.345 -15.042 1.00 98.94 293 GLU A CA 1
ATOM 2213 C C . GLU A 1 293 ? 3.503 3.683 -14.034 1.00 98.94 293 GLU A C 1
ATOM 2215 O O . GLU A 1 293 ? 3.131 3.440 -12.885 1.00 98.94 293 GLU A O 1
ATOM 2220 N N . LEU A 1 294 ? 4.725 3.389 -14.469 1.00 98.94 294 LEU A N 1
ATOM 2221 C CA . LEU A 1 294 ? 5.714 2.613 -13.729 1.00 98.94 294 LEU A CA 1
ATOM 2222 C C . LEU A 1 294 ? 6.929 3.490 -13.423 1.00 98.94 294 LEU A C 1
ATOM 2224 O O . LEU A 1 294 ? 7.558 4.044 -14.326 1.00 98.94 294 LEU A O 1
ATOM 2228 N N . THR A 1 295 ? 7.255 3.636 -12.144 1.00 98.88 295 THR A N 1
ATOM 2229 C CA . THR A 1 295 ? 8.441 4.360 -11.675 1.00 98.88 295 THR A CA 1
ATOM 2230 C C . THR A 1 295 ? 9.278 3.439 -10.803 1.00 98.88 295 THR A C 1
ATOM 2232 O O . THR A 1 295 ? 8.756 2.926 -9.813 1.00 98.88 295 THR A O 1
ATOM 2235 N N . GLY A 1 296 ? 10.552 3.266 -11.155 1.00 98.62 296 GLY A N 1
ATOM 2236 C CA . GLY A 1 296 ? 11.512 2.486 -10.372 1.00 98.62 296 GLY A CA 1
ATOM 2237 C C . GLY A 1 296 ? 11.767 3.151 -9.026 1.00 98.62 296 GLY A C 1
ATOM 2238 O O . GLY A 1 296 ? 11.236 2.732 -8.004 1.00 98.62 296 GLY A O 1
ATOM 2239 N N . GLY A 1 297 ? 12.375 4.333 -9.055 1.00 98.44 297 GLY A N 1
ATOM 2240 C CA . GLY A 1 297 ? 12.779 5.032 -7.841 1.00 98.44 297 GLY A CA 1
ATOM 2241 C C . GLY A 1 297 ? 14.275 4.855 -7.633 1.00 98.44 297 GLY A C 1
ATOM 2242 O O . GLY A 1 297 ? 14.992 4.605 -8.580 1.00 98.44 297 GLY A O 1
ATOM 2243 N N . SER A 1 298 ? 14.787 5.090 -6.430 1.00 98.19 298 SER A N 1
ATOM 2244 C CA . SER A 1 298 ? 16.222 4.996 -6.197 1.00 98.19 298 SER A CA 1
ATOM 2245 C C . SER A 1 298 ? 16.731 3.567 -6.139 1.00 98.19 298 SER A C 1
ATOM 2247 O O . SER A 1 298 ? 16.491 2.897 -5.144 1.00 98.19 298 SER A O 1
ATOM 2249 N N . GLY A 1 299 ? 17.593 3.198 -7.073 1.00 98.44 299 GLY A N 1
ATOM 2250 C CA . GLY A 1 299 ? 18.287 1.918 -7.116 1.00 98.44 299 GLY A CA 1
ATOM 2251 C C . GLY A 1 299 ? 18.406 1.467 -8.561 1.00 98.44 299 GLY A C 1
ATOM 2252 O O . GLY A 1 299 ? 17.997 2.184 -9.454 1.00 98.44 299 GLY A O 1
ATOM 2253 N N . SER A 1 300 ? 19.054 0.331 -8.805 1.00 98.69 300 SER A N 1
ATOM 2254 C CA . SER A 1 300 ? 19.108 -0.223 -10.162 1.00 98.69 300 SER A CA 1
ATOM 2255 C C . SER A 1 300 ? 17.905 -1.124 -10.386 1.00 98.69 300 SER A C 1
ATOM 2257 O O . SER A 1 300 ? 17.903 -2.258 -9.886 1.00 98.69 300 SER A O 1
ATOM 2259 N N . ASP A 1 301 ? 16.942 -0.632 -11.153 1.00 98.88 301 ASP A N 1
ATOM 2260 C CA . ASP A 1 301 ? 15.626 -1.238 -11.312 1.00 98.88 301 ASP A CA 1
ATOM 2261 C C . ASP A 1 301 ? 15.481 -2.007 -12.632 1.00 98.88 301 ASP A C 1
ATOM 2263 O O . ASP A 1 301 ? 16.135 -1.732 -13.641 1.00 98.88 301 ASP A O 1
ATOM 2267 N N . GLU A 1 302 ? 14.597 -3.004 -12.631 1.00 98.88 302 GLU A N 1
ATOM 2268 C CA . GLU A 1 302 ? 14.152 -3.725 -13.825 1.00 98.88 302 GLU A CA 1
ATOM 2269 C C . GLU A 1 302 ? 12.639 -3.539 -13.984 1.00 98.88 302 GLU A C 1
ATOM 2271 O O . GLU A 1 302 ? 11.853 -4.049 -13.181 1.00 98.88 302 GLU A O 1
ATOM 2276 N N . ILE A 1 303 ? 12.218 -2.819 -15.027 1.00 98.94 303 ILE A N 1
ATOM 2277 C CA . ILE A 1 303 ? 10.820 -2.447 -15.262 1.00 98.94 303 ILE A CA 1
ATOM 2278 C C . ILE A 1 303 ? 10.349 -2.962 -16.620 1.00 98.94 303 ILE A C 1
ATOM 2280 O O . ILE A 1 303 ? 10.918 -2.628 -17.656 1.00 98.94 303 ILE A O 1
ATOM 2284 N N . LEU A 1 304 ? 9.264 -3.737 -16.609 1.00 98.88 304 LEU A N 1
ATOM 2285 C CA . LEU A 1 304 ? 8.623 -4.319 -17.787 1.00 98.88 304 LEU A CA 1
ATOM 2286 C C . LEU A 1 304 ? 7.178 -3.799 -17.910 1.00 98.88 304 LEU A C 1
ATOM 2288 O O . LEU A 1 304 ? 6.319 -4.216 -17.128 1.00 98.88 304 LEU A O 1
ATOM 2292 N N . GLY A 1 305 ? 6.887 -2.947 -18.896 1.00 98.75 305 GLY A N 1
ATOM 2293 C CA . GLY A 1 305 ? 5.539 -2.430 -19.201 1.00 98.75 305 GLY A CA 1
ATOM 2294 C C . GLY A 1 305 ? 4.582 -3.525 -19.673 1.00 98.75 305 GLY A C 1
ATOM 2295 O O . GLY A 1 305 ? 3.566 -3.807 -19.042 1.00 98.75 305 GLY A O 1
ATOM 2296 N N . SER A 1 306 ? 5.033 -4.311 -20.651 1.00 98.62 306 SER A N 1
ATOM 2297 C CA . SER A 1 306 ? 4.346 -5.460 -21.255 1.00 98.62 306 SER A CA 1
ATOM 2298 C C . SER A 1 306 ? 3.279 -5.131 -22.294 1.00 98.62 306 SER A C 1
ATOM 2300 O O . SER A 1 306 ? 3.598 -5.188 -23.474 1.00 98.62 306 SER A O 1
ATOM 2302 N N . ASN A 1 307 ? 2.003 -4.952 -21.963 1.00 98.62 307 ASN A N 1
ATOM 2303 C CA . ASN A 1 307 ? 0.961 -4.668 -22.957 1.00 98.62 307 ASN A CA 1
ATOM 2304 C C . ASN A 1 307 ? 0.220 -3.393 -22.592 1.00 98.62 307 ASN A C 1
ATOM 2306 O O . ASN A 1 307 ? -0.518 -3.392 -21.618 1.00 98.62 307 ASN A O 1
ATOM 2310 N N . GLY A 1 308 ? 0.206 -2.424 -23.495 1.00 98.62 308 GLY A N 1
ATOM 2311 C CA . GLY A 1 308 ? -0.478 -1.155 -23.305 1.00 98.62 308 GLY A CA 1
ATOM 2312 C C . GLY A 1 308 ? 0.403 -0.006 -23.745 1.00 98.62 308 GLY A C 1
ATOM 2313 O O . GLY A 1 308 ? 1.468 -0.225 -24.284 1.00 98.62 308 GLY A O 1
ATOM 2314 N N . ASN A 1 309 ? -0.094 1.224 -23.637 1.00 98.81 309 ASN A N 1
ATOM 2315 C CA . ASN A 1 309 ? 0.744 2.393 -23.901 1.00 98.81 309 ASN A CA 1
ATOM 2316 C C . ASN A 1 309 ? 1.300 2.867 -22.560 1.00 98.81 309 ASN A C 1
ATOM 2318 O O . ASN A 1 309 ? 0.626 3.632 -21.861 1.00 98.81 309 ASN A O 1
ATOM 2322 N N . ASP A 1 310 ? 2.498 2.419 -22.225 1.00 98.88 310 ASP A N 1
ATOM 2323 C CA . ASP A 1 310 ? 3.044 2.549 -20.883 1.00 98.88 310 ASP A CA 1
ATOM 2324 C C . ASP A 1 310 ? 3.898 3.810 -20.737 1.00 98.88 310 ASP A C 1
ATOM 2326 O O . ASP A 1 310 ? 4.485 4.340 -21.689 1.00 98.88 310 ASP A O 1
ATOM 2330 N N . LEU A 1 311 ? 3.940 4.339 -19.519 1.00 98.88 311 LEU A N 1
ATOM 2331 C CA . LEU A 1 311 ? 4.872 5.372 -19.093 1.00 98.88 311 LEU A CA 1
ATOM 2332 C C . LEU A 1 311 ? 5.834 4.758 -18.083 1.00 98.88 311 LEU A C 1
ATOM 2334 O O . LEU A 1 311 ? 5.449 4.482 -16.952 1.00 98.88 311 LEU A O 1
ATOM 2338 N N . ILE A 1 312 ? 7.089 4.604 -18.487 1.00 98.94 312 ILE A N 1
ATOM 2339 C CA . ILE A 1 312 ? 8.148 3.991 -17.692 1.00 98.94 312 ILE A CA 1
ATOM 2340 C C . ILE A 1 312 ? 9.200 5.049 -17.373 1.00 98.94 312 ILE A C 1
ATOM 2342 O O . ILE A 1 312 ? 9.671 5.759 -18.263 1.00 98.94 312 ILE A O 1
ATOM 2346 N N . THR A 1 313 ? 9.541 5.178 -16.095 1.00 98.81 313 THR A N 1
ATOM 2347 C CA . THR A 1 313 ? 10.541 6.132 -15.604 1.00 98.81 313 THR A CA 1
ATOM 2348 C C . THR A 1 313 ? 11.517 5.422 -14.668 1.00 98.81 313 THR A C 1
ATOM 2350 O O . THR A 1 313 ? 11.092 4.881 -13.645 1.00 98.81 313 THR A O 1
ATOM 2353 N N . GLY A 1 314 ? 12.798 5.429 -15.029 1.00 98.06 314 GLY A N 1
ATOM 2354 C CA . GLY A 1 314 ? 13.912 5.057 -14.158 1.00 9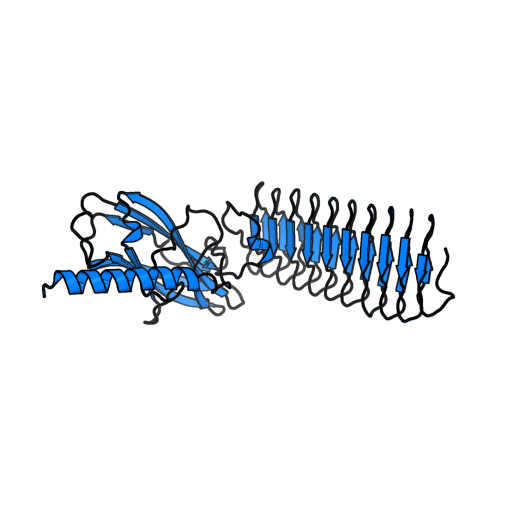8.06 314 GLY A CA 1
ATOM 2355 C C . GLY A 1 314 ? 14.295 6.192 -13.208 1.00 98.06 314 GLY A C 1
ATOM 2356 O O . GLY A 1 314 ? 13.458 7.037 -12.850 1.00 98.06 314 GLY A O 1
ATOM 2357 N N . ASP A 1 315 ? 15.555 6.233 -12.792 1.00 96.44 315 ASP A N 1
ATOM 2358 C CA . ASP A 1 315 ? 16.063 7.259 -11.890 1.00 96.44 315 ASP A CA 1
ATOM 2359 C C . ASP A 1 315 ? 17.504 7.725 -12.202 1.00 96.44 315 ASP A C 1
ATOM 2361 O O . ASP A 1 315 ? 17.853 7.926 -13.356 1.00 96.44 315 ASP A O 1
ATOM 2365 N N . GLY A 1 316 ? 18.299 8.114 -11.195 1.00 95.25 316 GLY A N 1
ATOM 2366 C CA . GLY A 1 316 ? 19.707 8.468 -11.354 1.00 95.25 316 GLY A CA 1
ATOM 2367 C C . GLY A 1 316 ? 20.691 7.295 -11.302 1.00 95.25 316 GLY A C 1
ATOM 2368 O O . GLY A 1 316 ? 21.892 7.563 -11.173 1.00 95.25 316 GLY A O 1
ATOM 2369 N N . HIS A 1 317 ? 20.238 6.044 -11.312 1.00 98.19 317 HIS A N 1
ATOM 2370 C CA . HIS A 1 317 ? 21.054 4.830 -11.328 1.00 98.19 317 HIS A CA 1
ATOM 2371 C C . HIS A 1 317 ? 20.879 4.076 -12.649 1.00 98.19 317 HIS A C 1
ATOM 2373 O O . HIS A 1 317 ? 20.176 4.519 -13.536 1.00 98.19 317 HIS A O 1
ATOM 2379 N N . ASN A 1 318 ? 21.607 2.968 -12.806 1.00 98.38 318 ASN A N 1
ATOM 2380 C CA . ASN A 1 318 ? 21.551 2.187 -14.037 1.00 98.38 318 ASN A CA 1
ATOM 2381 C C . ASN A 1 318 ? 20.323 1.273 -14.028 1.00 98.38 318 ASN A C 1
ATOM 2383 O O . ASN A 1 318 ? 20.319 0.306 -13.252 1.00 98.38 318 ASN A O 1
ATOM 2387 N N . ASP A 1 319 ? 19.392 1.513 -14.942 1.00 98.75 319 ASP A N 1
ATOM 2388 C CA . ASP A 1 319 ? 18.119 0.800 -15.029 1.00 98.75 319 ASP A CA 1
ATOM 2389 C C . ASP A 1 319 ? 17.985 -0.062 -16.293 1.00 98.75 319 ASP A C 1
ATOM 2391 O O . ASP A 1 319 ? 18.673 0.121 -17.305 1.00 98.75 319 ASP A O 1
ATOM 2395 N N . ILE A 1 320 ? 17.075 -1.038 -16.237 1.00 98.81 320 ILE A N 1
ATOM 2396 C CA . ILE A 1 320 ? 16.637 -1.855 -17.375 1.00 98.81 320 ILE A CA 1
ATOM 2397 C C . ILE A 1 320 ? 15.141 -1.636 -17.578 1.00 98.81 320 ILE A C 1
ATOM 2399 O O . ILE A 1 320 ? 14.331 -2.052 -16.753 1.00 98.81 320 ILE A O 1
ATOM 2403 N N . LEU A 1 321 ? 14.772 -1.016 -18.696 1.00 98.81 321 LEU A N 1
ATOM 2404 C CA . LEU A 1 321 ? 13.418 -0.542 -18.965 1.00 98.81 321 LEU A CA 1
ATOM 2405 C C . LEU A 1 321 ? 12.900 -1.108 -20.297 1.00 98.81 321 LEU A C 1
ATOM 2407 O O . LEU A 1 321 ? 13.453 -0.808 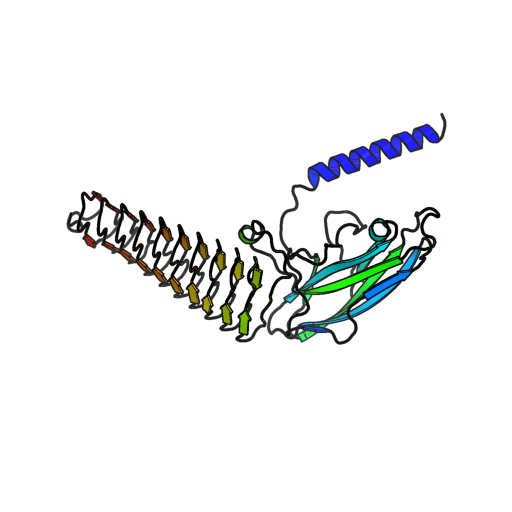-21.355 1.00 98.81 321 LEU A O 1
ATOM 2411 N N . GLU A 1 322 ? 11.822 -1.892 -20.265 1.00 98.75 322 GLU A N 1
ATOM 2412 C CA . GLU A 1 322 ? 11.188 -2.500 -21.446 1.00 98.75 322 GLU A CA 1
ATOM 2413 C C . GLU A 1 322 ? 9.722 -2.055 -21.570 1.00 98.75 322 GLU A C 1
ATOM 2415 O O . GLU A 1 322 ? 8.933 -2.286 -20.656 1.00 98.75 322 GLU A O 1
ATOM 2420 N N . GLY A 1 323 ? 9.343 -1.452 -22.701 1.00 98.56 323 GLY A N 1
ATOM 2421 C CA . GLY A 1 323 ? 7.969 -1.027 -23.005 1.00 98.56 323 GLY A CA 1
ATOM 2422 C C . GLY A 1 323 ? 7.062 -2.213 -23.321 1.00 98.56 323 GLY A C 1
ATOM 2423 O O . GLY A 1 323 ? 6.125 -2.509 -22.587 1.00 98.56 323 GLY A O 1
ATOM 2424 N N . GLY A 1 324 ? 7.411 -2.985 -24.349 1.00 98.50 324 GLY A N 1
ATOM 2425 C CA . GLY A 1 324 ? 6.678 -4.188 -24.733 1.00 98.50 324 GLY A CA 1
ATOM 2426 C C . GLY A 1 324 ? 5.766 -3.940 -25.931 1.00 98.50 324 GLY A C 1
ATOM 2427 O O . GLY A 1 324 ? 6.244 -3.746 -27.040 1.00 98.50 324 GLY A O 1
ATOM 2428 N N . ASN A 1 325 ? 4.453 -4.089 -25.788 1.00 98.44 325 ASN A N 1
ATOM 2429 C CA . ASN A 1 325 ? 3.473 -3.898 -26.855 1.00 98.44 325 ASN A CA 1
ATOM 2430 C C . ASN A 1 325 ? 2.683 -2.612 -26.635 1.00 98.44 325 ASN A C 1
ATOM 2432 O O . ASN A 1 325 ? 1.772 -2.615 -25.816 1.00 98.44 325 ASN A O 1
ATOM 2436 N N . GLY A 1 326 ? 2.838 -1.627 -27.511 1.00 98.38 326 GLY A N 1
ATOM 2437 C CA . GLY A 1 326 ? 2.029 -0.417 -27.505 1.00 98.38 326 GLY A CA 1
ATOM 2438 C C . GLY A 1 326 ? 2.810 0.783 -28.000 1.00 98.38 326 GLY A C 1
ATOM 2439 O O . GLY A 1 326 ? 3.648 0.667 -28.873 1.00 98.38 326 GLY A O 1
ATOM 2440 N N . ASN A 1 327 ? 2.426 1.982 -27.588 1.00 98.56 327 ASN A N 1
ATOM 2441 C CA . ASN A 1 327 ? 3.182 3.188 -27.918 1.00 98.56 327 ASN A CA 1
ATOM 2442 C C . ASN A 1 327 ? 3.713 3.743 -26.611 1.00 98.56 327 ASN A C 1
ATOM 2444 O O . ASN A 1 327 ? 3.026 4.534 -25.949 1.00 98.56 327 ASN A O 1
ATOM 2448 N N . ASP A 1 328 ? 4.911 3.308 -26.261 1.00 98.81 328 ASP A N 1
ATOM 2449 C CA . ASP A 1 328 ? 5.441 3.470 -24.920 1.00 98.81 328 ASP A CA 1
ATOM 2450 C C . ASP A 1 328 ? 6.251 4.757 -24.801 1.00 98.81 328 ASP A C 1
ATOM 2452 O O . ASP A 1 328 ? 6.762 5.321 -25.777 1.00 98.81 328 ASP A O 1
ATOM 2456 N N . ARG A 1 329 ? 6.331 5.281 -23.581 1.00 98.75 329 ARG A N 1
ATOM 2457 C CA . ARG A 1 329 ? 7.213 6.392 -23.227 1.00 98.75 329 ARG A CA 1
ATOM 2458 C C . ARG A 1 329 ? 8.153 5.926 -22.139 1.00 98.75 329 ARG A C 1
ATOM 2460 O O . ARG A 1 329 ? 7.710 5.691 -21.021 1.00 98.75 329 ARG A O 1
ATOM 2467 N N . ILE A 1 330 ? 9.432 5.851 -22.466 1.00 98.75 330 ILE A N 1
ATOM 2468 C CA . ILE A 1 330 ? 10.465 5.349 -21.571 1.00 98.75 330 ILE A CA 1
ATOM 2469 C C . ILE A 1 330 ? 11.488 6.452 -21.334 1.00 98.75 330 ILE A C 1
ATOM 2471 O O . ILE A 1 330 ? 12.037 7.012 -22.286 1.00 98.75 330 ILE A O 1
ATOM 2475 N N . TYR A 1 331 ? 11.716 6.760 -20.063 1.00 98.50 331 TYR A N 1
ATOM 2476 C CA . TYR A 1 331 ? 12.700 7.725 -19.593 1.00 98.50 331 TYR A CA 1
ATOM 2477 C C . TYR A 1 331 ? 13.691 6.993 -18.683 1.00 98.50 331 TYR A C 1
ATOM 2479 O O . TYR A 1 331 ? 13.268 6.501 -17.641 1.00 98.50 331 TYR A O 1
ATOM 2487 N N . GLY A 1 332 ? 14.961 6.914 -19.089 1.00 97.75 332 GLY A N 1
ATOM 2488 C CA . GLY A 1 332 ? 16.054 6.343 -18.289 1.00 97.75 332 GLY A CA 1
ATOM 2489 C C . GLY A 1 332 ? 16.381 7.264 -17.125 1.00 97.75 332 GLY A C 1
ATOM 2490 O O . GLY A 1 332 ? 15.874 7.085 -16.026 1.00 97.75 332 GLY A O 1
ATOM 2491 N N . GLY A 1 333 ? 17.051 8.372 -17.430 1.00 96.81 333 GLY A N 1
ATOM 2492 C CA . GLY A 1 333 ? 17.395 9.391 -16.450 1.00 96.81 333 GLY A CA 1
ATOM 2493 C C . GLY A 1 333 ? 18.890 9.673 -16.507 1.00 96.81 333 GLY A C 1
ATOM 2494 O O . GLY A 1 333 ? 19.483 9.682 -17.580 1.00 96.81 333 GLY A O 1
ATOM 2495 N N . PRO A 1 334 ? 19.516 10.088 -15.404 1.00 95.88 334 PRO A N 1
ATOM 2496 C CA . PRO A 1 334 ? 20.967 10.068 -15.315 1.00 95.88 334 PRO A CA 1
ATOM 2497 C C . PRO A 1 334 ? 21.511 8.645 -15.126 1.00 95.88 334 PRO A C 1
ATOM 2499 O O . PRO A 1 334 ? 20.973 7.908 -14.316 1.00 95.88 334 PRO A O 1
ATOM 2502 N N . SER A 1 335 ? 22.704 8.389 -15.667 1.00 96.25 335 SER A N 1
ATOM 2503 C CA . SER A 1 335 ? 23.500 7.148 -15.588 1.00 96.25 335 SER A CA 1
ATOM 2504 C C . SER A 1 335 ? 23.368 6.251 -16.826 1.00 96.25 335 SER A C 1
ATOM 2506 O O . SER A 1 335 ? 22.986 6.720 -17.887 1.00 96.25 335 SER A O 1
ATOM 2508 N N . ASP A 1 336 ? 23.915 5.032 -16.773 1.00 96.31 336 ASP A N 1
ATOM 2509 C CA . ASP A 1 336 ? 24.041 4.179 -17.959 1.00 96.31 336 ASP A CA 1
ATOM 2510 C C . ASP A 1 336 ? 22.868 3.187 -18.007 1.00 96.31 336 ASP A C 1
ATOM 2512 O O . ASP A 1 336 ? 22.933 2.132 -17.363 1.00 96.31 336 ASP A O 1
ATOM 2516 N N . ASP A 1 337 ? 21.842 3.506 -18.799 1.00 97.50 337 ASP A N 1
ATOM 2517 C CA . ASP A 1 337 ? 20.587 2.744 -18.847 1.00 97.50 337 ASP A CA 1
ATOM 2518 C C . ASP A 1 337 ? 20.463 1.805 -20.054 1.00 97.50 337 ASP A C 1
ATOM 2520 O O . ASP A 1 337 ? 21.125 1.957 -21.090 1.00 97.50 337 ASP A O 1
ATOM 2524 N N . ILE A 1 338 ? 19.570 0.819 -19.940 1.00 97.50 338 ILE A N 1
ATOM 2525 C CA . ILE A 1 338 ? 19.138 -0.052 -21.037 1.00 97.50 338 ILE A CA 1
ATOM 2526 C C . ILE A 1 338 ? 17.645 0.164 -21.283 1.00 97.50 338 ILE A C 1
ATOM 2528 O O . ILE A 1 338 ? 16.826 -0.155 -20.428 1.00 97.50 338 ILE A O 1
ATOM 2532 N N . LEU A 1 339 ? 17.291 0.670 -22.465 1.00 98.06 339 LEU A N 1
ATOM 2533 C CA . LEU A 1 339 ? 15.913 0.945 -22.871 1.00 98.06 339 LEU A CA 1
ATOM 2534 C C . LEU A 1 339 ? 15.529 0.098 -24.091 1.00 98.06 339 LEU A C 1
ATOM 2536 O O . LEU A 1 339 ? 16.209 0.124 -25.121 1.00 98.06 339 LEU A O 1
ATOM 2540 N N . GLU A 1 340 ? 14.393 -0.586 -24.009 1.00 98.06 340 GLU A N 1
ATOM 2541 C CA . GLU A 1 340 ? 13.802 -1.370 -25.091 1.00 98.06 340 GLU A CA 1
ATOM 2542 C C . GLU A 1 340 ? 12.346 -0.937 -25.329 1.00 98.06 340 GLU A C 1
ATOM 2544 O O . GLU A 1 340 ? 11.506 -1.085 -24.452 1.00 98.06 340 GLU A O 1
ATOM 2549 N N . GLY A 1 341 ? 12.037 -0.386 -26.508 1.00 97.50 341 GLY A N 1
ATOM 2550 C CA . GLY A 1 341 ? 10.681 0.061 -26.868 1.00 97.50 341 GLY A CA 1
ATOM 2551 C C . GLY A 1 341 ? 9.735 -1.114 -27.086 1.00 97.50 341 GLY A C 1
ATOM 2552 O O . GLY A 1 341 ? 8.801 -1.316 -26.320 1.00 97.50 341 GLY A O 1
ATOM 2553 N N . GLY A 1 342 ? 10.048 -1.961 -28.068 1.00 97.38 342 GLY A N 1
ATOM 2554 C CA . GLY A 1 342 ? 9.279 -3.172 -28.343 1.00 97.38 342 GLY A CA 1
ATOM 2555 C C . GLY A 1 342 ? 8.463 -3.045 -29.626 1.00 97.38 342 GLY A C 1
ATOM 2556 O O . GLY A 1 342 ? 9.023 -2.863 -30.703 1.00 97.38 342 GLY A O 1
ATOM 2557 N N . ASN A 1 343 ? 7.159 -3.283 -29.563 1.00 97.38 343 ASN A N 1
ATOM 2558 C CA . ASN A 1 343 ? 6.244 -3.183 -30.691 1.00 97.38 343 ASN A CA 1
ATOM 2559 C C . ASN A 1 343 ? 5.436 -1.891 -30.604 1.00 97.38 343 ASN A C 1
ATOM 2561 O O . ASN A 1 343 ? 4.539 -1.819 -29.775 1.00 97.38 343 ASN A O 1
ATOM 2565 N N . GLY A 1 344 ? 5.557 -1.016 -31.599 1.00 96.88 344 GLY A N 1
ATOM 2566 C CA . GLY A 1 344 ? 4.589 0.042 -31.873 1.00 96.88 344 GLY A CA 1
ATOM 2567 C C . GLY A 1 344 ? 5.225 1.367 -32.257 1.00 96.88 344 GLY A C 1
ATOM 2568 O O . GLY A 1 344 ? 5.801 1.472 -33.335 1.00 96.88 344 GLY A O 1
ATOM 2569 N N . ARG A 1 345 ? 4.964 2.439 -31.518 1.00 97.56 345 ARG A N 1
ATOM 2570 C CA . ARG A 1 345 ? 5.614 3.735 -31.767 1.00 97.56 345 ARG A CA 1
ATOM 2571 C C . ARG A 1 345 ? 6.065 4.277 -30.436 1.00 97.56 345 ARG A C 1
ATOM 2573 O O . ARG A 1 345 ? 5.287 4.941 -29.749 1.00 97.56 345 ARG A O 1
ATOM 2580 N N . ASP A 1 346 ? 7.341 4.097 -30.181 1.00 98.25 346 ASP A N 1
ATOM 2581 C CA . ASP A 1 346 ? 7.885 4.351 -28.866 1.00 98.25 346 ASP A CA 1
ATOM 2582 C C . ASP A 1 346 ? 8.632 5.677 -28.835 1.00 98.25 346 ASP A C 1
ATOM 2584 O O . ASP A 1 346 ? 9.164 6.180 -29.836 1.00 98.25 346 ASP A O 1
ATOM 2588 N N . TYR A 1 347 ? 8.616 6.287 -27.660 1.00 97.88 347 TYR A N 1
ATOM 2589 C CA . TYR A 1 347 ? 9.434 7.428 -27.308 1.00 97.88 347 TYR A CA 1
ATOM 2590 C C . TYR A 1 347 ? 10.418 6.972 -26.238 1.00 97.88 347 TYR A C 1
ATOM 2592 O O . TYR A 1 347 ? 10.007 6.613 -25.140 1.00 97.88 347 TYR A O 1
ATOM 2600 N N . LEU A 1 348 ? 11.705 7.011 -26.562 1.00 97.75 348 LEU A N 1
ATOM 2601 C CA . LEU A 1 348 ? 12.787 6.539 -25.708 1.00 97.75 348 LEU A CA 1
ATOM 2602 C C . LEU A 1 348 ? 13.722 7.711 -25.416 1.00 97.75 348 LEU A C 1
ATOM 2604 O O . LEU A 1 348 ? 14.228 8.343 -26.341 1.00 97.75 348 LEU A O 1
ATOM 2608 N N . ASP A 1 349 ? 13.952 8.022 -24.152 1.00 97.06 349 ASP A N 1
ATOM 2609 C CA . ASP A 1 349 ? 14.850 9.094 -23.729 1.00 97.06 349 ASP A CA 1
ATOM 2610 C C . ASP A 1 349 ? 15.784 8.551 -22.656 1.00 97.06 349 ASP A C 1
ATOM 2612 O O . ASP A 1 349 ? 15.373 8.364 -21.515 1.00 97.06 349 ASP A O 1
ATOM 2616 N N . GLY A 1 350 ? 17.020 8.246 -23.051 1.00 95.56 350 GLY A N 1
ATOM 2617 C CA . GLY A 1 350 ? 18.026 7.705 -22.139 1.00 95.56 350 GLY A CA 1
ATOM 2618 C C . GLY A 1 350 ? 18.449 8.716 -21.079 1.00 95.56 350 GLY A C 1
ATOM 2619 O O . GLY A 1 350 ? 18.649 8.338 -19.942 1.00 95.56 350 GLY A O 1
ATOM 2620 N N . GLY A 1 351 ? 18.456 10.012 -21.410 1.00 95.12 351 GLY A N 1
ATOM 2621 C CA . GLY A 1 351 ? 18.927 11.064 -20.513 1.00 95.12 351 GLY A CA 1
ATOM 2622 C C . GLY A 1 351 ? 20.446 11.280 -20.558 1.00 95.12 351 GLY A C 1
ATOM 2623 O O . GLY A 1 351 ? 21.036 11.343 -21.644 1.00 95.12 351 GLY A O 1
ATOM 2624 N N . ASP A 1 352 ? 21.042 11.535 -19.390 1.00 93.50 352 ASP A N 1
ATOM 2625 C CA . ASP A 1 352 ? 22.476 11.826 -19.234 1.00 93.50 352 ASP A CA 1
ATOM 2626 C C . ASP A 1 352 ? 23.219 10.509 -18.990 1.00 93.50 352 ASP A C 1
ATOM 2628 O O . ASP A 1 352 ? 22.896 9.825 -18.032 1.00 93.50 352 ASP A O 1
ATOM 2632 N N . GLY A 1 353 ? 24.288 10.204 -19.728 1.00 92.62 353 GLY A N 1
ATOM 2633 C CA . GLY A 1 353 ? 25.030 8.949 -19.539 1.00 92.62 353 GLY A CA 1
ATOM 2634 C C . GLY A 1 353 ? 25.280 8.175 -20.829 1.00 92.62 353 GLY A C 1
ATOM 2635 O O . GLY A 1 353 ? 25.203 8.718 -21.936 1.00 92.62 353 GLY A O 1
ATOM 2636 N N . THR A 1 354 ? 25.717 6.922 -20.691 1.00 94.00 354 THR A N 1
ATOM 2637 C CA . THR A 1 354 ? 26.009 6.020 -21.813 1.00 94.00 354 THR A CA 1
ATOM 2638 C C . THR A 1 354 ? 24.924 4.959 -21.946 1.00 94.00 354 THR A C 1
ATOM 2640 O O . THR A 1 354 ? 25.102 3.814 -21.534 1.00 94.00 354 THR A O 1
ATOM 2643 N N . ASP A 1 355 ? 23.840 5.335 -22.612 1.00 95.00 355 ASP A N 1
ATOM 2644 C CA . ASP A 1 355 ? 22.655 4.484 -22.736 1.00 95.00 355 ASP A CA 1
ATOM 2645 C C . ASP A 1 355 ? 22.765 3.470 -23.879 1.00 95.00 355 ASP A C 1
ATOM 2647 O O . ASP A 1 355 ? 23.384 3.714 -24.925 1.00 95.00 355 ASP A O 1
ATOM 2651 N N . THR A 1 356 ? 22.083 2.340 -23.709 1.00 95.06 356 THR A N 1
ATOM 2652 C CA . THR A 1 356 ? 21.772 1.378 -24.770 1.00 95.06 356 THR A CA 1
ATOM 2653 C C . THR A 1 356 ? 20.273 1.417 -25.045 1.00 95.06 356 THR A C 1
ATOM 2655 O O . THR A 1 356 ? 19.484 1.034 -24.195 1.00 95.06 356 THR A O 1
ATOM 2658 N N . ILE A 1 357 ? 19.871 1.857 -26.235 1.00 95.44 357 ILE A N 1
ATOM 2659 C CA . ILE A 1 357 ? 18.476 2.119 -26.602 1.00 95.44 357 ILE A CA 1
ATOM 2660 C C . ILE A 1 357 ? 18.116 1.364 -27.888 1.00 95.44 357 ILE A C 1
ATOM 2662 O O . ILE A 1 357 ? 18.693 1.607 -28.951 1.00 95.44 357 ILE A O 1
ATOM 2666 N N . SER A 1 358 ? 17.112 0.494 -27.811 1.00 95.31 358 SER A N 1
ATOM 2667 C CA . SER A 1 358 ? 16.545 -0.221 -28.959 1.00 95.31 358 SER A CA 1
ATOM 2668 C C . SER A 1 358 ? 15.061 0.100 -29.119 1.00 95.31 358 SER A C 1
ATOM 2670 O O . SER A 1 358 ? 14.271 -0.177 -28.224 1.00 95.31 358 SER A O 1
ATOM 2672 N N . GLY A 1 359 ? 14.659 0.648 -30.269 1.00 91.88 359 GLY A N 1
ATOM 2673 C CA . GLY A 1 359 ? 13.242 0.841 -30.617 1.00 91.88 359 GLY A CA 1
ATOM 2674 C C . GLY A 1 359 ? 12.517 -0.465 -30.950 1.00 91.88 359 GLY A C 1
ATOM 2675 O O . GLY A 1 359 ? 11.354 -0.635 -30.610 1.00 91.88 359 GLY A O 1
ATOM 2676 N N . ASN A 1 360 ? 13.235 -1.433 -31.531 1.00 92.75 360 ASN A N 1
ATOM 2677 C CA . ASN A 1 360 ? 12.694 -2.670 -32.102 1.00 92.75 360 ASN A CA 1
ATOM 2678 C C . ASN A 1 360 ? 11.682 -2.452 -33.249 1.00 92.75 360 ASN A C 1
ATOM 2680 O O . ASN A 1 360 ? 12.048 -1.985 -34.326 1.00 92.75 360 ASN A O 1
ATOM 2684 N N . LEU A 1 361 ? 10.455 -2.962 -33.125 1.00 91.12 361 LEU A N 1
ATOM 2685 C CA . LEU A 1 361 ? 9.471 -3.013 -34.199 1.00 91.12 361 LEU A CA 1
ATOM 2686 C C . LEU A 1 361 ? 8.569 -1.791 -34.118 1.00 91.12 361 LEU A C 1
ATOM 2688 O O . LEU A 1 361 ? 7.540 -1.818 -33.454 1.00 91.12 361 LEU A O 1
ATOM 2692 N N . GLY A 1 362 ? 8.856 -0.767 -34.908 1.00 90.69 362 GLY A N 1
ATOM 2693 C CA . GLY A 1 362 ? 8.044 0.428 -34.786 1.00 90.69 362 GLY A CA 1
ATOM 2694 C C . GLY A 1 362 ? 8.429 1.574 -35.689 1.00 90.69 362 GLY A C 1
ATOM 2695 O O . GLY A 1 362 ? 9.156 1.420 -36.670 1.00 90.69 362 GLY A O 1
ATOM 2696 N N . LEU A 1 363 ? 7.847 2.736 -35.404 1.00 92.19 363 LEU A N 1
ATOM 2697 C CA . LEU A 1 363 ? 8.314 4.015 -35.939 1.00 92.19 363 LEU A CA 1
ATOM 2698 C C . LEU A 1 363 ? 8.761 4.889 -34.779 1.00 92.19 363 LEU A C 1
ATOM 2700 O O . LEU A 1 363 ? 8.074 5.857 -34.451 1.00 92.19 363 LEU A O 1
ATOM 2704 N N . ASP A 1 364 ? 9.898 4.550 -34.197 1.00 95.00 364 ASP A N 1
ATOM 2705 C CA . ASP A 1 364 ? 10.250 5.022 -32.862 1.00 95.00 364 ASP A CA 1
ATOM 2706 C C . ASP A 1 364 ? 11.040 6.331 -32.896 1.00 95.00 364 ASP A C 1
ATOM 2708 O O . ASP A 1 364 ? 11.559 6.781 -33.926 1.00 95.00 364 ASP A O 1
ATOM 2712 N N . THR A 1 365 ? 11.073 7.003 -31.752 1.00 94.38 365 THR A N 1
ATOM 2713 C CA . THR A 1 365 ? 11.831 8.231 -31.531 1.00 94.38 365 THR A CA 1
ATOM 2714 C C . THR A 1 365 ? 12.739 8.021 -30.333 1.00 94.38 365 THR A C 1
ATOM 2716 O O . THR A 1 365 ? 12.232 7.810 -29.240 1.00 94.38 365 THR A O 1
ATOM 2719 N N . CYS A 1 366 ? 14.057 8.137 -30.519 1.00 91.25 366 CYS A N 1
ATOM 2720 C CA . CYS A 1 366 ? 14.999 8.116 -29.402 1.00 91.25 366 CYS A CA 1
ATOM 2721 C C . CYS A 1 366 ? 15.632 9.493 -29.131 1.00 91.25 366 CYS A C 1
ATOM 2723 O O . CYS A 1 366 ? 15.839 10.291 -30.059 1.00 91.25 366 CYS A O 1
ATOM 2725 N N . PHE A 1 367 ? 16.073 9.690 -27.891 1.00 89.56 367 PHE A N 1
ATOM 2726 C CA . PHE A 1 367 ? 17.010 10.716 -27.452 1.00 89.56 367 PHE A CA 1
ATOM 2727 C C . PHE A 1 367 ? 18.058 10.094 -26.513 1.00 89.56 367 PHE A C 1
ATOM 2729 O O . PHE A 1 367 ? 17.732 9.257 -25.683 1.00 89.56 367 PHE A O 1
ATOM 2736 N N . SER A 1 368 ? 19.325 10.481 -26.679 1.00 82.12 368 SER A N 1
ATOM 2737 C CA . SER A 1 368 ? 20.436 10.140 -25.774 1.00 82.12 368 SER A CA 1
ATOM 2738 C C . SER A 1 368 ? 21.548 11.181 -25.927 1.00 82.12 368 SER A C 1
ATOM 2740 O O . SER A 1 368 ? 21.730 11.744 -27.022 1.00 82.12 368 SER A O 1
ATOM 2742 N N . GLU A 1 369 ? 22.298 11.446 -24.853 1.00 77.94 369 GLU A N 1
ATOM 2743 C CA . GLU A 1 369 ? 23.477 12.320 -24.882 1.00 77.94 369 GLU A CA 1
ATOM 2744 C C . GLU A 1 369 ? 24.557 11.770 -25.836 1.00 77.94 369 GLU A C 1
ATOM 2746 O O . GLU A 1 369 ? 25.179 12.523 -26.604 1.00 77.94 369 GLU A O 1
ATOM 2751 N N . ILE A 1 370 ? 24.733 10.443 -25.873 1.00 70.00 370 ILE A N 1
ATOM 2752 C CA . ILE A 1 370 ? 25.715 9.764 -26.720 1.00 70.00 370 ILE A CA 1
ATOM 2753 C C . ILE A 1 370 ? 25.010 9.051 -27.883 1.00 70.00 370 ILE A C 1
ATOM 2755 O O . ILE A 1 370 ? 24.470 7.958 -27.770 1.00 70.00 370 ILE A O 1
ATOM 2759 N N . LYS A 1 371 ? 25.125 9.637 -29.082 1.00 55.41 371 LYS A N 1
ATOM 2760 C CA . LYS A 1 371 ? 24.497 9.172 -30.342 1.00 55.41 371 LYS A CA 1
ATOM 2761 C C . LYS A 1 371 ? 24.679 7.696 -30.733 1.00 55.41 371 LYS A C 1
ATOM 2763 O O . LYS A 1 371 ? 24.011 7.269 -31.670 1.00 55.41 371 LYS A O 1
ATOM 2768 N N . SER A 1 372 ? 25.608 6.953 -30.133 1.00 56.75 372 SER A N 1
ATOM 2769 C CA . SER A 1 372 ? 25.801 5.527 -30.435 1.00 56.75 372 SER A CA 1
ATOM 2770 C C . SER A 1 372 ? 24.787 4.610 -29.755 1.00 56.75 372 SER A C 1
ATOM 2772 O O . SER A 1 372 ? 24.760 3.439 -30.110 1.00 56.75 372 SER A O 1
ATOM 2774 N N . GLY A 1 373 ? 23.998 5.121 -28.805 1.00 57.56 373 GLY A N 1
ATOM 2775 C CA . GLY A 1 373 ? 23.051 4.324 -28.032 1.00 57.56 373 GLY A CA 1
ATOM 2776 C C . GLY A 1 373 ? 21.773 3.943 -28.772 1.00 57.56 373 GLY A C 1
ATOM 2777 O O . GLY A 1 373 ? 21.143 2.991 -28.361 1.00 57.56 373 GLY A O 1
ATOM 2778 N N . CYS A 1 374 ? 21.390 4.624 -29.857 1.00 66.06 374 CYS A N 1
ATOM 2779 C CA . CYS A 1 374 ? 20.076 4.415 -30.470 1.00 66.06 374 CYS A CA 1
ATOM 2780 C C . CYS A 1 374 ? 20.084 3.566 -31.740 1.00 66.06 374 CYS A C 1
ATOM 2782 O O . CYS A 1 374 ? 20.530 4.027 -32.800 1.00 66.06 374 CYS A O 1
ATOM 2784 N N . GLU A 1 375 ? 19.476 2.387 -31.661 1.00 71.62 375 GLU A N 1
ATOM 2785 C CA . GLU A 1 375 ? 19.068 1.581 -32.810 1.00 71.62 375 GLU A CA 1
ATOM 2786 C C . GLU A 1 375 ? 17.540 1.687 -32.982 1.00 71.62 375 GLU A C 1
ATOM 2788 O O . GLU A 1 375 ? 16.779 1.336 -32.084 1.00 71.62 375 GLU A O 1
ATOM 2793 N N . LEU A 1 376 ? 17.101 2.242 -34.121 1.00 71.62 376 LEU A N 1
ATOM 2794 C CA . LEU A 1 376 ? 15.692 2.454 -34.494 1.00 71.62 376 LEU A CA 1
ATOM 2795 C C . LEU A 1 376 ? 15.275 1.538 -35.644 1.00 71.62 376 LEU A C 1
ATOM 2797 O O . LEU A 1 376 ? 16.124 1.314 -36.547 1.00 71.62 376 LEU A O 1
#

InterPro domains:
  IPR001343 RTX calcium-binding nonapeptide repeat [PF00353] (187-220)
  IPR001343 RTX calcium-binding nonapeptide repeat [PF00353] (224-258)
  IPR001343 RTX calcium-binding nonapeptide repeat [PF00353] (259-293)
  IPR001343 RTX calcium-binding nonapeptide repeat [PF00353] (295-330)
  IPR001343 RTX calcium-binding nonapeptide repeat [PF00353] (331-365)
  IPR011049 Serralysin-like metalloprotease, C-terminal [G3DSA:2.150.10.10] (95-232)
  IPR011049 Serralysin-like metalloprotease, C-terminal [G3DSA:2.150.10.10] (233-276)
  IPR011049 Serralysin-like metalloprotease, C-terminal [G3DSA:2.150.10.10] (284-370)
  IPR011049 Serralysin-like metalloprotease, C-terminal [SSF51120] (100-248)
  IPR011049 Serralysin-like metalloprotease, C-terminal [SSF51120] (223-315)
  IPR011049 Serralysin-like metalloprotease, C-terminal [SSF51120] (302-365)
  IPR018511 Hemolysin-type calcium-binding conserved site [PS00330] (283-301)
  IPR018511 Hemolysin-type calcium-binding conserved site [PS00330] (337-355)
  IPR050557 RTX toxin and mannuronan C5-epimerase [PTHR38340] (235-303)